Protein AF-A0A7C6CAK7-F1 (afdb_monomer)

Mean predicted aligned error: 7.91 Å

Sequence (501 aa):
MIFKSDEKIYYPLGGASYVFEKDILHFLLSKISKKHIKISIGAQPNSSPHFGTLTVFCLAFATAEILAKTDNTKSSSVLFEVVDTAPSEILIINNLRYQKNLKQSGIIDKFMKDYIEILEHLKLITGINYEIRYQSEFNKQKKVFPIIKNIIQNKDQIKNILDPKHKKLRLRVSCPVCGLSDKNSINNSYNNNILTSYCPRHGEFTTNIKSETDKLEYNTPLRNLIRALVYSEINQSVKYDYHIIRVTGSDYAGFYQEELLYKVASKIGYKVETLPIILYAPLILDWSGAKLSKSLYVKDGAYKYLPNFLINYEYLKKEYGIQGLNNIYNITSKWINNPYMLFRHYSVYYFIKEFDKMNEKAIYISIKPQFTKLIESGEKNYEFRKYIPKNEINTLYVYESAPTSSLKYIIKLGKIIEFPNKIDSNGYGNKDFNNGLKKSKYAYEIKKVYKLKTPIPLMDLKYKYNFNPPQAYSYDTKYPDLTNLLKEVEKDLIIDKIDDF

Radius of gyration: 28.64 Å; Cα contacts (8 Å, |Δi|>4): 873; chains: 1; bounding box: 66×54×79 Å

Foldseek 3Di:
DDDDDLPDDDQDQDDVCVVQQQHPQVVQVVLAPFQEEEAEDEDELLDFFFLQSLLLLLLSLLSQLVNCVVDVSHHYAYEYEYEQQPFDDWDADPNFIKGATNVVVVSNVVRVVNVVLSQVVSCVVRVHHYDYDYLLRVQPDPQLLVVVQLCVVCLQVALCLLPVPLSDFQKWFADPPRRMIRRNCNVWDDDRQKIWGADPVPGIDIDRCNPRSSRIDHDPLVVVQSVQSVLLVQSPDPVHNYHYAYEEACVCDDPNCVRRHQVNCVSSPHDSSSTHHYQHAAFEAEPVRHGPDPVFVVPPPGPPVAQQLNTRSVSVCVVPNSCSSVLSSVLSSCCNSRVSSRPYHHYSVVSVLSCCLVPAWEKEAEDEPVVVVQVLVVQAQWDFAQDDDPDDHQWYQYQHDPPQQWRWKIFGWDDKDFPCDADPCGHDCRVCQVVVVDSGGIITGTAWMKTFPDTGHNVCCCPVFVDDHDPHIGTCVSGVPVSVCVSPGRIDTSHHRDDPD

pLDDT: mean 91.38, std 9.55, range [29.75, 98.88]

Secondary structure (DSSP, 8-state):
--------------HHHHHHTT-SHHHHHHT--SSEEEEEEEE--SSSPBHHHHHHHHHHHHHHHHHHHH-TT-EEEEEEEE-TTSEEEEEEETTEEEEEEHHHHTHHHHHHHHHHHHHHHHHHHH---EEEEEHHHHHTSTTHHHHHHHHHHTHHHHHHHH-TTT----EEE--TTT--EETT-SS-EEETTEEEEEETTTEEEEEETTT-GGGEEE-HHHHHHHHHHHHHHHHH-TT-SEEEEEEEEGGGSTHHHIIIIIHHHHHTT--GGGSPPEEEE--EE-TTS-B--HHHHTSTTTTTTS-GGGTBHHHHHHHH-TTHHHHHHHHHHHHHHSGGGTSS-EEHHHHHHHHHHHS--EEEEEE-HHHHHHHHTTS--EEEES---SS---EEEEEE-TTT-EEEEEEEEEEEEETTS---S-STTHHHHHTT-SS--EEEEEEEEEEEEEEEEHHHHHHHH-----SS-EEGGGSHHHHHHHHHS-EEEEEE-----

Solvent-accessible surface area (backbone atoms only — not comparable to full-atom values): 27370 Å² total; per-residue (Å²): 135,86,84,82,75,89,83,71,87,80,78,77,75,42,76,64,16,65,77,26,38,72,55,49,60,63,60,54,52,76,72,54,90,46,45,32,35,33,36,34,33,70,52,60,43,81,47,60,50,36,39,70,52,50,48,29,52,27,33,39,52,34,52,31,42,49,51,30,69,76,36,81,82,34,45,41,29,36,33,41,40,37,40,45,71,41,80,65,48,79,46,77,57,94,91,39,52,31,26,32,29,23,63,81,66,53,50,32,72,70,20,42,55,55,56,50,52,50,52,53,51,53,22,69,79,59,72,41,52,72,47,81,41,45,48,42,60,58,31,62,38,86,60,40,42,64,52,53,51,53,50,61,76,41,34,86,83,39,15,53,68,66,25,66,90,77,53,34,62,45,57,37,54,52,35,93,85,82,38,43,20,49,67,58,21,79,74,48,47,81,53,96,54,38,38,38,39,59,28,99,88,74,46,72,49,76,44,46,45,72,89,44,32,42,58,60,39,58,45,70,52,59,44,52,38,53,52,40,54,45,37,22,54,40,55,73,32,86,89,44,74,42,28,50,36,35,36,39,55,40,89,62,42,69,70,58,33,51,57,46,34,46,50,43,39,44,75,72,74,42,66,63,90,55,42,46,59,74,47,53,32,52,47,45,16,44,97,87,66,47,70,73,45,80,82,45,65,74,40,89,81,42,66,74,88,52,67,60,46,65,55,20,49,65,40,22,34,72,75,50,36,76,62,42,53,54,56,51,28,57,55,34,35,47,22,64,68,33,26,43,62,36,63,46,70,41,44,54,66,56,53,54,54,50,48,53,64,71,67,61,31,42,31,34,32,56,43,49,54,77,57,52,50,33,39,69,71,57,46,29,44,48,51,73,31,72,65,77,73,93,61,85,65,42,34,38,41,31,28,32,34,74,89,76,35,22,41,37,37,41,34,36,45,55,63,73,44,53,64,87,60,70,70,70,60,76,41,62,62,30,51,40,47,58,70,64,71,43,89,41,45,28,38,37,28,57,29,31,34,29,38,40,74,70,57,47,42,51,65,56,38,34,75,76,50,72,48,70,88,32,91,72,58,40,58,37,83,80,33,54,70,55,47,57,47,65,75,70,55,65,60,45,81,72,43,79,57,73,74,91,123

Structure (mmCIF, N/CA/C/O backbone):
data_AF-A0A7C6CAK7-F1
#
_entry.id   AF-A0A7C6CAK7-F1
#
loop_
_atom_site.group_PDB
_atom_site.id
_atom_site.type_symbol
_atom_site.label_atom_id
_atom_site.label_alt_id
_atom_site.label_comp_id
_atom_site.label_asym_id
_atom_site.label_entity_id
_atom_site.label_seq_id
_atom_site.pdbx_PDB_ins_code
_atom_site.Cartn_x
_atom_site.Cartn_y
_atom_site.Cartn_z
_atom_site.occupancy
_atom_site.B_iso_or_equiv
_atom_site.auth_seq_id
_atom_site.auth_comp_id
_atom_site.auth_asym_id
_atom_site.auth_atom_id
_atom_site.pdbx_PDB_model_num
ATOM 1 N N . MET A 1 1 ? -27.631 20.572 1.260 1.00 48.31 1 MET A N 1
ATOM 2 C CA . MET A 1 1 ? -28.232 19.220 1.311 1.00 48.31 1 MET A CA 1
ATOM 3 C C . MET A 1 1 ? -27.250 18.322 2.056 1.00 48.31 1 MET A C 1
ATOM 5 O O . MET A 1 1 ? -26.115 18.231 1.613 1.00 48.31 1 MET A O 1
ATOM 9 N N . ILE A 1 2 ? -27.613 17.764 3.217 1.00 51.59 2 ILE A N 1
ATOM 10 C CA . ILE A 1 2 ? -26.739 16.842 3.968 1.00 51.59 2 ILE A CA 1
ATOM 11 C C . ILE A 1 2 ? -27.062 15.428 3.482 1.00 51.59 2 ILE A C 1
ATOM 13 O O . ILE A 1 2 ? -28.162 14.934 3.724 1.00 51.59 2 ILE A O 1
ATOM 17 N N . PHE A 1 3 ? -26.135 14.798 2.762 1.00 57.44 3 PHE A N 1
ATOM 18 C CA . PHE A 1 3 ? -26.286 13.408 2.337 1.00 57.44 3 PHE A CA 1
ATOM 19 C C . PHE A 1 3 ? -26.091 12.494 3.552 1.00 57.44 3 PHE A C 1
ATOM 21 O O . PHE A 1 3 ? -25.004 12.449 4.124 1.00 57.44 3 PHE A O 1
ATOM 28 N N . LYS A 1 4 ? -27.140 11.775 3.962 1.00 60.66 4 LYS A N 1
ATOM 29 C CA . LYS A 1 4 ? -27.041 10.737 4.996 1.00 60.66 4 LYS A CA 1
ATOM 30 C C . LYS A 1 4 ? -26.678 9.410 4.329 1.00 60.66 4 LYS A C 1
ATOM 32 O O . LYS A 1 4 ? -27.449 8.901 3.523 1.00 60.66 4 LYS A O 1
ATOM 37 N N . SER A 1 5 ? -25.500 8.883 4.650 1.00 67.19 5 SER A N 1
ATOM 38 C CA . SER A 1 5 ? -25.092 7.519 4.301 1.00 67.19 5 SER A CA 1
ATOM 39 C C . SER A 1 5 ? -25.600 6.553 5.371 1.00 67.19 5 SER A C 1
ATOM 41 O O . SER A 1 5 ? -25.629 6.908 6.548 1.00 67.19 5 SER A O 1
ATOM 43 N N . ASP A 1 6 ? -25.974 5.334 4.982 1.00 70.00 6 ASP A N 1
ATOM 44 C CA . ASP A 1 6 ? -26.283 4.254 5.929 1.00 70.00 6 ASP A CA 1
ATOM 45 C C . ASP A 1 6 ? -25.025 3.659 6.576 1.00 70.00 6 ASP A C 1
ATOM 47 O O . ASP A 1 6 ? -25.112 2.770 7.423 1.00 70.00 6 ASP A O 1
ATOM 51 N N . GLU A 1 7 ? -23.853 4.157 6.168 1.00 67.62 7 GLU A N 1
ATOM 52 C CA . GLU A 1 7 ? -22.555 3.794 6.704 1.00 67.62 7 GLU A CA 1
ATOM 53 C C . GLU A 1 7 ? -22.174 2.312 6.514 1.00 67.62 7 GLU A C 1
ATOM 55 O O . GLU A 1 7 ? -21.151 1.871 7.064 1.00 67.62 7 GLU A O 1
ATOM 60 N N . LYS A 1 8 ? -22.936 1.571 5.696 1.00 69.94 8 LYS A N 1
ATOM 61 C CA . LYS A 1 8 ? -22.698 0.166 5.357 1.00 69.94 8 LYS A CA 1
ATOM 62 C C . LYS A 1 8 ? -21.769 0.056 4.151 1.00 69.94 8 LYS A C 1
ATOM 64 O O . LYS A 1 8 ? -21.834 0.823 3.192 1.00 69.94 8 LYS A O 1
ATOM 69 N N . ILE A 1 9 ? -20.866 -0.921 4.204 1.00 71.06 9 ILE A N 1
ATOM 70 C CA . ILE A 1 9 ? -19.946 -1.199 3.100 1.00 71.06 9 ILE A CA 1
ATOM 71 C C . ILE A 1 9 ? -20.580 -2.265 2.223 1.00 71.06 9 ILE A C 1
ATOM 73 O O . ILE A 1 9 ? -20.587 -3.443 2.567 1.00 71.06 9 ILE A O 1
ATOM 77 N N . TYR A 1 10 ? -21.088 -1.840 1.074 1.00 74.00 10 TYR A N 1
ATOM 78 C CA . TYR A 1 10 ? -21.568 -2.754 0.050 1.00 74.00 10 TYR A CA 1
ATOM 79 C C . TYR A 1 10 ? -20.406 -3.205 -0.836 1.00 74.00 10 TYR A C 1
ATOM 81 O O . TYR A 1 10 ? -19.551 -2.402 -1.237 1.00 74.00 10 TYR A O 1
ATOM 89 N N . TYR A 1 11 ? -20.375 -4.500 -1.140 1.00 73.12 11 TYR A N 1
ATOM 90 C CA . TYR A 1 11 ? -19.395 -5.125 -2.023 1.00 73.12 11 TYR A CA 1
ATOM 91 C C . TYR A 1 11 ? -20.097 -5.558 -3.311 1.00 73.12 11 TYR A C 1
ATOM 93 O O . TYR A 1 11 ? -20.496 -6.715 -3.419 1.00 73.12 11 TYR A O 1
ATOM 101 N N . PRO A 1 12 ? -20.302 -4.643 -4.278 1.00 65.69 12 PRO A N 1
ATOM 102 C CA . PRO A 1 12 ? -20.808 -5.055 -5.576 1.00 65.69 12 PRO A CA 1
ATOM 103 C C . PRO A 1 12 ? -19.780 -6.001 -6.199 1.00 65.69 12 PRO A C 1
ATOM 105 O O . PRO A 1 12 ? -18.603 -5.652 -6.331 1.00 65.69 12 PRO A O 1
ATOM 108 N N . LEU A 1 13 ? -20.207 -7.213 -6.543 1.00 67.94 13 LEU A N 1
ATOM 109 C CA . LEU A 1 13 ? -19.347 -8.158 -7.237 1.00 67.94 13 LEU A CA 1
ATOM 110 C C . LEU A 1 13 ? -19.125 -7.630 -8.663 1.00 67.94 13 LEU A C 1
ATOM 112 O O . LEU A 1 13 ? -20.062 -7.507 -9.448 1.00 67.94 13 LEU A O 1
ATOM 116 N N . GLY A 1 14 ? -17.889 -7.230 -8.970 1.00 72.25 14 GLY A N 1
ATOM 117 C CA . GLY A 1 14 ? -17.430 -6.964 -10.335 1.00 72.25 14 GLY A CA 1
ATOM 118 C C . GLY A 1 14 ? -16.945 -8.248 -11.014 1.00 72.25 14 GLY A C 1
ATOM 119 O O . GLY A 1 14 ? -16.923 -9.307 -10.394 1.00 72.25 14 GLY A O 1
ATOM 120 N N . GLY A 1 15 ? -16.501 -8.164 -12.273 1.00 81.62 15 GLY A N 1
ATOM 121 C CA . GLY A 1 15 ? -16.125 -9.346 -13.067 1.00 81.62 15 GLY A CA 1
ATOM 122 C C . GLY A 1 15 ? -15.136 -10.288 -12.365 1.00 81.62 15 GLY A C 1
ATOM 123 O O . GLY A 1 15 ? -15.445 -11.453 -12.144 1.00 81.62 15 GLY A O 1
ATOM 124 N N . ALA A 1 16 ? -13.977 -9.780 -11.935 1.00 84.62 16 ALA A N 1
ATOM 125 C CA . ALA A 1 16 ? -12.994 -10.597 -11.218 1.00 84.62 16 ALA A CA 1
ATOM 126 C C . ALA A 1 1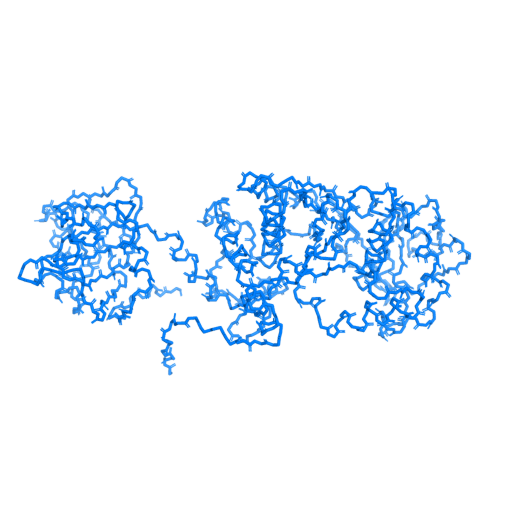6 ? -13.488 -11.051 -9.829 1.00 84.62 16 ALA A C 1
ATOM 128 O O . ALA A 1 16 ? -13.178 -12.164 -9.412 1.00 84.62 16 ALA A O 1
ATOM 129 N N . SER A 1 17 ? -14.299 -10.242 -9.137 1.00 82.25 17 SER A N 1
ATOM 130 C CA . SER A 1 17 ? -14.907 -10.634 -7.858 1.00 82.25 17 SER A CA 1
ATOM 131 C C . SER A 1 17 ? -15.876 -11.808 -8.002 1.00 82.25 17 SER A C 1
ATOM 133 O O . SER A 1 17 ? -15.973 -12.593 -7.072 1.00 82.25 17 SER A O 1
ATOM 135 N N . TYR A 1 18 ? -16.566 -11.960 -9.139 1.00 83.44 18 TYR A N 1
ATOM 136 C CA . TYR A 1 18 ? -17.393 -13.145 -9.409 1.00 83.44 18 TYR A CA 1
ATOM 137 C C . TYR A 1 18 ? -16.556 -14.401 -9.648 1.00 83.44 18 TYR A C 1
ATOM 139 O O . TYR A 1 18 ? -16.936 -15.480 -9.215 1.00 83.44 18 TYR A O 1
ATOM 147 N N . VAL A 1 19 ? -15.424 -14.268 -10.343 1.00 85.00 19 VAL A N 1
ATOM 148 C CA . VAL A 1 19 ? -14.572 -15.416 -10.695 1.00 85.00 19 VAL A CA 1
ATOM 149 C C . VAL A 1 19 ? -13.789 -15.920 -9.489 1.00 85.00 19 VAL A C 1
ATOM 151 O O . VAL A 1 19 ? -13.709 -17.122 -9.259 1.00 85.00 19 VAL A O 1
ATOM 154 N N . PHE A 1 20 ? -13.191 -15.003 -8.731 1.00 85.06 20 PHE A N 1
ATOM 155 C CA . PHE A 1 20 ? -12.288 -15.345 -7.635 1.00 85.06 20 PHE A CA 1
ATOM 156 C C . PHE A 1 20 ? -12.931 -15.240 -6.261 1.00 85.06 20 PHE A C 1
ATOM 158 O O . PHE A 1 20 ? -12.230 -15.523 -5.307 1.00 85.06 20 PHE A O 1
ATOM 165 N N . GLU A 1 21 ? -14.185 -14.788 -6.149 1.00 73.81 21 GLU A N 1
ATOM 166 C CA . GLU A 1 21 ? -15.000 -14.568 -4.938 1.00 73.81 21 GLU A CA 1
ATOM 167 C C . GLU A 1 21 ? -14.277 -14.766 -3.593 1.00 73.81 21 GLU A C 1
ATOM 169 O O . GLU A 1 21 ? -14.011 -13.787 -2.887 1.00 73.81 21 GLU A O 1
ATOM 174 N N . LYS A 1 22 ? -13.942 -16.024 -3.267 1.00 78.44 22 LYS A N 1
ATOM 175 C CA . LYS A 1 22 ? -13.279 -16.457 -2.027 1.00 78.44 22 LYS A CA 1
ATOM 176 C C . LYS A 1 22 ? -11.889 -17.077 -2.217 1.00 78.44 22 LYS A C 1
ATOM 178 O O . LYS A 1 22 ? -11.221 -17.346 -1.226 1.00 78.44 22 LYS A O 1
ATOM 183 N N . ASP A 1 23 ? -11.446 -17.313 -3.449 1.00 83.12 23 ASP A N 1
ATOM 184 C CA . ASP A 1 23 ? -10.234 -18.069 -3.748 1.00 83.12 23 ASP A CA 1
ATOM 185 C C . ASP A 1 23 ? -9.411 -17.518 -4.928 1.00 83.12 23 ASP A C 1
ATOM 187 O O . ASP A 1 23 ? -9.448 -18.004 -6.059 1.00 83.12 23 ASP A O 1
ATOM 191 N N . ILE A 1 24 ? -8.601 -16.498 -4.640 1.00 89.94 24 ILE A N 1
ATOM 192 C CA . ILE A 1 24 ? -7.518 -16.061 -5.534 1.00 89.94 24 ILE A CA 1
ATOM 193 C C . ILE A 1 24 ? -6.217 -16.838 -5.279 1.00 89.94 24 ILE A C 1
ATOM 195 O O . ILE A 1 24 ? -5.348 -16.917 -6.147 1.00 89.94 24 ILE A O 1
ATOM 199 N N . LEU A 1 25 ? -6.057 -17.404 -4.081 1.00 89.62 25 LEU A N 1
ATOM 200 C CA . LEU A 1 25 ? -4.794 -17.967 -3.611 1.00 89.62 25 LEU A CA 1
ATOM 201 C C . LEU A 1 25 ? -4.449 -19.263 -4.337 1.00 89.62 25 LEU A C 1
ATOM 203 O O . LEU A 1 25 ? -3.320 -19.390 -4.815 1.00 89.62 25 LEU A O 1
ATOM 207 N N . HIS A 1 26 ? -5.403 -20.184 -4.507 1.00 89.00 26 HIS A N 1
ATOM 208 C CA . HIS A 1 26 ? -5.148 -21.413 -5.263 1.00 89.00 26 HIS A CA 1
ATOM 209 C C . HIS A 1 26 ? -4.862 -21.110 -6.734 1.00 89.00 26 HIS A C 1
ATOM 211 O O . HIS A 1 26 ? -3.978 -21.729 -7.328 1.00 89.00 26 HIS A O 1
ATOM 217 N N . PHE A 1 27 ? -5.526 -20.101 -7.313 1.00 90.56 27 PHE A N 1
ATOM 218 C CA . PHE A 1 27 ? -5.201 -19.641 -8.661 1.00 90.56 27 PHE A CA 1
ATOM 219 C C . PHE A 1 27 ? -3.747 -19.158 -8.750 1.00 90.56 27 PHE A C 1
ATOM 221 O O . PHE A 1 27 ? -3.016 -19.612 -9.632 1.00 90.56 27 PHE A O 1
ATOM 228 N N . LEU A 1 28 ? -3.293 -18.301 -7.827 1.00 93.12 28 LEU A N 1
ATOM 229 C CA . LEU A 1 28 ? -1.899 -17.844 -7.784 1.00 93.12 28 LEU A CA 1
ATOM 230 C C . LEU A 1 28 ? -0.924 -19.019 -7.623 1.00 93.12 28 LEU A C 1
ATOM 232 O O . LEU A 1 28 ? 0.021 -19.138 -8.402 1.00 93.12 28 LEU A O 1
ATOM 236 N N . LEU A 1 29 ? -1.175 -19.913 -6.665 1.00 93.12 29 LEU A N 1
ATOM 237 C CA . LEU A 1 29 ? -0.331 -21.080 -6.394 1.00 93.12 29 LEU A CA 1
ATOM 238 C C . LEU A 1 29 ? -0.247 -22.028 -7.598 1.00 93.12 29 LEU A C 1
ATOM 240 O O . LEU A 1 29 ? 0.843 -22.510 -7.904 1.00 93.12 29 LEU A O 1
ATOM 244 N N . SER A 1 30 ? -1.341 -22.215 -8.347 1.00 92.69 30 SER A N 1
ATOM 245 C CA . SER A 1 30 ? -1.374 -23.057 -9.557 1.00 92.69 30 SER A CA 1
ATOM 246 C C . SER A 1 30 ? -0.441 -22.576 -10.675 1.00 92.69 30 SER A C 1
ATOM 248 O O . SER A 1 30 ? -0.062 -23.348 -11.555 1.00 92.69 30 SER A O 1
ATOM 250 N N . LYS A 1 31 ? -0.057 -21.294 -10.654 1.00 92.62 31 LYS A N 1
ATOM 251 C CA . LYS A 1 31 ? 0.859 -20.681 -11.628 1.00 92.62 31 LYS A CA 1
ATOM 252 C C . LYS A 1 31 ? 2.303 -20.611 -11.125 1.00 92.62 31 LYS A C 1
ATOM 254 O O . LYS A 1 31 ? 3.203 -20.267 -11.892 1.00 92.62 31 LYS A O 1
ATOM 259 N N . ILE A 1 32 ? 2.546 -20.945 -9.858 1.00 94.62 32 ILE A N 1
ATOM 260 C CA . ILE A 1 32 ? 3.859 -20.866 -9.217 1.00 94.62 32 ILE A CA 1
ATOM 261 C C . ILE A 1 32 ? 4.524 -22.243 -9.235 1.00 94.62 32 ILE A C 1
ATOM 263 O O . ILE A 1 32 ? 4.232 -23.132 -8.436 1.00 94.62 32 ILE A O 1
ATOM 267 N N . SER A 1 33 ? 5.504 -22.385 -10.123 1.00 91.44 33 SER A N 1
ATOM 268 C CA . SER A 1 33 ? 6.249 -23.633 -10.321 1.00 91.44 33 SER A CA 1
ATOM 269 C C . SER A 1 33 ? 7.359 -23.892 -9.299 1.00 91.44 33 SER A C 1
ATOM 271 O O . SER A 1 33 ? 7.814 -25.026 -9.177 1.00 91.44 33 SER A O 1
ATOM 273 N N . LYS A 1 34 ? 7.832 -22.869 -8.574 1.00 95.75 34 LYS A N 1
ATOM 274 C CA . LYS A 1 34 ? 9.003 -22.991 -7.686 1.00 95.75 34 LYS A CA 1
ATOM 275 C C . LYS A 1 34 ? 8.619 -22.954 -6.210 1.00 95.75 34 LYS A C 1
ATOM 277 O O . LYS A 1 34 ? 7.508 -22.555 -5.857 1.00 95.75 34 LYS A O 1
ATOM 282 N N . LYS A 1 35 ? 9.543 -23.414 -5.360 1.00 95.69 35 LYS A N 1
ATOM 283 C CA . LYS A 1 35 ? 9.352 -23.463 -3.902 1.00 95.69 35 LYS A CA 1
ATOM 284 C C . LYS A 1 35 ? 9.454 -22.081 -3.269 1.00 95.69 35 LYS A C 1
ATOM 286 O O . LYS A 1 35 ? 8.625 -21.741 -2.437 1.00 95.69 35 LYS A O 1
ATOM 291 N N . HIS A 1 36 ? 10.442 -21.283 -3.675 1.00 98.06 36 HIS A N 1
ATOM 292 C CA . HIS A 1 36 ? 10.591 -19.927 -3.164 1.00 98.06 36 HIS A CA 1
ATOM 293 C C . HIS A 1 36 ? 9.848 -18.918 -4.050 1.00 98.06 36 HIS A C 1
ATOM 295 O O . HIS A 1 36 ? 10.009 -18.916 -5.271 1.00 98.06 36 HIS A O 1
ATOM 301 N N . ILE A 1 37 ? 9.048 -18.045 -3.446 1.00 98.31 37 ILE A N 1
ATOM 302 C CA . ILE A 1 37 ? 8.294 -16.983 -4.111 1.00 98.31 37 ILE A CA 1
ATOM 303 C C . ILE A 1 37 ? 8.913 -15.642 -3.726 1.00 98.31 37 ILE A C 1
ATOM 305 O O . ILE A 1 37 ? 9.028 -15.318 -2.547 1.00 98.31 37 ILE A O 1
ATOM 309 N N . LYS A 1 38 ? 9.269 -14.829 -4.720 1.00 98.56 38 LYS A N 1
ATOM 310 C CA . LYS A 1 38 ? 9.683 -13.437 -4.524 1.00 98.56 38 LYS A CA 1
ATOM 311 C C . LYS A 1 38 ? 8.570 -12.508 -4.981 1.00 98.56 38 LYS A C 1
ATOM 313 O O . LYS A 1 38 ? 8.233 -12.474 -6.164 1.00 98.56 38 LYS A O 1
ATOM 318 N N . ILE A 1 39 ? 8.017 -11.727 -4.063 1.00 98.62 39 ILE A N 1
ATOM 319 C CA . ILE A 1 39 ? 7.011 -10.713 -4.375 1.00 98.62 39 ILE A CA 1
ATOM 320 C C . ILE A 1 39 ? 7.716 -9.398 -4.671 1.00 98.62 39 ILE A C 1
ATOM 322 O O . ILE A 1 39 ? 8.176 -8.698 -3.772 1.00 98.62 39 ILE A O 1
ATOM 326 N N . SER A 1 40 ? 7.819 -9.064 -5.952 1.00 98.62 40 SER A N 1
ATOM 327 C CA . SER A 1 40 ? 8.439 -7.828 -6.404 1.00 98.62 40 SER A CA 1
ATOM 328 C C . SER A 1 40 ? 7.515 -6.629 -6.198 1.00 98.62 40 SER A C 1
ATOM 330 O O . SER A 1 40 ? 6.397 -6.593 -6.717 1.00 98.62 40 SER A O 1
ATOM 332 N N . ILE A 1 41 ? 8.027 -5.612 -5.511 1.00 98.44 41 ILE A N 1
ATOM 333 C CA . ILE A 1 41 ? 7.460 -4.262 -5.420 1.00 98.44 41 ILE A CA 1
ATOM 334 C C . ILE A 1 41 ? 8.493 -3.253 -5.907 1.00 98.44 41 ILE A C 1
ATOM 336 O O . ILE A 1 41 ? 9.690 -3.511 -5.863 1.00 98.44 41 ILE A O 1
ATOM 340 N N . GLY A 1 42 ? 8.063 -2.087 -6.384 1.00 96.06 42 GLY A N 1
ATOM 341 C CA . GLY A 1 42 ? 8.993 -1.068 -6.868 1.00 96.06 42 GLY A CA 1
ATOM 342 C C . GLY A 1 42 ? 8.523 0.342 -6.562 1.00 96.06 42 GLY A C 1
ATOM 343 O O . GLY A 1 42 ? 7.340 0.647 -6.697 1.00 96.06 42 GLY A O 1
ATOM 344 N N . ALA A 1 43 ? 9.466 1.207 -6.197 1.00 94.19 43 ALA A N 1
ATOM 345 C CA . ALA A 1 43 ? 9.210 2.609 -5.892 1.00 94.19 43 ALA A CA 1
ATOM 346 C C . ALA A 1 43 ? 10.410 3.489 -6.262 1.00 94.19 43 ALA A C 1
ATOM 348 O O . ALA A 1 43 ? 11.516 3.010 -6.520 1.00 94.19 43 ALA A O 1
ATOM 349 N N . GLN A 1 44 ? 10.153 4.794 -6.309 1.00 91.44 44 GLN A N 1
ATOM 350 C CA . GLN A 1 44 ? 11.148 5.843 -6.511 1.00 91.44 44 GLN A CA 1
ATOM 351 C C . GLN A 1 44 ? 11.319 6.577 -5.177 1.00 91.44 44 GLN A C 1
ATOM 353 O O . GLN A 1 44 ? 10.406 7.318 -4.807 1.00 91.44 44 GLN A O 1
ATOM 358 N N . PRO A 1 45 ? 12.438 6.407 -4.455 1.00 90.88 45 PRO A N 1
ATOM 359 C CA . PRO A 1 45 ? 12.659 7.075 -3.171 1.00 90.88 45 PRO A CA 1
ATOM 360 C C . PRO A 1 45 ? 13.007 8.566 -3.353 1.00 90.88 45 PRO A C 1
ATOM 362 O O . PRO A 1 45 ? 14.108 9.020 -3.070 1.00 90.88 45 PRO A O 1
ATOM 365 N N . ASN A 1 46 ? 12.063 9.344 -3.886 1.00 86.62 46 ASN A N 1
ATOM 366 C CA . ASN A 1 46 ? 12.174 10.795 -4.090 1.00 86.62 46 ASN A CA 1
ATOM 367 C C . ASN A 1 46 ? 11.352 11.619 -3.083 1.00 86.62 46 ASN A C 1
ATOM 369 O O . ASN A 1 46 ? 11.327 12.844 -3.151 1.00 86.62 46 ASN A O 1
ATOM 373 N N . SER A 1 47 ? 10.618 10.949 -2.199 1.00 88.75 47 SER A N 1
ATOM 374 C CA . SER A 1 47 ? 10.005 11.490 -0.986 1.00 88.75 47 SER A CA 1
ATOM 375 C C . SER A 1 47 ? 9.719 10.352 -0.019 1.00 88.75 47 SER A C 1
ATOM 377 O O . SER A 1 47 ? 9.786 9.180 -0.411 1.00 88.75 47 SER A O 1
ATOM 379 N N . SER A 1 48 ? 9.262 10.719 1.181 1.00 91.38 48 SER A N 1
ATOM 380 C CA . SER A 1 48 ? 8.525 9.810 2.050 1.00 91.38 48 SER A CA 1
ATOM 381 C C . SER A 1 48 ? 7.419 9.089 1.251 1.00 91.38 48 SER A C 1
ATOM 383 O O . SER A 1 48 ? 6.765 9.738 0.412 1.00 91.38 48 SER A O 1
ATOM 385 N N . PRO A 1 49 ? 7.233 7.766 1.423 1.00 93.31 49 PRO A N 1
ATOM 386 C CA . PRO A 1 49 ? 6.244 6.985 0.682 1.00 93.31 49 PRO A CA 1
ATOM 387 C C . PRO A 1 49 ? 4.833 7.539 0.863 1.00 93.31 49 PRO A C 1
ATOM 389 O O . PRO A 1 49 ? 4.342 7.643 1.983 1.00 93.31 49 PRO A O 1
ATOM 392 N N . HIS A 1 50 ? 4.158 7.883 -0.236 1.00 92.38 50 HIS A N 1
ATOM 393 C CA . HIS A 1 50 ? 2.759 8.306 -0.172 1.00 92.38 50 HIS A CA 1
ATOM 394 C C . HIS A 1 50 ? 1.851 7.139 0.239 1.00 92.38 50 HIS A C 1
ATOM 396 O O . HIS A 1 50 ? 2.216 5.974 0.072 1.00 92.38 50 HIS A O 1
ATOM 402 N N . PHE A 1 51 ? 0.632 7.429 0.691 1.00 94.06 51 PHE A N 1
ATOM 403 C CA . PHE A 1 51 ? -0.274 6.406 1.229 1.00 94.06 51 PHE A CA 1
ATOM 404 C C . PHE A 1 51 ? -0.555 5.244 0.257 1.00 94.06 51 PHE A C 1
ATOM 406 O O . PHE A 1 51 ? -0.486 4.082 0.639 1.00 94.06 51 PHE A O 1
ATOM 413 N N . GLY A 1 52 ? -0.733 5.524 -1.041 1.00 94.62 52 GLY A N 1
ATOM 414 C CA . GLY A 1 52 ? -0.835 4.463 -2.060 1.00 94.62 52 GLY A CA 1
ATOM 415 C C . GLY A 1 52 ? 0.415 3.571 -2.224 1.00 94.62 52 GLY A C 1
ATOM 416 O O . GLY A 1 52 ? 0.306 2.436 -2.670 1.00 94.62 52 GLY A O 1
ATOM 417 N N . THR A 1 53 ? 1.615 4.046 -1.876 1.00 95.44 53 THR A N 1
ATOM 418 C CA . THR A 1 53 ? 2.827 3.208 -1.844 1.00 95.44 53 THR A CA 1
ATOM 419 C C . THR A 1 53 ? 2.821 2.336 -0.596 1.00 95.44 53 THR A C 1
ATOM 421 O O . THR A 1 53 ? 3.176 1.164 -0.681 1.00 95.44 53 THR A O 1
ATOM 424 N N . LEU A 1 54 ? 2.356 2.870 0.539 1.00 97.44 54 LEU A N 1
ATOM 425 C CA . LEU A 1 54 ? 2.180 2.093 1.768 1.00 97.44 54 LEU A CA 1
ATOM 426 C C . LEU A 1 54 ? 1.213 0.928 1.562 1.00 97.44 54 LEU A C 1
ATOM 428 O O . LEU A 1 54 ? 1.520 -0.185 1.983 1.00 97.44 54 LEU A O 1
ATOM 432 N N . THR A 1 55 ? 0.098 1.144 0.856 1.00 97.62 55 THR A N 1
ATOM 433 C CA . THR A 1 55 ? -0.849 0.064 0.539 1.00 97.62 55 THR A CA 1
ATOM 434 C C . THR A 1 55 ? -0.234 -0.997 -0.372 1.00 97.62 55 THR A C 1
ATOM 436 O O . THR A 1 55 ? -0.451 -2.180 -0.135 1.00 97.62 55 THR A O 1
ATOM 439 N N . VAL A 1 56 ? 0.584 -0.621 -1.364 1.00 98.25 56 VAL A N 1
ATOM 440 C CA . VAL A 1 56 ? 1.324 -1.580 -2.211 1.00 98.25 56 VAL A CA 1
ATOM 441 C C . VAL A 1 56 ? 2.309 -2.415 -1.388 1.00 98.25 56 VAL A C 1
ATOM 443 O O 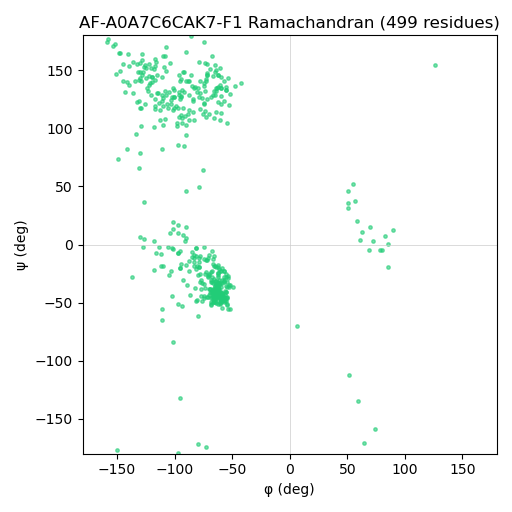. VAL A 1 56 ? 2.376 -3.629 -1.574 1.00 98.25 56 VAL A O 1
ATOM 446 N N . PHE A 1 57 ? 3.060 -1.788 -0.480 1.00 98.69 57 PHE A N 1
ATOM 447 C CA . PHE A 1 57 ? 4.028 -2.483 0.374 1.00 98.69 57 PHE A CA 1
ATOM 448 C C . PHE A 1 57 ? 3.315 -3.438 1.336 1.00 98.69 57 PHE A C 1
ATOM 450 O O . PHE A 1 57 ? 3.649 -4.619 1.379 1.00 98.69 57 PHE A O 1
ATOM 457 N N . CYS A 1 58 ? 2.285 -2.961 2.037 1.00 98.69 58 CYS A N 1
ATOM 458 C CA . CYS A 1 58 ? 1.487 -3.783 2.944 1.00 98.69 58 CYS A CA 1
ATOM 459 C C . CYS A 1 58 ? 0.822 -4.956 2.211 1.00 98.69 58 CYS A C 1
ATOM 461 O O . CYS A 1 58 ? 0.911 -6.087 2.680 1.00 98.69 58 CYS A O 1
ATOM 463 N N . LEU A 1 59 ? 0.254 -4.724 1.019 1.00 98.62 59 LEU A N 1
ATOM 464 C CA . LEU A 1 59 ? -0.338 -5.783 0.200 1.00 98.62 59 LEU A CA 1
ATOM 465 C C . LEU A 1 59 ? 0.693 -6.833 -0.221 1.00 98.62 59 LEU A C 1
ATOM 467 O O . LEU A 1 59 ? 0.374 -8.018 -0.243 1.00 98.62 59 LEU A O 1
ATOM 471 N N . ALA A 1 60 ? 1.922 -6.430 -0.546 1.00 98.69 60 ALA A N 1
ATOM 472 C CA . ALA A 1 60 ? 2.977 -7.371 -0.906 1.00 98.69 60 ALA A CA 1
ATOM 473 C C . ALA A 1 60 ? 3.390 -8.258 0.269 1.00 98.69 60 ALA A C 1
ATOM 475 O O . ALA A 1 60 ? 3.480 -9.472 0.102 1.00 98.69 60 ALA A O 1
ATOM 476 N N . PHE A 1 61 ? 3.570 -7.681 1.458 1.00 98.81 61 PHE A N 1
ATOM 477 C CA . PHE A 1 61 ? 3.854 -8.455 2.667 1.00 98.81 61 PHE A CA 1
ATOM 478 C C . PHE A 1 61 ? 2.684 -9.363 3.052 1.00 98.81 61 PHE A C 1
ATOM 480 O O . PHE A 1 61 ? 2.904 -10.539 3.326 1.00 98.81 61 PHE A O 1
ATOM 487 N N . ALA A 1 62 ? 1.448 -8.866 2.978 1.00 98.38 62 ALA A N 1
ATOM 488 C CA . ALA A 1 62 ? 0.252 -9.665 3.227 1.00 98.38 62 ALA A CA 1
ATOM 489 C C . ALA A 1 62 ? 0.139 -10.839 2.243 1.00 98.38 62 ALA A C 1
ATOM 491 O O . ALA A 1 62 ? -0.114 -11.970 2.644 1.00 98.38 62 ALA A O 1
ATOM 492 N N . THR A 1 63 ? 0.392 -10.597 0.953 1.00 97.81 63 THR A N 1
ATOM 493 C CA . THR A 1 63 ? 0.390 -11.651 -0.073 1.00 97.81 63 THR A CA 1
ATOM 494 C C . THR A 1 63 ? 1.473 -12.693 0.217 1.00 97.81 63 THR A C 1
ATOM 496 O O . THR A 1 63 ? 1.209 -13.887 0.111 1.00 97.81 63 THR A O 1
ATOM 499 N N . ALA A 1 64 ? 2.678 -12.267 0.610 1.00 98.00 64 ALA A N 1
ATOM 500 C CA . ALA A 1 64 ? 3.781 -13.175 0.925 1.00 98.00 64 ALA A CA 1
ATOM 501 C C . ALA A 1 64 ? 3.469 -14.040 2.150 1.00 98.00 64 ALA A C 1
ATOM 503 O O . ALA A 1 64 ? 3.663 -15.256 2.097 1.00 98.00 64 ALA A O 1
ATOM 504 N N . GLU A 1 65 ? 2.964 -13.416 3.217 1.00 97.88 65 GLU A N 1
ATOM 505 C CA . GLU A 1 65 ? 2.574 -14.087 4.455 1.00 97.88 65 GLU A CA 1
ATOM 506 C C . GLU A 1 65 ? 1.471 -15.113 4.199 1.00 97.88 65 GLU A C 1
ATOM 508 O O . GLU A 1 65 ? 1.602 -16.276 4.579 1.00 97.88 65 GLU A O 1
ATOM 513 N N . ILE A 1 66 ? 0.401 -14.701 3.519 1.00 96.12 66 ILE A N 1
ATOM 514 C CA . ILE A 1 66 ? -0.758 -15.560 3.286 1.00 96.12 66 ILE A CA 1
ATOM 515 C C . ILE A 1 66 ? -0.383 -16.725 2.364 1.00 96.12 66 ILE A C 1
ATOM 517 O O . ILE A 1 66 ? -0.689 -17.861 2.706 1.00 96.12 66 ILE A O 1
ATOM 521 N N . LEU A 1 67 ? 0.364 -16.500 1.273 1.00 95.19 67 LEU A N 1
ATOM 522 C CA . LEU A 1 67 ? 0.826 -17.592 0.400 1.00 95.19 67 LEU A CA 1
ATOM 523 C C . LEU A 1 67 ? 1.674 -18.627 1.153 1.00 95.19 67 LEU A C 1
ATOM 525 O O . LEU A 1 67 ? 1.482 -19.824 0.953 1.00 95.19 67 LEU A O 1
ATOM 529 N N . ALA A 1 68 ? 2.584 -18.177 2.025 1.00 93.75 68 ALA A N 1
ATOM 530 C CA . ALA A 1 68 ? 3.425 -19.073 2.822 1.00 93.75 68 ALA A CA 1
ATOM 531 C C . ALA A 1 68 ? 2.619 -19.860 3.874 1.00 93.75 68 ALA A C 1
ATOM 533 O O . ALA A 1 68 ? 2.972 -20.990 4.200 1.00 93.75 68 ALA A O 1
ATOM 534 N N . LYS A 1 69 ? 1.528 -19.285 4.398 1.00 94.00 69 LYS A N 1
ATOM 535 C CA . LYS A 1 69 ? 0.605 -19.975 5.315 1.00 94.00 69 LYS A CA 1
ATOM 536 C C . LYS A 1 69 ? -0.323 -20.955 4.593 1.00 94.00 69 LYS A C 1
ATOM 538 O O . LYS A 1 69 ? -0.687 -21.969 5.178 1.00 94.00 69 LYS A O 1
ATOM 543 N N . THR A 1 70 ? -0.720 -20.657 3.355 1.00 93.38 70 THR A N 1
ATOM 544 C CA . THR A 1 70 ? -1.633 -21.500 2.566 1.00 93.38 70 THR A CA 1
ATOM 545 C C . THR A 1 70 ? -0.960 -22.775 2.055 1.00 93.38 70 THR A C 1
ATOM 547 O O . THR A 1 70 ? -1.597 -23.823 2.047 1.00 93.38 70 THR A O 1
ATOM 550 N N . ASP A 1 71 ? 0.313 -22.712 1.656 1.00 93.38 71 ASP A N 1
ATOM 551 C CA . ASP A 1 71 ? 1.079 -23.870 1.177 1.00 93.38 71 ASP A CA 1
ATOM 552 C C . ASP A 1 71 ? 2.417 -23.969 1.921 1.00 93.38 71 ASP A C 1
ATOM 554 O O . ASP A 1 71 ? 3.383 -23.275 1.603 1.00 93.38 71 ASP A O 1
ATOM 558 N N . ASN A 1 72 ? 2.478 -24.878 2.899 1.00 91.62 72 ASN A N 1
ATOM 559 C CA . ASN A 1 72 ? 3.652 -25.105 3.747 1.00 91.62 72 ASN A CA 1
ATOM 560 C C . ASN A 1 72 ? 4.875 -25.664 2.993 1.00 91.62 72 ASN A C 1
ATOM 562 O O . ASN A 1 72 ? 5.971 -25.715 3.555 1.00 91.62 72 ASN A O 1
ATOM 566 N N . THR A 1 73 ? 4.719 -26.074 1.730 1.00 93.69 73 THR A N 1
ATOM 567 C CA . THR A 1 73 ? 5.832 -26.503 0.872 1.00 93.69 73 THR A CA 1
ATOM 568 C C . THR A 1 73 ? 6.525 -25.329 0.181 1.00 93.69 73 THR A C 1
ATOM 570 O O . THR A 1 73 ? 7.606 -25.500 -0.404 1.00 93.69 73 THR A O 1
ATOM 573 N N . LYS A 1 74 ? 5.922 -24.137 0.247 1.00 94.38 74 LYS A N 1
ATOM 574 C CA . LYS A 1 74 ? 6.441 -22.904 -0.335 1.00 94.38 74 LYS A CA 1
ATOM 575 C C . LYS A 1 74 ? 6.916 -21.936 0.739 1.00 94.38 74 LYS A C 1
ATOM 577 O O . LYS A 1 74 ? 6.442 -21.914 1.868 1.00 94.38 74 LYS A O 1
ATOM 582 N N . SER A 1 75 ? 7.873 -21.100 0.359 1.00 97.06 75 SER A N 1
ATOM 583 C CA . SER A 1 75 ? 8.340 -19.977 1.169 1.00 97.06 75 SER A CA 1
ATOM 584 C C . SER A 1 75 ? 8.243 -18.688 0.369 1.00 97.06 75 SER A C 1
ATOM 586 O O . SER A 1 75 ? 8.362 -18.708 -0.855 1.00 97.06 75 SER A O 1
ATOM 588 N N . SER A 1 76 ? 8.067 -17.560 1.054 1.00 97.75 76 SER A N 1
ATOM 589 C CA . SER A 1 76 ? 7.882 -16.258 0.412 1.00 97.75 76 SER A CA 1
ATOM 590 C C . SER A 1 76 ? 8.838 -15.211 0.973 1.00 97.75 76 SER A C 1
ATOM 592 O O . SER A 1 76 ? 9.160 -15.213 2.160 1.00 97.75 76 SER A O 1
ATOM 594 N N . SER A 1 77 ? 9.272 -14.292 0.118 1.00 98.69 77 SER A N 1
ATOM 595 C CA . SER A 1 77 ? 10.000 -13.076 0.485 1.00 98.69 77 SER A CA 1
ATOM 596 C C . SER A 1 77 ? 9.536 -11.899 -0.371 1.00 98.69 77 SER A C 1
ATOM 598 O O . SER A 1 77 ? 8.899 -12.077 -1.414 1.00 98.69 77 SER A O 1
ATOM 600 N N . VAL A 1 78 ? 9.847 -10.680 0.058 1.00 98.88 78 VAL A N 1
ATOM 601 C CA . VAL A 1 78 ? 9.575 -9.455 -0.705 1.00 98.88 78 VAL A CA 1
ATOM 602 C C . VAL A 1 78 ? 10.856 -8.963 -1.380 1.00 98.88 78 VAL A C 1
ATOM 604 O O . VAL A 1 78 ? 11.910 -8.890 -0.763 1.00 98.88 78 VAL A O 1
ATOM 607 N N . LEU A 1 79 ? 10.777 -8.585 -2.654 1.00 98.75 79 LEU A N 1
ATOM 608 C CA . LEU A 1 79 ? 11.885 -7.989 -3.404 1.00 98.75 79 LEU A CA 1
ATOM 609 C C . LEU A 1 79 ? 11.560 -6.527 -3.725 1.00 98.75 79 LEU A C 1
ATOM 611 O O . LEU A 1 79 ? 10.737 -6.244 -4.599 1.00 98.75 79 LEU A O 1
ATOM 615 N N . PHE A 1 80 ? 12.223 -5.593 -3.047 1.00 98.62 80 PHE A N 1
ATOM 616 C CA . PHE A 1 80 ? 12.064 -4.164 -3.279 1.00 98.62 80 PHE A CA 1
ATOM 617 C C . PHE A 1 80 ? 13.012 -3.651 -4.373 1.00 98.62 80 PHE A C 1
ATOM 619 O O . PHE A 1 80 ? 14.215 -3.499 -4.179 1.00 98.62 80 PHE A O 1
ATOM 626 N N . GLU A 1 81 ? 12.442 -3.346 -5.536 1.00 97.62 81 GLU A N 1
ATOM 627 C CA . GLU A 1 81 ? 13.133 -2.849 -6.725 1.00 97.62 81 GLU A CA 1
ATOM 628 C C . GLU A 1 81 ? 13.206 -1.318 -6.736 1.00 97.62 81 GLU A C 1
ATOM 630 O O . GLU A 1 81 ? 12.300 -0.624 -7.234 1.00 97.62 81 GLU A O 1
ATOM 635 N N . VAL A 1 82 ? 14.319 -0.792 -6.236 1.00 95.25 82 VAL A N 1
ATOM 636 C CA . VAL A 1 82 ? 14.587 0.641 -6.128 1.00 95.25 82 VAL A CA 1
ATOM 637 C C . VAL A 1 82 ? 14.847 1.239 -7.506 1.00 95.25 82 VAL A C 1
ATOM 639 O O . VAL A 1 82 ? 15.719 0.804 -8.260 1.00 95.25 82 VAL A O 1
ATOM 642 N N . VAL A 1 83 ? 14.085 2.277 -7.843 1.00 90.00 83 VAL A N 1
ATOM 643 C CA . VAL A 1 83 ? 14.314 3.087 -9.039 1.00 90.00 83 VAL A CA 1
ATOM 644 C C . VAL A 1 83 ? 15.114 4.331 -8.654 1.00 90.00 83 VAL A C 1
ATOM 646 O O . VAL A 1 83 ? 14.560 5.405 -8.413 1.00 90.00 83 VAL A O 1
ATOM 649 N N . ASP A 1 84 ? 16.431 4.183 -8.634 1.00 80.25 84 ASP A N 1
ATOM 650 C CA . ASP A 1 84 ? 17.415 5.232 -8.349 1.00 80.25 84 ASP A CA 1
ATOM 651 C C . ASP A 1 84 ? 17.755 6.103 -9.573 1.00 80.25 84 ASP A C 1
ATOM 653 O O . ASP A 1 84 ? 18.266 7.214 -9.432 1.00 80.25 84 ASP A O 1
ATOM 657 N N . THR A 1 85 ? 17.388 5.657 -10.780 1.00 80.12 85 THR A N 1
ATOM 658 C CA . THR A 1 85 ? 17.545 6.435 -12.023 1.00 80.12 85 THR A CA 1
ATOM 659 C C . THR A 1 85 ? 16.329 7.315 -12.358 1.00 80.12 85 THR A C 1
ATOM 661 O O . THR A 1 85 ? 16.119 7.700 -13.516 1.00 80.12 85 THR A O 1
ATOM 664 N N . ALA A 1 86 ? 15.421 7.540 -11.405 1.00 77.62 86 ALA A N 1
ATOM 665 C CA . ALA A 1 86 ? 14.272 8.407 -11.642 1.00 77.62 86 ALA A CA 1
ATOM 666 C C . ALA A 1 86 ? 14.718 9.874 -11.783 1.00 77.62 86 ALA A C 1
ATOM 668 O O . ALA A 1 86 ? 15.733 10.249 -11.198 1.00 77.62 86 ALA A O 1
ATOM 669 N N . PRO A 1 87 ? 13.992 10.708 -12.549 1.00 77.38 87 PRO A N 1
ATOM 670 C CA . PRO A 1 87 ? 14.349 12.114 -12.715 1.00 77.38 87 PRO A CA 1
ATOM 671 C C . PRO A 1 87 ? 14.263 12.866 -11.378 1.00 77.38 87 PRO A C 1
ATOM 673 O O . PRO A 1 87 ? 13.269 12.726 -10.665 1.00 77.38 87 PRO A O 1
ATOM 676 N N . SER A 1 88 ? 15.279 13.671 -11.080 1.00 78.94 88 SER A N 1
ATOM 677 C CA . SER A 1 88 ? 15.366 14.549 -9.907 1.00 78.94 88 SER A CA 1
ATOM 678 C C . SER A 1 88 ? 15.282 16.018 -10.325 1.00 78.94 88 SER A C 1
ATOM 680 O O . SER A 1 88 ? 14.361 16.734 -9.942 1.00 78.94 88 SER A O 1
ATOM 682 N N . GLU A 1 89 ? 16.177 16.431 -11.225 1.00 81.62 89 GLU A N 1
ATOM 683 C CA . GLU A 1 89 ? 16.227 17.779 -11.798 1.00 81.62 89 GLU A CA 1
ATOM 684 C C . GLU A 1 89 ? 15.841 17.729 -13.277 1.00 81.62 89 GLU A C 1
ATOM 686 O O . GLU A 1 89 ? 16.204 16.781 -13.979 1.00 81.62 89 GLU A O 1
ATOM 691 N N . ILE A 1 90 ? 15.137 18.752 -13.768 1.00 84.25 90 ILE A N 1
ATOM 692 C CA . ILE A 1 90 ? 14.830 18.927 -15.193 1.00 84.25 90 ILE A CA 1
ATOM 693 C C . ILE A 1 90 ? 15.423 20.255 -15.652 1.00 84.25 90 ILE A C 1
ATOM 695 O O . ILE A 1 90 ? 15.141 21.293 -15.064 1.00 84.25 90 ILE A O 1
ATOM 699 N N . LEU A 1 91 ? 16.192 20.219 -16.737 1.00 87.81 91 LEU A N 1
ATOM 700 C CA . LEU A 1 91 ? 16.729 21.400 -17.404 1.00 87.81 91 LEU A CA 1
ATOM 701 C C . LEU A 1 91 ? 16.208 21.454 -18.838 1.00 87.81 91 LEU A C 1
ATOM 703 O O . LEU A 1 91 ? 16.048 20.418 -19.486 1.00 87.81 91 LEU A O 1
ATOM 707 N N . ILE A 1 92 ? 15.949 22.657 -19.343 1.00 87.88 92 ILE A N 1
ATOM 708 C CA . ILE A 1 92 ? 15.586 22.876 -20.745 1.00 87.88 92 ILE A CA 1
ATOM 709 C C . ILE A 1 92 ? 16.756 23.588 -21.414 1.00 87.88 92 ILE A C 1
ATOM 711 O O . ILE A 1 92 ? 17.130 24.678 -20.994 1.00 87.88 92 ILE A O 1
ATOM 715 N N . ILE A 1 93 ? 17.347 22.956 -22.426 1.00 87.25 93 ILE A N 1
ATOM 716 C CA . ILE A 1 93 ? 18.470 23.499 -23.199 1.00 87.25 93 ILE A CA 1
ATOM 717 C C . ILE A 1 93 ? 18.129 23.297 -24.674 1.00 87.25 93 ILE A C 1
ATOM 719 O O . ILE A 1 93 ? 17.865 22.168 -25.086 1.00 87.25 93 ILE A O 1
ATOM 723 N N . ASN A 1 94 ? 18.102 24.377 -25.459 1.00 84.31 94 ASN A N 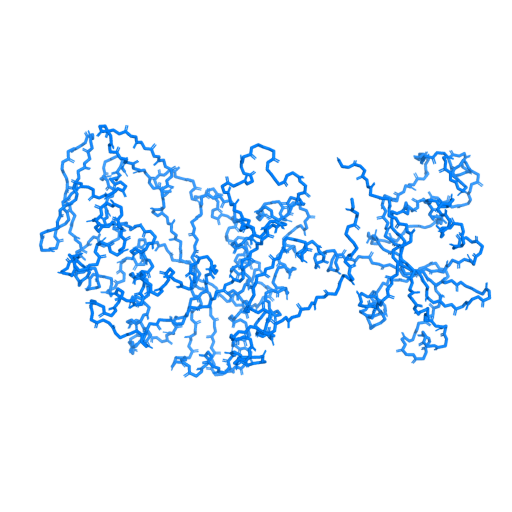1
ATOM 724 C CA . ASN A 1 94 ? 17.758 24.360 -26.888 1.00 84.31 94 ASN A CA 1
ATOM 725 C C . ASN A 1 94 ? 16.432 23.625 -27.179 1.00 84.31 94 ASN A C 1
ATOM 727 O O . ASN A 1 94 ? 16.367 22.760 -28.047 1.00 84.31 94 ASN A O 1
ATOM 731 N N . ASN A 1 95 ? 15.381 23.912 -26.398 1.00 85.38 95 ASN A N 1
ATOM 732 C CA . ASN A 1 95 ? 14.062 23.253 -26.442 1.00 85.38 95 ASN A CA 1
ATOM 733 C C . ASN A 1 95 ? 14.052 21.737 -26.149 1.00 85.38 95 ASN A C 1
ATOM 735 O O . ASN A 1 95 ? 12.990 21.108 -26.164 1.00 85.38 95 ASN A O 1
ATOM 739 N N . LEU A 1 96 ? 15.198 21.146 -25.807 1.00 84.06 96 LEU A N 1
ATOM 740 C CA . LEU A 1 96 ? 15.311 19.760 -25.370 1.00 84.06 96 LEU A CA 1
ATOM 741 C C . LEU A 1 96 ? 15.287 19.683 -23.844 1.00 84.06 96 LEU A C 1
ATOM 743 O O . LEU A 1 96 ? 15.859 20.517 -23.142 1.00 84.06 96 LEU A O 1
ATOM 747 N N . ARG A 1 97 ? 14.610 18.659 -23.321 1.00 86.44 97 ARG A N 1
ATOM 748 C CA . ARG A 1 97 ? 14.529 18.400 -21.880 1.00 86.44 97 ARG A CA 1
ATOM 749 C C . ARG A 1 97 ? 15.638 17.440 -21.472 1.00 86.44 97 ARG A C 1
ATOM 751 O O . ARG A 1 97 ? 15.625 16.280 -21.877 1.00 86.44 97 ARG A O 1
ATOM 758 N N . TYR A 1 98 ? 16.529 17.906 -20.613 1.00 87.06 98 TYR A N 1
ATOM 759 C CA . TYR A 1 98 ? 17.546 17.103 -19.949 1.00 87.06 98 TYR A CA 1
ATOM 760 C C . TYR A 1 98 ? 17.154 16.838 -18.499 1.00 87.06 98 TYR A C 1
ATOM 762 O O . TYR A 1 98 ? 16.371 17.587 -17.911 1.00 87.06 98 TYR A O 1
ATOM 770 N N . GLN A 1 99 ? 17.687 15.766 -17.921 1.00 87.56 99 GLN A N 1
ATOM 771 C CA . GLN A 1 99 ? 17.464 15.433 -16.520 1.00 87.56 99 GLN A CA 1
ATOM 772 C C . GLN A 1 99 ? 18.726 14.917 -15.831 1.00 87.56 99 GLN A C 1
ATOM 774 O O . GLN A 1 99 ? 19.584 14.312 -16.475 1.00 87.56 99 GLN A O 1
ATOM 779 N N . LYS A 1 100 ? 18.789 15.102 -14.511 1.00 84.19 100 LYS A N 1
ATOM 780 C CA . LYS A 1 100 ? 19.682 14.342 -13.623 1.00 84.19 100 LYS A CA 1
ATOM 781 C C . LYS A 1 100 ? 18.873 13.354 -12.799 1.00 84.19 100 LYS A C 1
ATOM 783 O O . LYS A 1 100 ? 17.705 13.619 -12.499 1.00 84.19 100 LYS A O 1
ATOM 788 N N . ASN A 1 101 ? 19.471 12.221 -12.452 1.00 80.06 101 ASN A N 1
ATOM 789 C CA . ASN A 1 101 ? 18.776 11.171 -11.714 1.00 80.06 101 ASN A CA 1
ATOM 790 C C . ASN A 1 101 ? 18.887 11.316 -10.181 1.00 80.06 101 ASN A C 1
ATOM 792 O O . ASN A 1 101 ? 19.707 12.084 -9.676 1.00 80.06 101 ASN A O 1
ATOM 796 N N . LEU A 1 102 ? 18.042 10.589 -9.434 1.00 76.25 102 LEU A N 1
ATOM 797 C CA . LEU A 1 102 ? 18.003 10.648 -7.965 1.00 76.25 102 LEU A CA 1
ATOM 798 C C . LEU A 1 102 ? 19.347 10.305 -7.326 1.00 76.25 102 LEU A C 1
ATOM 800 O O . LEU A 1 102 ? 19.776 11.034 -6.431 1.00 76.25 102 LEU A O 1
ATOM 804 N N . LYS A 1 103 ? 20.014 9.248 -7.808 1.00 75.38 103 LYS A N 1
ATOM 805 C CA . LYS A 1 103 ? 21.333 8.822 -7.317 1.00 75.38 103 LYS A CA 1
ATOM 806 C C . LYS A 1 103 ? 22.355 9.959 -7.362 1.00 75.38 103 LYS A C 1
ATOM 808 O O . LYS A 1 103 ? 23.054 10.192 -6.388 1.00 75.38 103 LYS A O 1
ATOM 813 N N . GLN A 1 104 ? 22.409 10.699 -8.465 1.00 71.81 104 GLN A N 1
ATOM 814 C CA . GLN A 1 104 ? 23.331 11.827 -8.625 1.00 71.81 104 GLN A CA 1
ATOM 815 C C . GLN A 1 104 ? 22.965 13.036 -7.762 1.00 71.81 104 GLN A C 1
ATOM 817 O O . GLN A 1 104 ? 23.842 13.811 -7.401 1.00 71.81 104 GLN A O 1
ATOM 822 N N . SER A 1 105 ? 21.683 13.210 -7.436 1.00 67.31 105 SER A N 1
ATOM 823 C CA . SER A 1 105 ? 21.222 14.321 -6.594 1.00 67.31 105 SER A CA 1
ATOM 824 C C . SER A 1 105 ? 21.348 14.077 -5.083 1.00 67.31 105 SER A C 1
ATOM 826 O O . SER A 1 105 ? 21.070 14.988 -4.312 1.00 67.31 105 SER A O 1
ATOM 828 N N . GLY A 1 106 ? 21.673 12.857 -4.633 1.00 74.50 106 GLY A N 1
ATOM 829 C CA . GLY A 1 106 ? 21.728 12.494 -3.203 1.00 74.50 106 GLY A CA 1
ATOM 830 C C . GLY A 1 106 ? 20.366 12.447 -2.484 1.00 74.50 106 GLY A C 1
ATOM 831 O O . GLY A 1 106 ? 20.280 12.031 -1.333 1.00 74.50 106 GLY A O 1
ATOM 832 N N . ILE A 1 107 ? 19.268 12.820 -3.156 1.00 77.19 107 ILE A N 1
ATOM 833 C CA . ILE A 1 107 ? 17.907 12.821 -2.589 1.00 77.19 107 ILE A CA 1
ATOM 834 C C . ILE A 1 107 ? 17.482 11.427 -2.112 1.00 77.19 107 ILE A C 1
ATOM 836 O O . ILE A 1 107 ? 16.743 11.304 -1.133 1.00 77.19 107 ILE A O 1
ATOM 840 N N . ILE A 1 108 ? 17.948 10.383 -2.799 1.00 82.25 108 ILE A N 1
ATOM 841 C CA . ILE A 1 108 ? 17.606 8.999 -2.475 1.00 82.25 108 ILE A CA 1
ATOM 842 C C . ILE A 1 108 ? 18.012 8.637 -1.040 1.00 82.25 108 ILE A C 1
ATOM 844 O O . ILE A 1 108 ? 17.201 8.074 -0.308 1.00 82.25 108 ILE A O 1
ATOM 848 N N . ASP A 1 109 ? 19.197 9.058 -0.596 1.00 80.44 109 ASP A N 1
ATOM 849 C CA . ASP A 1 109 ? 19.744 8.720 0.723 1.00 80.44 109 ASP A CA 1
ATOM 850 C C . ASP A 1 109 ? 18.919 9.334 1.860 1.00 80.44 109 ASP A C 1
ATOM 852 O O . ASP A 1 109 ? 18.786 8.749 2.938 1.00 80.44 109 ASP A O 1
ATOM 856 N N . LYS A 1 110 ? 18.292 10.491 1.603 1.00 84.31 110 LYS A N 1
ATOM 857 C CA . LYS A 1 110 ? 17.393 11.151 2.555 1.00 84.31 110 LYS A CA 1
ATOM 858 C C . LYS A 1 110 ? 16.135 10.324 2.807 1.00 84.31 110 LYS A C 1
ATOM 860 O O . LYS A 1 110 ? 15.721 10.190 3.955 1.00 84.31 110 LYS A O 1
ATOM 865 N N . PHE A 1 111 ? 15.519 9.799 1.749 1.00 88.25 111 PHE A N 1
ATOM 866 C CA . PHE A 1 111 ? 14.204 9.161 1.844 1.00 88.25 111 PHE A CA 1
ATOM 867 C C . PHE A 1 111 ? 14.262 7.647 2.002 1.00 88.25 111 PHE A C 1
ATOM 869 O O . PHE A 1 111 ? 13.299 7.072 2.495 1.00 88.25 111 PHE A O 1
ATOM 876 N N . MET A 1 112 ? 15.369 6.991 1.645 1.00 93.62 112 MET A N 1
ATOM 877 C CA . MET A 1 112 ? 15.517 5.540 1.810 1.00 93.62 112 MET A CA 1
ATOM 878 C C . MET A 1 112 ? 15.332 5.071 3.256 1.00 93.62 112 MET A C 1
ATOM 880 O O . MET A 1 112 ? 14.855 3.957 3.456 1.00 93.62 112 MET A O 1
ATOM 884 N N . LYS A 1 113 ? 15.632 5.917 4.250 1.00 93.69 113 LYS A N 1
ATOM 885 C CA . LYS A 1 113 ? 15.397 5.616 5.671 1.00 93.69 113 LYS A CA 1
ATOM 886 C C . LYS A 1 113 ? 13.934 5.270 5.959 1.00 93.69 113 LYS A C 1
ATOM 888 O O . LYS A 1 113 ? 13.684 4.275 6.628 1.00 93.69 113 LYS A O 1
ATOM 893 N N . ASP A 1 114 ? 12.991 6.016 5.384 1.00 95.25 114 ASP A N 1
ATOM 894 C CA . ASP A 1 114 ? 11.555 5.752 5.535 1.00 95.25 114 ASP A CA 1
ATOM 895 C C . ASP A 1 114 ? 11.177 4.390 4.942 1.00 95.25 114 ASP A C 1
ATOM 897 O O . ASP A 1 114 ? 10.457 3.613 5.562 1.00 95.25 114 ASP A O 1
ATOM 901 N N . TYR A 1 115 ? 11.688 4.073 3.745 1.00 97.25 115 TYR A N 1
ATOM 902 C CA . TYR A 1 115 ? 11.423 2.788 3.091 1.00 97.25 115 TYR A CA 1
ATOM 903 C C . TYR A 1 115 ? 11.991 1.618 3.898 1.00 97.25 115 TYR A C 1
ATOM 905 O O . TYR A 1 115 ? 11.309 0.611 4.050 1.00 97.25 115 TYR A O 1
ATOM 913 N N . ILE A 1 116 ? 13.213 1.747 4.423 1.00 97.56 116 ILE A N 1
ATOM 914 C CA . ILE A 1 116 ? 13.842 0.713 5.255 1.00 97.56 116 ILE A CA 1
ATOM 915 C C . ILE A 1 116 ? 13.049 0.519 6.549 1.00 97.56 116 ILE A C 1
ATOM 917 O O . ILE A 1 116 ? 12.754 -0.616 6.904 1.00 97.56 116 ILE A O 1
ATOM 921 N N . GLU A 1 117 ? 12.643 1.599 7.219 1.00 97.81 117 GLU A N 1
ATOM 922 C CA . GLU A 1 117 ? 11.852 1.506 8.450 1.00 97.81 117 GLU A CA 1
ATOM 923 C C . GLU A 1 117 ? 10.508 0.793 8.218 1.00 97.81 117 GLU A C 1
ATOM 925 O O . GLU A 1 117 ? 10.126 -0.072 9.006 1.00 97.81 117 GLU A O 1
ATOM 930 N N . ILE A 1 118 ? 9.829 1.076 7.099 1.00 98.56 118 ILE A N 1
ATOM 931 C CA . ILE A 1 118 ? 8.606 0.358 6.702 1.00 98.56 118 ILE A CA 1
ATOM 932 C C . ILE A 1 118 ? 8.889 -1.129 6.468 1.00 98.56 118 ILE A C 1
ATOM 934 O O . ILE A 1 118 ? 8.134 -1.971 6.948 1.00 98.56 118 ILE A O 1
ATOM 938 N N . LEU A 1 119 ? 9.947 -1.467 5.723 1.00 98.69 119 LEU A N 1
ATOM 939 C CA . LEU A 1 119 ? 10.291 -2.856 5.406 1.00 98.69 119 LEU A CA 1
ATOM 940 C C . LEU A 1 119 ? 10.664 -3.656 6.661 1.00 98.69 119 LEU A C 1
ATOM 942 O O . LEU A 1 119 ? 10.208 -4.789 6.806 1.00 98.69 119 LEU A O 1
ATOM 946 N N . GLU A 1 120 ? 11.434 -3.069 7.580 1.00 98.62 120 GLU A N 1
ATOM 947 C CA . GLU A 1 120 ? 11.781 -3.694 8.863 1.00 98.62 120 GLU A CA 1
ATOM 948 C C . GLU A 1 120 ? 10.551 -3.908 9.745 1.00 98.62 120 GLU A C 1
ATOM 950 O O . GLU A 1 120 ? 10.375 -4.990 10.305 1.00 98.62 120 GLU A O 1
ATOM 955 N N . HIS A 1 121 ? 9.655 -2.923 9.829 1.00 98.69 121 HIS A N 1
ATOM 956 C CA . HIS A 1 121 ? 8.421 -3.073 10.600 1.00 98.69 121 HIS A CA 1
ATOM 957 C C . HIS A 1 121 ? 7.497 -4.139 10.009 1.00 98.69 121 HIS A C 1
ATOM 959 O O . HIS A 1 121 ? 6.992 -4.993 10.736 1.00 98.69 121 HIS A O 1
ATOM 965 N N . LEU A 1 122 ? 7.313 -4.146 8.684 1.00 98.75 122 LEU A N 1
ATOM 966 C CA . LEU A 1 122 ? 6.510 -5.167 8.008 1.00 98.75 122 LEU A CA 1
ATOM 967 C C . LEU A 1 122 ? 7.127 -6.565 8.152 1.00 98.75 122 LEU A C 1
ATOM 969 O O . LEU A 1 122 ? 6.400 -7.529 8.394 1.00 98.75 122 LEU A O 1
ATOM 973 N N . LYS A 1 123 ? 8.457 -6.692 8.085 1.00 98.69 123 LYS A N 1
ATOM 974 C CA . LYS A 1 123 ? 9.164 -7.942 8.400 1.00 98.69 123 LYS A CA 1
ATOM 975 C C . LYS A 1 123 ? 8.900 -8.385 9.836 1.00 98.69 123 LYS A C 1
ATOM 977 O O . LYS A 1 123 ? 8.610 -9.557 10.054 1.00 98.69 123 LYS A O 1
ATOM 982 N N . LEU A 1 124 ? 8.964 -7.469 10.799 1.00 98.50 124 LEU A N 1
ATOM 983 C CA . LEU A 1 124 ? 8.754 -7.774 12.213 1.00 98.50 124 LEU A CA 1
ATOM 984 C C . LEU A 1 124 ? 7.341 -8.301 12.490 1.00 98.50 124 LEU A C 1
ATOM 986 O O . LEU A 1 124 ? 7.202 -9.282 13.216 1.00 98.50 124 LEU A O 1
ATOM 990 N N . ILE A 1 125 ? 6.302 -7.698 11.901 1.00 98.00 125 ILE A N 1
ATOM 991 C CA . ILE A 1 125 ? 4.910 -8.107 12.167 1.00 98.00 125 ILE A CA 1
ATOM 992 C C . ILE A 1 125 ? 4.458 -9.336 11.362 1.00 98.00 125 ILE A C 1
ATOM 994 O O . ILE A 1 125 ? 3.495 -9.983 11.760 1.00 98.00 125 ILE A O 1
ATOM 998 N N . THR A 1 126 ? 5.120 -9.659 10.244 1.00 98.12 126 THR A N 1
ATOM 999 C CA . THR A 1 126 ? 4.722 -10.779 9.359 1.00 98.12 126 THR A CA 1
ATOM 1000 C C . THR A 1 126 ? 5.677 -11.971 9.375 1.00 98.12 126 THR A C 1
ATOM 1002 O O . THR A 1 126 ? 5.323 -13.051 8.907 1.00 98.12 126 THR A O 1
ATOM 1005 N N . GLY A 1 127 ? 6.916 -11.786 9.837 1.00 98.19 127 GLY A N 1
ATOM 1006 C CA . GLY A 1 127 ? 7.998 -12.764 9.695 1.00 98.19 127 GLY A CA 1
ATOM 1007 C C . GLY A 1 127 ? 8.551 -12.907 8.267 1.00 98.19 127 GLY A C 1
ATOM 1008 O O . GLY A 1 127 ? 9.429 -13.739 8.038 1.00 98.19 127 GLY A O 1
ATOM 1009 N N . ILE A 1 128 ? 8.074 -12.118 7.297 1.00 98.56 128 ILE A N 1
ATOM 1010 C CA . ILE A 1 128 ? 8.509 -12.202 5.898 1.00 98.56 128 ILE A CA 1
ATOM 1011 C C . ILE A 1 128 ? 9.794 -11.403 5.680 1.00 98.56 128 ILE A C 1
ATOM 1013 O O . ILE A 1 128 ? 9.855 -10.197 5.910 1.00 98.56 128 ILE A O 1
ATOM 1017 N N . ASN A 1 129 ? 10.828 -12.079 5.178 1.00 98.62 129 ASN A N 1
ATOM 1018 C CA . ASN A 1 129 ? 12.083 -11.433 4.808 1.00 98.62 129 ASN A CA 1
ATOM 1019 C C . ASN A 1 129 ? 11.937 -10.584 3.542 1.00 98.62 129 ASN A C 1
ATOM 1021 O O . ASN A 1 129 ? 11.097 -10.857 2.679 1.00 98.62 129 ASN A O 1
ATOM 1025 N N . TYR A 1 130 ? 12.817 -9.593 3.401 1.00 98.75 130 TYR A N 1
ATOM 1026 C CA . TYR A 1 130 ? 12.886 -8.764 2.209 1.00 98.75 130 TYR A CA 1
ATOM 1027 C C . TYR A 1 130 ? 14.321 -8.593 1.696 1.00 98.75 130 TYR A C 1
ATOM 1029 O O . TYR A 1 130 ? 15.288 -8.688 2.448 1.00 98.75 130 TYR A O 1
ATOM 1037 N N . GLU A 1 131 ? 14.437 -8.315 0.401 1.00 98.38 131 GLU A N 1
ATOM 1038 C CA . GLU A 1 131 ? 15.672 -7.956 -0.292 1.00 98.38 131 GLU A CA 1
ATOM 1039 C C . GLU A 1 131 ? 15.492 -6.593 -0.966 1.00 98.38 131 GLU A C 1
ATOM 1041 O O . GLU A 1 131 ? 14.412 -6.281 -1.471 1.00 98.38 131 GLU A O 1
ATOM 1046 N N . ILE A 1 132 ? 16.552 -5.790 -1.019 1.00 98.19 132 ILE A N 1
ATOM 1047 C CA . ILE A 1 132 ? 16.574 -4.529 -1.767 1.00 98.19 132 ILE A CA 1
ATOM 1048 C C . ILE A 1 132 ? 17.459 -4.727 -2.991 1.00 98.19 132 ILE A C 1
ATOM 1050 O O . ILE A 1 132 ? 18.576 -5.224 -2.870 1.00 98.19 132 ILE A O 1
ATOM 1054 N N . ARG A 1 133 ? 16.968 -4.322 -4.163 1.00 97.31 133 ARG A N 1
ATOM 1055 C CA . ARG A 1 133 ? 17.735 -4.335 -5.407 1.00 97.31 133 ARG A CA 1
ATOM 1056 C C . ARG A 1 133 ? 17.631 -2.997 -6.120 1.00 97.31 133 ARG A C 1
ATOM 1058 O O . ARG A 1 133 ? 16.535 -2.544 -6.451 1.00 97.31 133 ARG A O 1
ATOM 1065 N N . TYR A 1 134 ? 18.770 -2.377 -6.392 1.00 94.94 134 TYR A N 1
ATOM 1066 C CA . TYR A 1 134 ? 18.855 -1.132 -7.152 1.00 94.94 134 TYR A CA 1
ATOM 1067 C C . TYR A 1 134 ? 18.736 -1.388 -8.655 1.00 94.94 134 TYR A C 1
ATOM 1069 O O . TYR A 1 134 ? 19.047 -2.475 -9.148 1.00 94.94 134 TYR A O 1
ATOM 1077 N N . GLN A 1 135 ? 18.324 -0.377 -9.428 1.00 93.56 135 GLN A N 1
ATOM 1078 C CA . GLN A 1 135 ? 18.171 -0.538 -10.877 1.00 93.56 135 GLN A CA 1
ATOM 1079 C C . GLN A 1 135 ? 19.489 -0.933 -11.551 1.00 93.56 135 GLN A C 1
ATOM 1081 O O . GLN A 1 135 ? 19.481 -1.745 -12.474 1.00 93.56 135 GLN A O 1
ATOM 1086 N N . SER A 1 136 ? 20.617 -0.398 -11.080 1.00 92.62 136 SER A N 1
ATOM 1087 C CA . SER A 1 136 ? 21.943 -0.783 -11.576 1.00 92.62 136 SER A CA 1
ATOM 1088 C C . SER A 1 136 ? 22.230 -2.278 -11.375 1.00 92.62 136 SER A C 1
ATOM 1090 O O . SER A 1 136 ? 22.682 -2.944 -12.302 1.00 92.62 136 SER A O 1
ATOM 1092 N N . GLU A 1 137 ? 21.890 -2.844 -10.217 1.00 95.81 137 GLU A N 1
ATOM 1093 C CA . GLU A 1 137 ? 22.030 -4.278 -9.924 1.00 95.81 137 GLU A CA 1
ATOM 1094 C C . GLU A 1 137 ? 21.052 -5.125 -10.740 1.00 95.81 137 GLU A C 1
ATOM 1096 O O . GLU A 1 137 ? 21.436 -6.150 -11.307 1.00 95.81 137 GLU A O 1
ATOM 1101 N N . PHE A 1 138 ? 19.800 -4.669 -10.865 1.00 97.06 138 PHE A N 1
ATOM 1102 C CA . PHE A 1 138 ? 18.817 -5.286 -11.750 1.00 97.06 138 PHE A CA 1
ATOM 1103 C C . PHE A 1 138 ? 19.365 -5.370 -13.179 1.00 97.06 138 PHE A C 1
ATOM 1105 O O . PHE A 1 138 ? 19.292 -6.431 -13.797 1.00 97.06 138 PHE A O 1
ATOM 1112 N N . ASN A 1 139 ? 19.950 -4.284 -13.683 1.00 96.56 139 ASN A N 1
ATOM 1113 C CA . ASN A 1 139 ? 20.490 -4.192 -15.032 1.00 96.56 139 ASN A CA 1
ATOM 1114 C C . ASN A 1 139 ? 21.723 -5.086 -15.261 1.00 96.56 139 ASN A C 1
ATOM 1116 O O . ASN A 1 139 ? 21.938 -5.537 -16.386 1.00 96.56 139 ASN A O 1
ATOM 1120 N N . LYS A 1 140 ? 22.519 -5.381 -14.223 1.00 95.69 140 LYS A N 1
ATOM 1121 C CA . LYS A 1 140 ? 23.678 -6.296 -14.310 1.00 95.69 140 LYS A CA 1
ATOM 1122 C C . LYS A 1 140 ? 23.289 -7.763 -14.488 1.00 95.69 140 LYS A C 1
ATOM 1124 O O . LYS A 1 140 ? 24.146 -8.598 -14.777 1.00 95.69 140 LYS A O 1
ATOM 1129 N N . GLN A 1 141 ? 22.015 -8.114 -14.315 1.00 95.31 141 GLN A N 1
ATOM 1130 C CA . GLN A 1 141 ? 21.571 -9.493 -14.483 1.00 95.31 141 GLN A CA 1
ATOM 1131 C C . GLN A 1 141 ? 21.830 -9.993 -15.911 1.00 95.31 141 GLN A C 1
ATOM 1133 O O . GLN A 1 141 ? 21.505 -9.328 -16.894 1.00 95.31 141 GLN A O 1
ATOM 1138 N N . LYS A 1 142 ? 22.327 -11.233 -16.028 1.00 93.06 142 LYS A N 1
ATOM 1139 C CA . LYS A 1 142 ? 22.713 -11.864 -17.308 1.00 93.06 142 LYS A CA 1
ATOM 1140 C C . LYS A 1 142 ? 21.605 -11.847 -18.374 1.00 93.06 142 LYS A C 1
ATOM 1142 O O . LYS A 1 142 ? 21.901 -11.867 -19.564 1.00 93.06 142 LYS A O 1
ATOM 1147 N N . LYS A 1 143 ? 20.337 -11.824 -17.950 1.00 95.50 143 LYS A N 1
ATOM 1148 C CA . LYS A 1 143 ? 19.155 -11.815 -18.827 1.00 95.50 143 LYS A CA 1
ATOM 1149 C C . LYS A 1 143 ? 18.842 -10.444 -19.438 1.00 95.50 143 LYS A C 1
ATOM 1151 O O . LYS A 1 143 ? 18.167 -10.394 -20.460 1.00 95.50 143 LYS A O 1
ATOM 1156 N N . VAL A 1 144 ? 19.348 -9.347 -18.872 1.00 97.25 144 VAL A N 1
ATOM 1157 C CA . VAL A 1 144 ? 18.995 -7.985 -19.308 1.00 97.25 144 VAL A CA 1
ATOM 1158 C C . VAL A 1 144 ? 19.540 -7.672 -20.695 1.00 97.25 144 VAL A C 1
ATOM 1160 O O . VAL A 1 144 ? 18.773 -7.242 -21.551 1.00 97.25 144 VAL A O 1
ATOM 1163 N N . PHE A 1 145 ? 20.828 -7.918 -20.958 1.00 97.00 145 PHE A N 1
ATOM 1164 C CA . PHE A 1 145 ? 21.419 -7.597 -22.263 1.00 97.00 145 PHE A CA 1
ATOM 1165 C C . PHE A 1 145 ? 20.694 -8.279 -23.443 1.00 97.00 145 PHE A C 1
ATOM 1167 O O . PHE A 1 145 ? 20.321 -7.564 -24.373 1.00 97.00 145 PHE A O 1
ATOM 1174 N N . PRO A 1 146 ? 20.426 -9.605 -23.429 1.00 97.19 146 PRO A N 1
ATOM 1175 C CA . PRO A 1 146 ? 19.654 -10.251 -24.493 1.00 97.19 146 PRO A CA 1
ATOM 1176 C C . PRO A 1 146 ? 18.278 -9.612 -24.728 1.00 97.19 146 PRO A C 1
ATOM 1178 O O . PRO A 1 146 ? 17.892 -9.393 -25.875 1.00 97.19 146 PRO A O 1
ATOM 1181 N N . ILE A 1 147 ? 17.571 -9.248 -23.653 1.00 98.00 147 ILE A N 1
ATOM 1182 C CA . ILE A 1 147 ? 16.257 -8.596 -23.730 1.00 98.00 147 ILE A CA 1
ATOM 1183 C C . ILE A 1 147 ? 16.372 -7.201 -24.353 1.00 98.00 147 ILE A C 1
ATOM 1185 O O . ILE A 1 147 ? 15.629 -6.882 -25.280 1.00 98.00 147 ILE A O 1
ATOM 1189 N N . ILE A 1 148 ? 17.321 -6.380 -23.893 1.00 97.19 148 ILE A N 1
ATOM 1190 C CA . ILE A 1 148 ? 17.565 -5.041 -24.448 1.00 97.19 148 ILE A CA 1
ATOM 1191 C C . ILE A 1 148 ? 17.948 -5.127 -25.925 1.00 97.19 148 ILE A C 1
ATOM 1193 O O . ILE A 1 148 ? 17.433 -4.358 -26.735 1.00 97.19 148 ILE A O 1
ATOM 1197 N N . LYS A 1 149 ? 18.804 -6.085 -26.294 1.00 96.62 149 LYS A N 1
ATOM 1198 C CA . LYS A 1 149 ? 19.189 -6.318 -27.687 1.00 96.62 149 LYS A CA 1
ATOM 1199 C C . LYS A 1 149 ? 17.963 -6.628 -28.552 1.00 96.62 149 LYS A C 1
ATOM 1201 O O . LYS A 1 149 ? 17.792 -5.981 -29.583 1.00 96.62 149 LYS A O 1
ATOM 1206 N N . ASN A 1 150 ? 17.084 -7.531 -28.107 1.00 97.06 150 ASN A N 1
ATOM 1207 C CA . ASN A 1 150 ? 15.850 -7.861 -28.827 1.00 97.06 150 ASN A CA 1
ATOM 1208 C C . ASN A 1 150 ? 14.910 -6.642 -28.961 1.00 97.06 150 ASN A C 1
ATOM 1210 O O . ASN A 1 150 ? 14.364 -6.377 -30.033 1.00 97.06 150 ASN A O 1
ATOM 1214 N N . ILE A 1 151 ? 14.767 -5.845 -27.896 1.00 97.12 151 ILE A N 1
ATOM 1215 C CA . ILE A 1 151 ? 13.982 -4.599 -27.905 1.00 97.12 151 ILE A CA 1
ATOM 1216 C C . ILE A 1 151 ? 14.536 -3.599 -28.931 1.00 97.12 151 ILE A C 1
ATOM 1218 O O . ILE A 1 151 ? 13.762 -2.999 -29.674 1.00 97.12 151 ILE A O 1
ATOM 1222 N N . ILE A 1 152 ? 15.858 -3.407 -28.988 1.00 95.44 152 ILE A N 1
ATOM 1223 C CA . ILE A 1 152 ? 16.497 -2.482 -29.938 1.00 95.44 152 ILE A CA 1
ATOM 1224 C C . ILE A 1 152 ? 16.322 -2.975 -31.378 1.00 95.44 152 ILE A C 1
ATOM 1226 O O . ILE A 1 152 ? 16.012 -2.167 -32.254 1.00 95.44 152 ILE A O 1
ATOM 1230 N N . GLN A 1 153 ? 16.475 -4.279 -31.622 1.00 95.25 153 GLN A N 1
ATOM 1231 C CA . GLN A 1 153 ? 16.274 -4.887 -32.944 1.00 95.25 153 GLN A CA 1
ATOM 1232 C C . GLN A 1 153 ? 14.838 -4.706 -33.452 1.00 95.25 153 GLN A C 1
ATOM 1234 O O . GLN A 1 153 ? 14.634 -4.484 -34.640 1.00 95.25 153 GLN A O 1
ATOM 1239 N N . ASN A 1 154 ? 13.853 -4.711 -32.551 1.00 96.31 154 ASN A N 1
ATOM 1240 C CA . ASN A 1 154 ? 12.440 -4.532 -32.886 1.00 96.31 154 ASN A CA 1
ATOM 1241 C C . ASN A 1 154 ? 11.912 -3.113 -32.606 1.00 96.31 154 ASN A C 1
ATOM 1243 O O . ASN A 1 154 ? 10.699 -2.890 -32.609 1.00 96.31 154 ASN A O 1
ATOM 1247 N N . LYS A 1 155 ? 12.795 -2.130 -32.368 1.00 94.25 155 LYS A N 1
ATOM 1248 C CA . LYS A 1 155 ? 12.416 -0.782 -31.901 1.00 94.25 155 LYS A CA 1
ATOM 1249 C C . LYS A 1 155 ? 11.373 -0.107 -32.791 1.00 94.25 155 LYS A C 1
ATOM 1251 O O . LYS A 1 155 ? 10.494 0.582 -32.279 1.00 94.25 155 LYS A O 1
ATOM 1256 N N . ASP A 1 156 ? 11.448 -0.305 -34.105 1.00 93.94 156 ASP A N 1
ATOM 1257 C CA . ASP A 1 156 ? 10.565 0.364 -35.062 1.00 93.94 156 ASP A CA 1
ATOM 1258 C C . ASP A 1 156 ? 9.122 -0.144 -34.988 1.00 93.94 156 ASP A C 1
ATOM 1260 O O . ASP A 1 156 ? 8.197 0.628 -35.236 1.00 93.94 156 ASP A O 1
ATOM 1264 N N . GLN A 1 157 ? 8.917 -1.381 -34.525 1.00 95.62 157 GLN A N 1
ATOM 1265 C CA . GLN A 1 157 ? 7.587 -1.955 -34.312 1.00 95.62 157 GLN A CA 1
ATOM 1266 C C . GLN A 1 157 ? 6.920 -1.456 -33.021 1.00 95.62 157 GLN A C 1
ATOM 1268 O O . GLN A 1 157 ? 5.694 -1.465 -32.916 1.00 95.62 157 GLN A O 1
ATOM 1273 N N . ILE A 1 158 ? 7.711 -1.033 -32.025 1.00 96.81 158 ILE A N 1
ATOM 1274 C CA . ILE A 1 158 ? 7.222 -0.800 -30.653 1.00 96.81 158 ILE A CA 1
ATOM 1275 C C . ILE A 1 158 ? 7.355 0.644 -30.166 1.00 96.81 158 ILE A C 1
ATOM 1277 O O . ILE A 1 158 ? 6.621 1.046 -29.264 1.00 96.81 158 ILE A O 1
ATOM 1281 N N . LYS A 1 159 ? 8.249 1.461 -30.743 1.00 94.75 159 LYS A N 1
ATOM 1282 C CA . LYS A 1 159 ? 8.517 2.834 -30.264 1.00 94.75 159 LYS A CA 1
ATOM 1283 C C . LYS A 1 159 ? 7.283 3.738 -30.313 1.00 94.75 159 LYS A C 1
ATOM 1285 O O . LYS A 1 159 ? 7.114 4.581 -29.441 1.00 94.75 159 LYS A O 1
ATOM 1290 N N . ASN A 1 160 ? 6.406 3.530 -31.297 1.00 94.88 160 ASN A N 1
ATOM 1291 C CA . ASN A 1 160 ? 5.162 4.290 -31.440 1.00 94.88 160 ASN A CA 1
ATOM 1292 C C . ASN A 1 160 ? 4.112 3.891 -30.394 1.00 94.88 160 ASN A C 1
ATOM 1294 O O . ASN A 1 160 ? 3.259 4.703 -30.065 1.00 94.88 160 ASN A O 1
ATOM 1298 N N . ILE A 1 161 ? 4.184 2.664 -29.870 1.00 96.25 161 ILE A N 1
ATOM 1299 C CA . ILE A 1 161 ? 3.293 2.176 -28.810 1.00 96.25 161 ILE A CA 1
ATOM 1300 C C . ILE A 1 161 ? 3.811 2.668 -27.456 1.00 96.25 161 ILE A C 1
ATOM 1302 O O . ILE A 1 161 ? 3.073 3.256 -26.675 1.00 96.25 161 ILE A O 1
ATOM 1306 N N . LEU A 1 162 ? 5.111 2.486 -27.200 1.00 95.62 162 LEU A N 1
ATOM 1307 C CA . LEU A 1 162 ? 5.744 2.824 -25.921 1.00 95.62 162 LEU A CA 1
ATOM 1308 C C . LEU A 1 162 ? 5.905 4.335 -25.679 1.00 95.62 162 LEU A C 1
ATOM 1310 O O . LEU A 1 162 ? 6.032 4.759 -24.528 1.00 95.62 162 LEU A O 1
ATOM 1314 N N . ASP A 1 163 ? 5.942 5.143 -26.740 1.00 93.62 163 ASP A N 1
ATOM 1315 C CA . ASP A 1 163 ? 6.036 6.604 -26.669 1.00 93.62 163 ASP A CA 1
ATOM 1316 C C . ASP A 1 163 ? 5.328 7.266 -27.869 1.00 93.62 163 ASP A C 1
ATOM 1318 O O . ASP A 1 163 ? 5.990 7.807 -28.760 1.00 93.62 163 ASP A O 1
ATOM 1322 N N . PRO A 1 164 ? 3.981 7.273 -27.906 1.00 91.06 164 PRO A N 1
ATOM 1323 C CA . PRO A 1 164 ? 3.213 7.763 -29.057 1.00 91.06 164 PRO A CA 1
ATOM 1324 C C . PRO A 1 164 ? 3.530 9.211 -29.442 1.00 91.06 164 PRO A C 1
ATOM 1326 O O . PRO A 1 164 ? 3.506 9.572 -30.618 1.00 91.06 164 PRO A O 1
ATOM 1329 N N . LYS A 1 165 ? 3.872 10.040 -28.446 1.00 90.12 165 LYS A N 1
ATOM 1330 C CA . LYS A 1 165 ? 4.128 11.470 -28.629 1.00 90.12 165 LYS A CA 1
ATOM 1331 C C . LYS A 1 165 ? 5.433 11.756 -29.371 1.00 90.12 165 LYS A C 1
ATOM 1333 O O . LYS A 1 165 ?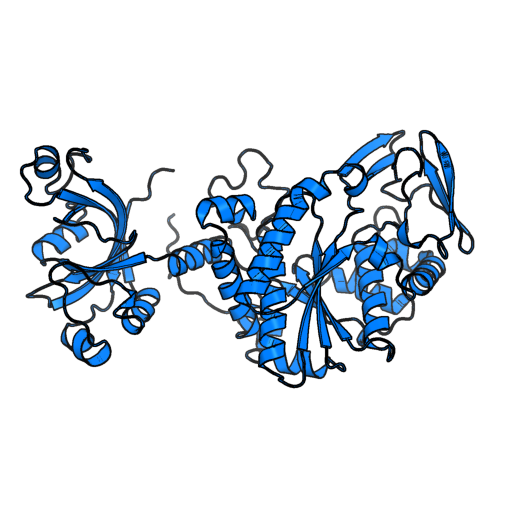 5.441 12.621 -30.239 1.00 90.12 165 LYS A O 1
ATOM 1338 N N . HIS A 1 166 ? 6.535 11.089 -29.018 1.00 88.88 166 HIS A N 1
ATOM 1339 C CA . HIS A 1 166 ? 7.841 11.380 -29.631 1.00 88.88 166 HIS A CA 1
ATOM 1340 C C . HIS A 1 166 ? 8.370 10.255 -30.517 1.00 88.88 166 HIS A C 1
ATOM 1342 O O . HIS A 1 166 ? 9.349 10.475 -31.226 1.00 88.88 166 HIS A O 1
ATOM 1348 N N . LYS A 1 167 ? 7.725 9.083 -30.522 1.00 91.88 167 LYS A N 1
ATOM 1349 C CA . LYS A 1 167 ? 8.069 7.941 -31.378 1.00 91.88 167 LYS A CA 1
ATOM 1350 C C . LYS A 1 167 ? 9.522 7.491 -31.189 1.00 91.88 167 LYS A C 1
ATOM 1352 O O . LYS A 1 167 ? 10.204 7.121 -32.148 1.00 91.88 167 LYS A O 1
ATOM 1357 N N . LYS A 1 168 ? 10.021 7.545 -29.948 1.00 91.44 168 LYS A N 1
ATOM 1358 C CA . LYS A 1 168 ? 11.399 7.185 -29.579 1.00 91.44 168 LYS A CA 1
ATOM 1359 C C . LYS A 1 168 ? 11.410 6.044 -28.567 1.00 91.44 168 LYS A C 1
ATOM 1361 O O . LYS A 1 168 ? 10.599 5.986 -27.648 1.00 91.44 168 LYS A O 1
ATOM 1366 N N . LEU A 1 169 ? 12.399 5.161 -28.690 1.00 93.12 169 LEU A N 1
ATOM 1367 C CA . LEU A 1 169 ? 12.723 4.222 -27.622 1.00 93.12 169 LEU A CA 1
ATOM 1368 C C . LEU A 1 169 ? 13.460 4.991 -26.519 1.00 93.12 169 LEU A C 1
ATOM 1370 O O . LEU A 1 169 ? 14.581 5.453 -26.729 1.00 93.12 169 LEU A O 1
ATOM 1374 N N . ARG A 1 170 ? 12.830 5.139 -25.351 1.00 92.81 170 ARG A N 1
ATOM 1375 C CA . ARG A 1 170 ? 13.339 5.925 -24.210 1.00 92.81 170 ARG A CA 1
ATOM 1376 C C . ARG A 1 170 ? 14.411 5.191 -23.401 1.00 92.81 170 ARG A C 1
ATOM 1378 O O . ARG A 1 170 ? 14.305 5.087 -22.178 1.00 92.81 170 ARG A O 1
ATOM 1385 N N . LEU A 1 171 ? 15.406 4.663 -24.101 1.00 93.56 171 LEU A N 1
ATOM 1386 C CA . LEU A 1 171 ? 16.631 4.099 -23.552 1.00 93.56 171 LEU A CA 1
ATOM 1387 C C . LEU A 1 171 ? 17.701 5.199 -23.556 1.00 93.56 171 LEU A C 1
ATOM 1389 O O . LEU A 1 171 ? 17.886 5.887 -24.564 1.00 93.56 171 LEU A O 1
ATOM 1393 N N . ARG A 1 172 ? 18.349 5.435 -22.417 1.00 91.75 172 ARG A N 1
ATOM 1394 C CA . ARG A 1 172 ? 19.315 6.532 -22.244 1.00 91.75 172 ARG A CA 1
ATOM 1395 C C . ARG A 1 172 ? 20.422 6.158 -21.268 1.00 91.75 172 ARG A C 1
ATOM 1397 O O . ARG A 1 172 ? 20.282 5.202 -20.513 1.00 91.75 172 ARG A O 1
ATOM 1404 N N . VAL A 1 173 ? 21.488 6.948 -21.282 1.00 92.88 173 VAL A N 1
ATOM 1405 C CA . VAL A 1 173 ? 22.598 6.895 -20.327 1.00 92.88 173 VAL A CA 1
ATOM 1406 C C . VAL A 1 173 ? 22.908 8.329 -19.901 1.00 92.88 173 VAL A C 1
ATOM 1408 O O . VAL A 1 173 ? 22.838 9.253 -20.713 1.00 92.88 173 VAL A O 1
ATOM 1411 N N . SER A 1 174 ? 23.205 8.531 -18.620 1.00 92.38 174 SER A N 1
ATOM 1412 C CA . SER A 1 174 ? 23.672 9.822 -18.112 1.00 92.38 174 SER A CA 1
ATOM 1413 C C . SER A 1 174 ? 25.103 10.107 -18.553 1.00 92.38 174 SER A C 1
ATOM 1415 O O . SER A 1 174 ? 25.954 9.223 -18.519 1.00 92.38 174 SER A O 1
ATOM 1417 N N . CYS A 1 175 ? 25.384 11.365 -18.897 1.00 92.69 175 CYS A N 1
ATOM 1418 C CA . CYS A 1 175 ? 26.733 11.835 -19.187 1.00 92.69 175 CYS A CA 1
ATOM 1419 C C . CYS A 1 175 ? 27.687 11.464 -18.036 1.00 92.69 175 CYS A C 1
ATOM 1421 O O . CYS A 1 175 ? 27.384 11.801 -16.887 1.00 92.69 175 CYS A O 1
ATOM 1423 N N . PRO A 1 176 ? 28.844 10.836 -18.315 1.00 91.56 176 PRO A N 1
ATOM 1424 C CA . PRO A 1 176 ? 29.768 10.386 -17.273 1.00 91.56 176 PRO A CA 1
ATOM 1425 C C . PRO A 1 176 ? 30.414 11.536 -16.486 1.00 91.56 176 PRO A C 1
ATOM 1427 O O . PRO A 1 176 ? 30.928 11.304 -15.401 1.00 91.56 176 PRO A O 1
ATOM 1430 N N . VAL A 1 177 ? 30.367 12.768 -17.011 1.00 92.00 177 VAL A N 1
ATOM 1431 C CA . VAL A 1 177 ? 31.007 13.940 -16.396 1.00 92.00 177 VAL A CA 1
ATOM 1432 C C . VAL A 1 177 ? 30.026 14.770 -15.553 1.00 92.00 177 VAL A C 1
ATOM 1434 O O . VAL A 1 177 ? 30.314 15.062 -14.401 1.00 92.00 177 VAL A O 1
ATOM 1437 N N . CYS A 1 178 ? 28.853 15.156 -16.082 1.00 90.19 178 CYS A N 1
ATOM 1438 C CA . CYS A 1 178 ? 27.878 15.991 -15.340 1.00 90.19 178 CYS A CA 1
ATOM 1439 C C . CYS A 1 178 ? 26.558 15.300 -14.982 1.00 90.19 178 CYS A C 1
ATOM 1441 O O . CYS A 1 178 ? 25.682 15.938 -14.392 1.00 90.19 178 CYS A O 1
ATOM 1443 N N . GLY A 1 179 ? 26.360 14.048 -15.394 1.00 89.50 179 GLY A N 1
ATOM 1444 C CA . GLY A 1 179 ? 25.154 13.284 -15.086 1.00 89.50 179 GLY A CA 1
ATOM 1445 C C . GLY A 1 179 ? 23.906 13.606 -15.917 1.00 89.50 179 GLY A C 1
ATOM 1446 O O . GLY A 1 179 ? 22.902 12.902 -15.803 1.00 89.50 179 GLY A O 1
ATOM 1447 N N . LEU A 1 180 ? 23.951 14.614 -16.796 1.00 90.88 180 LEU A N 1
ATOM 1448 C CA . LEU A 1 180 ? 22.813 14.961 -17.653 1.00 90.88 180 LEU A CA 1
ATOM 1449 C C . LEU A 1 180 ? 22.474 13.829 -18.626 1.00 90.88 180 LEU A C 1
ATOM 1451 O O . LEU A 1 180 ? 23.356 13.291 -19.292 1.00 90.88 180 LEU A O 1
ATOM 1455 N N . SER A 1 181 ? 21.188 13.519 -18.752 1.00 90.12 181 SER A N 1
ATOM 1456 C CA . SER A 1 181 ? 20.649 12.630 -19.783 1.00 90.12 181 SER A CA 1
ATOM 1457 C C . SER A 1 181 ? 19.549 13.329 -20.575 1.00 90.12 181 SER A C 1
ATOM 1459 O O . SER A 1 181 ? 18.763 14.101 -20.019 1.00 90.12 181 SER A O 1
ATOM 1461 N N . ASP A 1 182 ? 19.483 13.064 -21.881 1.00 89.00 182 ASP A N 1
ATOM 1462 C CA . ASP A 1 182 ? 18.348 13.461 -22.716 1.00 89.00 182 ASP A CA 1
ATOM 1463 C C . ASP A 1 182 ? 17.112 12.676 -22.255 1.00 89.00 182 ASP A C 1
ATOM 1465 O O . ASP A 1 182 ? 17.001 11.463 -22.466 1.00 89.00 182 ASP A O 1
ATOM 1469 N N . LYS A 1 183 ? 16.167 13.371 -21.612 1.00 87.06 183 LYS A N 1
ATOM 1470 C CA . LYS A 1 183 ? 14.947 12.765 -21.055 1.00 87.06 183 LYS A CA 1
ATOM 1471 C C . LYS A 1 183 ? 14.146 12.033 -22.124 1.00 87.06 183 LYS A C 1
ATOM 1473 O O . LYS A 1 183 ? 13.445 11.060 -21.832 1.00 87.06 183 LYS A O 1
ATOM 1478 N N . ASN A 1 184 ? 14.234 12.532 -23.349 1.00 87.50 184 ASN A N 1
ATOM 1479 C CA . ASN A 1 184 ? 13.442 12.096 -24.468 1.00 87.50 184 ASN A CA 1
ATOM 1480 C C . ASN A 1 184 ? 14.206 11.170 -25.432 1.00 87.50 184 ASN A C 1
ATOM 1482 O O . ASN A 1 184 ? 13.592 10.662 -26.375 1.00 87.50 184 ASN A O 1
ATOM 1486 N N . SER A 1 185 ? 15.495 10.907 -25.198 1.00 89.62 185 SER A N 1
ATOM 1487 C CA . SER A 1 185 ? 16.345 10.111 -26.097 1.00 89.62 185 SER A CA 1
ATOM 1488 C C . SER A 1 185 ? 16.262 10.591 -27.560 1.00 89.62 185 SER A C 1
ATOM 1490 O O . SER A 1 185 ? 16.234 9.777 -28.486 1.00 89.62 185 SER A O 1
ATOM 1492 N N . ILE A 1 186 ? 16.140 11.903 -27.785 1.00 86.00 186 ILE A N 1
ATOM 1493 C CA . ILE A 1 186 ? 15.993 12.503 -29.118 1.00 86.00 186 ILE A CA 1
ATOM 1494 C C . ILE A 1 186 ? 17.277 12.294 -29.916 1.00 86.00 186 ILE A C 1
ATOM 1496 O O . ILE A 1 186 ? 17.189 11.804 -31.048 1.00 86.00 186 ILE A O 1
ATOM 1500 N N . ASN A 1 187 ? 18.422 12.574 -29.288 1.00 85.38 187 ASN A N 1
ATOM 1501 C CA . ASN A 1 187 ? 19.757 12.507 -29.894 1.00 85.38 187 ASN A CA 1
ATOM 1502 C C . ASN A 1 187 ? 20.436 11.136 -29.756 1.00 85.38 187 ASN A C 1
ATOM 1504 O O . ASN A 1 187 ? 21.594 10.983 -30.130 1.00 85.38 187 ASN A O 1
ATOM 1508 N N . ASN A 1 188 ? 19.738 10.134 -29.217 1.00 88.06 188 ASN A N 1
ATOM 1509 C CA . ASN A 1 188 ? 20.321 8.812 -29.016 1.00 88.06 188 ASN A CA 1
ATOM 1510 C C . ASN A 1 188 ? 20.269 7.990 -30.307 1.00 88.06 188 ASN A C 1
ATOM 1512 O O . ASN A 1 188 ? 19.219 7.902 -30.957 1.00 88.06 188 ASN A O 1
ATOM 1516 N N . SER A 1 189 ? 21.371 7.318 -30.628 1.00 90.25 189 SER A N 1
ATOM 1517 C CA . SER A 1 189 ? 21.451 6.353 -31.726 1.00 90.25 189 SER A CA 1
ATOM 1518 C C . SER A 1 189 ? 21.977 5.003 -31.234 1.00 90.25 189 SER A C 1
ATOM 1520 O O . SER A 1 189 ? 22.633 4.901 -30.197 1.00 90.25 189 SER A O 1
ATOM 1522 N N . TYR A 1 190 ? 21.619 3.941 -31.957 1.00 89.50 190 TYR A N 1
ATOM 1523 C CA . TYR A 1 190 ? 21.939 2.563 -31.590 1.00 89.50 190 TYR A CA 1
ATOM 1524 C C . TYR A 1 190 ? 22.580 1.886 -32.795 1.00 89.50 190 TYR A C 1
ATOM 1526 O O . TYR A 1 190 ? 21.916 1.744 -33.826 1.00 89.50 190 TYR A O 1
ATOM 1534 N N . ASN A 1 191 ? 23.833 1.461 -32.657 1.00 88.00 191 ASN A N 1
ATOM 1535 C CA . ASN A 1 191 ? 24.542 0.687 -33.670 1.00 88.00 191 ASN A CA 1
ATOM 1536 C C . ASN A 1 191 ? 25.167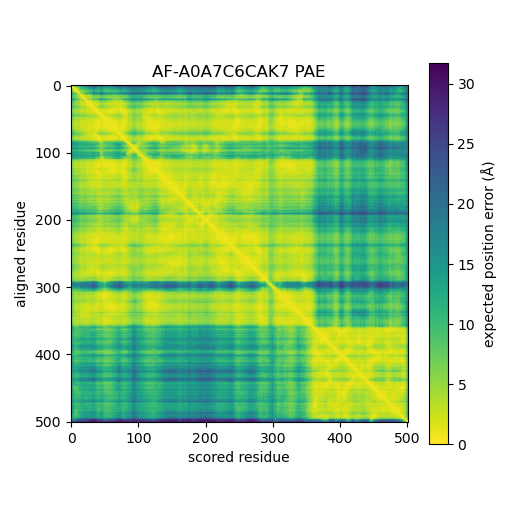 -0.551 -33.019 1.00 88.00 191 ASN A C 1
ATOM 1538 O O . ASN A 1 191 ? 26.010 -0.436 -32.130 1.00 88.00 191 ASN A O 1
ATOM 1542 N N . ASN A 1 192 ? 24.749 -1.744 -33.444 1.00 85.62 192 ASN A N 1
ATOM 1543 C CA . ASN A 1 192 ? 25.124 -3.011 -32.817 1.00 85.62 192 ASN A CA 1
ATOM 1544 C C . ASN A 1 192 ? 24.874 -2.997 -31.295 1.00 85.62 192 ASN A C 1
ATOM 1546 O O . ASN A 1 192 ? 23.728 -2.949 -30.854 1.00 85.62 192 ASN A O 1
ATOM 1550 N N . ASN A 1 193 ? 25.943 -3.035 -30.494 1.00 92.69 193 ASN A N 1
ATOM 1551 C CA . ASN A 1 193 ? 25.886 -2.973 -29.031 1.00 92.69 193 ASN A CA 1
ATOM 1552 C C . ASN A 1 193 ? 26.297 -1.598 -28.485 1.00 92.69 193 ASN A C 1
ATOM 1554 O O . ASN A 1 193 ? 26.510 -1.477 -27.283 1.00 92.69 193 ASN A O 1
ATOM 1558 N N . ILE A 1 194 ? 26.458 -0.584 -29.334 1.00 95.50 194 ILE A N 1
ATOM 1559 C CA . ILE A 1 194 ? 26.874 0.759 -28.936 1.00 95.50 194 ILE A CA 1
ATOM 1560 C C . ILE A 1 194 ? 25.661 1.686 -28.931 1.00 95.50 194 ILE A C 1
ATOM 1562 O O . ILE A 1 194 ? 24.950 1.821 -29.931 1.00 95.50 194 ILE A O 1
ATOM 1566 N N . LEU A 1 195 ? 25.436 2.318 -27.782 1.00 95.06 195 LEU A N 1
ATOM 1567 C CA . LEU A 1 195 ? 24.538 3.452 -27.614 1.00 95.06 195 LEU A CA 1
ATOM 1568 C C . LEU A 1 195 ? 25.367 4.733 -27.675 1.00 95.06 195 LEU A C 1
ATOM 1570 O O . LEU A 1 195 ? 26.204 4.960 -26.803 1.00 95.06 195 LEU A O 1
ATOM 1574 N N . THR A 1 196 ? 25.105 5.573 -28.669 1.00 95.62 196 THR A N 1
ATOM 1575 C CA . THR A 1 196 ? 25.677 6.919 -28.760 1.00 95.62 196 THR A CA 1
ATOM 1576 C C . THR A 1 196 ? 24.683 7.919 -28.183 1.00 95.62 196 THR A C 1
ATOM 1578 O O . THR A 1 196 ? 23.500 7.900 -28.532 1.00 95.62 196 THR A O 1
ATOM 1581 N N . SER A 1 197 ? 25.146 8.757 -27.259 1.00 94.75 197 SER A N 1
ATOM 1582 C CA . SER A 1 197 ? 24.362 9.767 -26.541 1.00 94.75 197 SER A CA 1
ATOM 1583 C C . SER A 1 197 ? 25.046 11.132 -26.632 1.00 94.75 197 SER A C 1
ATOM 1585 O O . SER A 1 197 ? 26.249 11.217 -26.855 1.00 94.75 197 SER A O 1
ATOM 1587 N N . TYR A 1 198 ? 24.290 12.209 -26.419 1.00 93.19 198 TYR A N 1
ATOM 1588 C CA . TYR A 1 198 ? 24.807 13.576 -26.485 1.00 93.19 198 TYR A CA 1
ATOM 1589 C C . TYR A 1 198 ? 24.569 14.333 -25.177 1.00 93.19 198 TYR A C 1
ATOM 1591 O O . TYR A 1 198 ? 23.457 14.349 -24.641 1.00 93.19 198 TYR A O 1
ATOM 1599 N N . CYS A 1 199 ? 25.611 14.995 -24.678 1.00 92.50 199 CYS A N 1
ATOM 1600 C CA . CYS A 1 199 ? 25.549 15.927 -23.564 1.00 92.50 199 CYS A CA 1
ATOM 1601 C C . CYS A 1 199 ? 25.728 17.366 -24.072 1.00 92.50 199 CYS A C 1
ATOM 1603 O O . CYS A 1 199 ? 26.750 17.663 -24.688 1.00 92.50 199 CYS A O 1
ATOM 1605 N N . PRO A 1 200 ? 24.839 18.311 -23.720 1.00 91.69 200 PRO A N 1
ATOM 1606 C CA . PRO A 1 200 ? 24.947 19.698 -24.174 1.00 91.69 200 PRO A CA 1
ATOM 1607 C C . PRO A 1 200 ? 26.165 20.439 -23.605 1.00 91.69 200 PRO A C 1
ATOM 1609 O O . PRO A 1 200 ? 26.472 21.532 -24.058 1.00 91.69 200 PRO A O 1
ATOM 1612 N N . ARG A 1 201 ? 26.844 19.872 -22.597 1.00 93.00 201 ARG A N 1
ATOM 1613 C CA . ARG A 1 201 ? 28.057 20.446 -21.992 1.00 93.00 201 ARG A CA 1
ATOM 1614 C C . ARG A 1 201 ? 29.345 19.739 -22.405 1.00 93.00 201 ARG A C 1
ATOM 1616 O O . ARG A 1 201 ? 30.402 20.343 -22.334 1.00 93.00 201 ARG A O 1
ATOM 1623 N N . HIS A 1 202 ? 29.261 18.463 -22.778 1.00 94.62 202 HIS A N 1
ATOM 1624 C CA . HIS A 1 202 ? 30.435 17.597 -22.946 1.00 94.62 202 HIS A CA 1
ATOM 1625 C C . HIS A 1 202 ? 30.458 16.851 -24.284 1.00 94.62 202 HIS A C 1
ATOM 1627 O O . HIS A 1 202 ? 31.312 15.998 -24.486 1.00 94.62 202 HIS A O 1
ATOM 1633 N N . GLY A 1 203 ? 29.525 17.157 -25.187 1.00 94.19 203 GLY A N 1
ATOM 1634 C CA . GLY A 1 203 ? 29.465 16.561 -26.515 1.00 94.19 203 GLY A CA 1
ATOM 1635 C C . GLY A 1 203 ? 28.968 15.117 -26.523 1.00 94.19 203 GLY A C 1
ATOM 1636 O O . GLY A 1 203 ? 28.250 14.666 -25.624 1.00 94.19 203 GLY A O 1
ATOM 1637 N N . GLU A 1 204 ? 29.310 14.419 -27.599 1.00 95.44 204 GLU A N 1
ATOM 1638 C CA . GLU A 1 204 ? 28.947 13.025 -27.830 1.00 95.44 204 GLU A CA 1
ATOM 1639 C C . GLU A 1 204 ? 29.748 12.071 -26.932 1.00 95.44 204 GLU A C 1
ATOM 1641 O O . GLU A 1 204 ? 30.934 12.271 -26.682 1.00 95.44 204 GLU A O 1
ATOM 1646 N N . PHE A 1 205 ? 29.097 11.014 -26.453 1.00 95.75 205 PHE A N 1
ATOM 1647 C CA . PHE A 1 205 ? 29.738 9.916 -25.739 1.00 95.75 205 PHE A CA 1
ATOM 1648 C C . PHE A 1 205 ? 29.046 8.589 -26.062 1.00 95.75 205 PHE A C 1
ATOM 1650 O O . PHE A 1 205 ? 27.866 8.551 -26.424 1.00 95.75 205 PHE A O 1
ATOM 1657 N N . THR A 1 206 ? 29.774 7.485 -25.916 1.00 95.94 206 THR A N 1
ATOM 1658 C CA . THR A 1 206 ? 29.282 6.143 -26.242 1.00 95.94 206 THR A CA 1
ATOM 1659 C C . THR A 1 206 ? 29.198 5.252 -25.005 1.00 95.94 206 THR A C 1
ATOM 1661 O O . THR A 1 206 ? 29.822 5.499 -23.974 1.00 95.94 206 THR A O 1
ATOM 1664 N N . THR A 1 207 ? 28.361 4.221 -25.074 1.00 95.94 207 THR A N 1
ATOM 1665 C CA . THR A 1 207 ? 28.212 3.204 -24.027 1.00 95.94 207 THR A CA 1
ATOM 1666 C C . THR A 1 207 ? 27.987 1.846 -24.671 1.00 95.94 207 THR A C 1
ATOM 1668 O O . THR A 1 207 ? 27.128 1.698 -25.545 1.00 95.94 207 THR A O 1
ATOM 1671 N N . ASN A 1 208 ? 28.738 0.838 -24.237 1.00 96.00 208 ASN A N 1
ATOM 1672 C CA . ASN A 1 208 ? 28.559 -0.532 -24.688 1.00 96.00 208 ASN A CA 1
ATOM 1673 C C . ASN A 1 208 ? 27.446 -1.209 -23.880 1.00 96.00 208 ASN A C 1
ATOM 1675 O O . ASN A 1 208 ? 27.617 -1.602 -22.730 1.00 96.00 208 ASN A O 1
ATOM 1679 N N . ILE A 1 209 ? 26.301 -1.406 -24.524 1.00 94.25 209 ILE A N 1
ATOM 1680 C CA . ILE A 1 209 ? 25.070 -1.955 -23.948 1.00 94.25 209 ILE A CA 1
ATOM 1681 C C . ILE A 1 209 ? 25.282 -3.371 -23.389 1.00 94.25 209 ILE A C 1
ATOM 1683 O O . ILE A 1 209 ? 24.517 -3.795 -22.533 1.00 94.25 209 ILE A O 1
ATOM 1687 N N . LYS A 1 210 ? 26.296 -4.123 -23.841 1.00 94.12 210 LYS A N 1
ATOM 1688 C CA . LYS A 1 210 ? 26.587 -5.470 -23.324 1.00 94.12 210 LYS A CA 1
ATOM 1689 C C . LYS A 1 210 ? 27.368 -5.439 -22.016 1.00 94.12 210 LYS A C 1
ATOM 1691 O O . LYS A 1 210 ? 27.031 -6.187 -21.103 1.00 94.12 210 LYS A O 1
ATOM 1696 N N . SER A 1 211 ? 28.428 -4.639 -21.953 1.00 94.56 211 SER A N 1
ATOM 1697 C CA . SER A 1 211 ? 29.328 -4.589 -20.793 1.00 94.56 211 SER A CA 1
ATOM 1698 C C . SER A 1 211 ? 28.912 -3.560 -19.743 1.00 94.56 211 SER A C 1
ATOM 1700 O O . SER A 1 211 ? 29.357 -3.657 -18.607 1.00 94.56 211 SER A O 1
ATOM 1702 N N . GLU A 1 212 ? 28.060 -2.600 -20.104 1.00 95.38 212 GLU A N 1
ATOM 1703 C CA . GLU A 1 212 ? 27.695 -1.446 -19.270 1.00 95.38 212 GLU A CA 1
ATOM 1704 C C . GLU A 1 212 ? 26.170 -1.317 -19.114 1.00 95.38 212 GLU A C 1
ATOM 1706 O O . GLU A 1 212 ? 25.610 -0.216 -19.103 1.00 95.38 212 GLU A O 1
ATOM 1711 N N . THR A 1 213 ? 25.462 -2.451 -19.016 1.00 95.19 213 THR A N 1
ATOM 1712 C CA . THR A 1 213 ? 24.000 -2.459 -18.824 1.00 95.19 213 THR A CA 1
ATOM 1713 C C . THR A 1 213 ? 23.576 -1.684 -17.579 1.00 95.19 213 THR A C 1
ATOM 1715 O O . THR A 1 213 ? 22.499 -1.091 -17.550 1.00 95.19 213 THR A O 1
ATOM 1718 N N . ASP A 1 214 ? 24.411 -1.662 -16.544 1.00 93.94 214 ASP A N 1
ATOM 1719 C CA . ASP A 1 214 ? 24.162 -0.988 -15.272 1.00 93.94 214 ASP A CA 1
ATOM 1720 C C . ASP A 1 214 ? 23.967 0.524 -15.401 1.00 93.94 214 ASP A C 1
ATOM 1722 O O . ASP A 1 214 ? 23.282 1.116 -14.565 1.00 93.94 214 ASP A O 1
ATOM 1726 N N . LYS A 1 215 ? 24.485 1.128 -16.475 1.00 93.25 215 LYS A N 1
ATOM 1727 C CA . LYS A 1 215 ? 24.334 2.556 -16.787 1.00 93.25 215 LYS A CA 1
ATOM 1728 C C . LYS A 1 215 ? 23.026 2.899 -17.504 1.00 93.25 215 LYS A C 1
ATOM 1730 O O . LYS A 1 215 ? 22.704 4.078 -17.651 1.00 93.25 215 LYS A O 1
ATOM 1735 N N . LEU A 1 216 ? 22.284 1.897 -17.979 1.00 94.19 216 LEU A N 1
ATOM 1736 C CA . LEU A 1 216 ? 21.082 2.112 -18.778 1.00 94.19 216 LEU A CA 1
ATOM 1737 C C . LEU A 1 216 ? 19.916 2.614 -17.920 1.00 94.19 216 LEU A C 1
ATOM 1739 O O . LEU A 1 216 ? 19.550 2.029 -16.895 1.00 94.19 216 LEU A O 1
ATOM 1743 N N . GLU A 1 217 ? 19.257 3.659 -18.404 1.00 93.75 217 GLU A N 1
ATOM 1744 C CA . GLU A 1 217 ? 18.021 4.169 -17.838 1.00 93.75 217 GLU A CA 1
ATOM 1745 C C . GLU A 1 217 ? 16.867 4.089 -18.833 1.00 93.75 217 GLU A C 1
ATOM 1747 O O . GLU A 1 217 ? 17.028 4.223 -20.049 1.00 93.75 217 GLU A O 1
ATOM 1752 N N . TYR A 1 218 ? 15.664 3.952 -18.280 1.00 93.38 218 TYR A N 1
ATOM 1753 C CA . TYR A 1 218 ? 14.437 3.778 -19.048 1.00 93.38 218 TYR A CA 1
ATOM 1754 C C . TYR A 1 218 ? 13.354 4.752 -18.572 1.00 93.38 218 TYR A C 1
ATOM 1756 O O . TYR A 1 218 ? 13.381 5.227 -17.427 1.00 93.38 218 TYR A O 1
ATOM 1764 N N . ASN A 1 219 ? 12.385 5.078 -19.433 1.00 92.50 219 ASN A N 1
ATOM 1765 C CA . ASN A 1 219 ? 11.102 5.622 -18.969 1.00 92.50 219 ASN A CA 1
ATOM 1766 C C . ASN A 1 219 ? 10.230 4.509 -18.350 1.00 92.50 219 ASN A C 1
ATOM 1768 O O . ASN A 1 219 ? 10.587 3.332 -18.376 1.00 92.50 219 ASN A O 1
ATOM 1772 N N . THR A 1 220 ? 9.079 4.881 -17.785 1.00 92.75 220 THR A N 1
ATOM 1773 C CA . THR A 1 220 ? 8.207 3.939 -17.069 1.00 92.75 220 THR A CA 1
ATOM 1774 C C . THR A 1 220 ? 7.687 2.783 -17.946 1.00 92.75 220 THR A C 1
ATOM 1776 O O . THR A 1 220 ? 7.897 1.642 -17.533 1.00 92.75 220 THR A O 1
ATOM 1779 N N . PRO A 1 221 ? 7.108 3.008 -19.150 1.00 95.88 221 PRO A N 1
ATOM 1780 C CA . PRO A 1 221 ? 6.692 1.917 -20.042 1.00 95.88 221 PRO A CA 1
ATOM 1781 C C . PRO A 1 221 ? 7.815 0.937 -20.398 1.00 95.88 221 PRO A C 1
ATOM 1783 O O . PRO A 1 221 ? 7.655 -0.271 -20.237 1.00 95.88 221 PRO A O 1
ATOM 1786 N N . LEU A 1 222 ? 8.984 1.439 -20.816 1.00 96.75 222 LEU A N 1
ATOM 1787 C CA . LEU A 1 222 ? 10.096 0.573 -21.207 1.00 96.75 222 LEU A CA 1
ATOM 1788 C C . LEU A 1 222 ? 10.648 -0.213 -20.008 1.00 96.75 222 LEU A C 1
ATOM 1790 O O . LEU A 1 222 ? 10.925 -1.404 -20.129 1.00 96.75 222 LEU A O 1
ATOM 1794 N N . ARG A 1 223 ? 10.739 0.413 -18.826 1.00 96.56 223 ARG A N 1
ATOM 1795 C CA . ARG A 1 223 ? 11.130 -0.281 -17.589 1.00 96.56 223 ARG A CA 1
ATOM 1796 C C . ARG A 1 223 ? 10.147 -1.396 -17.230 1.00 96.56 223 ARG A C 1
ATOM 1798 O O . ARG A 1 223 ? 10.581 -2.463 -16.806 1.00 96.56 223 ARG A O 1
ATOM 1805 N N . ASN A 1 224 ? 8.845 -1.140 -17.378 1.00 96.94 224 ASN A N 1
ATOM 1806 C CA . ASN A 1 224 ? 7.784 -2.111 -17.110 1.00 96.94 224 ASN A CA 1
ATOM 1807 C C . ASN A 1 224 ? 7.938 -3.351 -18.001 1.00 96.94 224 ASN A C 1
ATOM 1809 O O . ASN A 1 224 ? 7.958 -4.466 -17.482 1.00 96.94 224 ASN A O 1
ATOM 1813 N N . LEU A 1 225 ? 8.143 -3.140 -19.306 1.00 98.31 225 LEU A N 1
ATOM 1814 C CA . LEU A 1 225 ? 8.404 -4.204 -20.275 1.00 98.31 225 LEU A CA 1
ATOM 1815 C C . LEU A 1 225 ? 9.660 -5.006 -19.911 1.00 98.31 225 LEU A C 1
ATOM 1817 O O . LEU A 1 225 ? 9.579 -6.217 -19.743 1.00 98.31 225 LEU A O 1
ATOM 1821 N N . ILE A 1 226 ? 10.807 -4.344 -19.724 1.00 98.12 226 ILE A N 1
ATOM 1822 C CA . ILE A 1 226 ? 12.076 -5.027 -19.415 1.00 98.12 226 ILE A CA 1
ATOM 1823 C C . ILE A 1 226 ? 11.952 -5.863 -18.137 1.00 98.12 226 ILE A C 1
ATOM 1825 O O . ILE A 1 226 ? 12.372 -7.018 -18.127 1.00 98.12 226 ILE A O 1
ATOM 1829 N N . ARG A 1 227 ? 11.356 -5.318 -17.067 1.00 97.50 227 ARG A N 1
ATOM 1830 C CA . ARG A 1 227 ? 11.147 -6.058 -15.811 1.00 97.50 227 ARG A CA 1
ATOM 1831 C C . ARG A 1 227 ? 10.286 -7.298 -16.018 1.00 97.50 227 ARG A C 1
ATOM 1833 O O . ARG A 1 227 ? 10.684 -8.372 -15.580 1.00 97.50 227 ARG A O 1
ATOM 1840 N N . ALA A 1 228 ? 9.160 -7.172 -16.716 1.00 98.38 228 ALA A N 1
ATOM 1841 C CA . ALA A 1 228 ? 8.277 -8.304 -16.980 1.00 98.38 228 ALA A CA 1
ATOM 1842 C C . ALA A 1 228 ? 8.972 -9.407 -17.797 1.00 98.38 228 ALA A C 1
ATOM 1844 O O . ALA A 1 228 ? 8.870 -10.581 -17.448 1.00 98.38 228 ALA A O 1
ATOM 1845 N N . LEU A 1 229 ? 9.738 -9.035 -18.826 1.00 98.69 229 LEU A N 1
ATOM 1846 C CA . LEU A 1 229 ? 10.497 -9.986 -19.643 1.00 98.69 229 LEU A CA 1
ATOM 1847 C C . LEU A 1 229 ? 11.617 -10.668 -18.846 1.00 98.69 229 LEU A C 1
ATOM 1849 O O . LEU A 1 229 ? 11.788 -11.881 -18.937 1.00 98.69 229 LEU A O 1
ATOM 1853 N N . VAL A 1 230 ? 12.347 -9.920 -18.011 1.00 98.31 230 VAL A N 1
ATOM 1854 C CA . VAL A 1 230 ? 13.387 -10.488 -17.137 1.00 98.31 230 VAL A CA 1
ATOM 1855 C C . VAL A 1 230 ? 12.776 -11.466 -16.134 1.00 98.31 230 VAL A C 1
ATOM 1857 O O . VAL A 1 230 ? 13.318 -12.549 -15.937 1.00 98.31 230 VAL A O 1
ATOM 1860 N N . TYR A 1 231 ? 11.646 -11.121 -15.514 1.00 98.25 231 TYR A N 1
ATOM 1861 C CA . TYR A 1 231 ? 10.973 -12.014 -14.569 1.00 98.25 231 TYR A CA 1
ATOM 1862 C C . TYR A 1 231 ? 10.426 -13.265 -15.260 1.00 98.25 231 TYR A C 1
ATOM 1864 O O . TYR A 1 231 ? 10.598 -14.356 -14.730 1.00 98.25 231 TYR A O 1
ATOM 1872 N N . SER A 1 232 ? 9.867 -13.135 -16.467 1.00 97.69 232 SER A N 1
ATOM 1873 C CA . SER A 1 232 ? 9.457 -14.271 -17.306 1.00 97.69 232 SER A CA 1
ATOM 1874 C C . SER A 1 232 ? 10.619 -15.243 -17.549 1.00 97.69 232 SER A C 1
ATOM 1876 O O . SER A 1 232 ? 10.487 -16.446 -17.324 1.00 97.69 232 SER A O 1
ATOM 1878 N N . GLU A 1 233 ? 11.788 -14.723 -17.937 1.00 97.50 233 GLU A N 1
ATOM 1879 C CA . GLU A 1 233 ? 13.009 -15.516 -18.144 1.00 97.50 233 GLU A CA 1
ATOM 1880 C C . GLU A 1 233 ? 13.519 -16.188 -16.860 1.00 97.50 233 GLU A C 1
ATOM 1882 O O . GLU A 1 233 ? 14.018 -17.314 -16.893 1.00 97.50 233 GLU A O 1
ATOM 1887 N N . ILE A 1 234 ? 13.419 -15.505 -15.719 1.00 96.94 234 ILE A N 1
ATOM 1888 C CA . ILE A 1 234 ? 13.802 -16.055 -14.414 1.00 96.94 234 ILE A CA 1
ATOM 1889 C C . ILE A 1 234 ? 12.844 -17.175 -14.002 1.00 96.94 234 ILE A C 1
ATOM 1891 O O . ILE A 1 234 ? 13.300 -18.247 -13.599 1.00 96.94 234 ILE A O 1
ATOM 1895 N N . ASN A 1 235 ? 11.536 -16.960 -14.135 1.00 97.44 235 ASN A N 1
ATOM 1896 C CA . ASN A 1 235 ? 10.499 -17.902 -13.714 1.00 97.44 235 ASN A CA 1
ATOM 1897 C C . ASN A 1 235 ? 10.570 -19.221 -14.486 1.00 97.44 235 ASN A C 1
ATOM 1899 O O . ASN A 1 235 ? 10.358 -20.278 -13.897 1.00 97.44 235 ASN A O 1
ATOM 1903 N N . GLN A 1 236 ? 10.942 -19.167 -15.765 1.00 95.75 236 GLN A N 1
ATOM 1904 C CA . GLN A 1 236 ? 11.110 -20.345 -16.622 1.00 95.75 236 GLN A CA 1
ATOM 1905 C C . GLN A 1 236 ? 12.481 -21.022 -16.473 1.00 95.75 236 GLN A C 1
ATOM 1907 O O . GLN A 1 236 ? 12.661 -22.173 -16.859 1.00 95.75 236 GLN A O 1
ATOM 1912 N N . SER A 1 237 ? 13.475 -20.323 -15.926 1.00 95.56 237 SER A N 1
ATOM 1913 C CA . SER A 1 237 ? 14.841 -20.832 -15.845 1.00 95.56 237 SER A CA 1
ATOM 1914 C C . SER A 1 237 ? 15.054 -21.724 -14.622 1.00 95.56 237 SER A C 1
ATOM 1916 O O . SER A 1 237 ? 14.930 -21.270 -13.482 1.00 95.56 237 SER A O 1
ATOM 1918 N N . VAL A 1 238 ? 15.542 -22.944 -14.865 1.00 94.81 238 VAL A N 1
ATOM 1919 C CA . VAL A 1 238 ? 15.984 -23.905 -13.833 1.00 94.81 238 VAL A CA 1
ATOM 1920 C C . VAL A 1 238 ? 17.171 -23.411 -12.996 1.00 94.81 238 VAL A C 1
ATOM 1922 O O . VAL A 1 238 ? 17.411 -23.918 -11.910 1.00 94.81 238 VAL A O 1
ATOM 1925 N N . LYS A 1 239 ? 17.912 -22.397 -13.472 1.00 95.19 239 LYS A N 1
ATOM 1926 C CA . LYS A 1 239 ? 19.058 -21.807 -12.747 1.00 95.19 239 LYS A CA 1
ATOM 1927 C C . LYS A 1 239 ? 18.666 -20.964 -11.533 1.00 95.19 239 LYS A C 1
ATOM 1929 O O . LYS A 1 239 ? 19.543 -20.574 -10.773 1.00 95.19 239 LYS A O 1
ATOM 1934 N N . TYR A 1 240 ? 17.389 -20.616 -11.407 1.00 95.50 240 TYR A N 1
ATOM 1935 C CA . TYR A 1 240 ? 16.873 -19.861 -10.273 1.00 95.50 240 TYR A CA 1
ATOM 1936 C C . TYR A 1 240 ? 15.919 -20.764 -9.503 1.00 95.50 240 TYR A C 1
ATOM 1938 O O . TYR A 1 240 ? 15.006 -21.338 -10.094 1.00 95.50 240 TYR A O 1
ATOM 1946 N N . ASP A 1 241 ? 16.098 -20.845 -8.196 1.00 95.69 241 ASP A N 1
ATOM 1947 C CA . ASP A 1 241 ? 15.277 -21.611 -7.255 1.00 95.69 241 ASP A CA 1
ATOM 1948 C C . ASP A 1 241 ? 13.988 -20.878 -6.835 1.00 95.69 241 ASP A C 1
ATOM 1950 O O . ASP A 1 241 ? 13.144 -21.441 -6.136 1.00 95.69 241 ASP A O 1
ATOM 1954 N N . TYR A 1 242 ? 13.801 -19.643 -7.313 1.00 97.50 242 TYR A N 1
ATOM 1955 C CA . TYR A 1 242 ? 12.662 -18.793 -6.980 1.00 97.50 242 TYR A CA 1
ATOM 1956 C C . TYR A 1 242 ? 11.805 -18.362 -8.181 1.00 97.50 242 TYR A C 1
ATOM 1958 O O . TYR A 1 242 ? 12.284 -18.253 -9.318 1.00 97.50 242 TYR A O 1
ATOM 1966 N N . HIS A 1 243 ? 10.524 -18.112 -7.914 1.00 98.00 243 HIS A N 1
ATOM 1967 C CA . HIS A 1 243 ? 9.525 -17.588 -8.843 1.00 98.00 243 HIS A CA 1
ATOM 1968 C C . HIS A 1 243 ? 9.149 -16.160 -8.430 1.00 98.00 243 HIS A C 1
ATOM 1970 O O . HIS A 1 243 ? 8.813 -15.919 -7.275 1.00 98.00 243 HIS A O 1
ATOM 1976 N N . ILE A 1 244 ? 9.198 -15.205 -9.355 1.00 98.19 244 ILE A N 1
ATOM 1977 C CA . ILE A 1 244 ? 8.833 -13.809 -9.115 1.00 98.19 244 ILE A CA 1
ATOM 1978 C C . ILE A 1 244 ? 7.376 -13.573 -9.520 1.00 98.19 244 ILE A C 1
ATOM 1980 O O . ILE A 1 244 ? 7.016 -13.770 -10.682 1.00 98.19 244 ILE A O 1
ATOM 1984 N N . ILE A 1 245 ? 6.575 -13.060 -8.589 1.00 97.81 245 ILE A N 1
ATOM 1985 C CA . ILE A 1 245 ? 5.307 -12.376 -8.882 1.00 97.81 245 ILE A CA 1
ATOM 1986 C C . ILE A 1 245 ? 5.466 -10.888 -8.576 1.00 97.81 245 ILE A C 1
ATOM 1988 O O . ILE A 1 245 ? 6.391 -10.494 -7.866 1.00 97.81 245 ILE A O 1
ATOM 1992 N N . ARG A 1 246 ? 4.589 -10.036 -9.102 1.00 98.12 246 ARG A N 1
ATOM 1993 C CA . ARG A 1 246 ? 4.678 -8.589 -8.885 1.00 98.12 246 ARG A CA 1
ATOM 1994 C C . ARG A 1 246 ? 3.436 -8.044 -8.203 1.00 98.12 246 ARG A C 1
ATOM 1996 O O . ARG A 1 246 ? 2.328 -8.381 -8.595 1.00 98.12 246 ARG A O 1
ATOM 2003 N N . VAL A 1 247 ? 3.630 -7.121 -7.266 1.00 98.38 247 VAL A N 1
ATOM 2004 C CA . VAL A 1 247 ? 2.568 -6.291 -6.690 1.00 98.38 247 VAL A CA 1
ATOM 2005 C C . VAL A 1 247 ? 2.827 -4.832 -7.067 1.00 98.38 247 VAL A C 1
ATOM 2007 O O . VAL A 1 247 ? 3.944 -4.321 -6.953 1.00 98.38 247 VAL A O 1
ATOM 2010 N N . THR A 1 248 ? 1.817 -4.142 -7.592 1.00 97.19 248 THR A N 1
ATOM 2011 C CA . THR A 1 248 ? 1.931 -2.729 -7.995 1.00 97.19 248 THR A CA 1
ATOM 2012 C C . THR A 1 248 ? 0.585 -2.013 -7.891 1.00 97.19 248 THR A C 1
ATOM 2014 O O . THR A 1 248 ? -0.416 -2.650 -7.606 1.00 97.19 248 THR A O 1
ATOM 2017 N N . GLY A 1 249 ? 0.532 -0.694 -8.079 1.00 95.62 249 GLY A N 1
ATOM 2018 C CA . GLY A 1 249 ? -0.736 0.043 -8.042 1.00 95.62 249 GLY A CA 1
ATOM 2019 C C . GLY A 1 249 ? -1.608 -0.229 -9.272 1.00 95.62 249 GLY A C 1
ATOM 2020 O O . GLY A 1 249 ? -1.096 -0.410 -10.379 1.00 95.62 249 GLY A O 1
ATOM 2021 N N . SER A 1 250 ? -2.930 -0.237 -9.095 1.00 94.81 250 SER A N 1
ATOM 2022 C CA . SER A 1 250 ? -3.908 -0.414 -10.188 1.00 94.81 250 SER A CA 1
ATOM 2023 C C . SER A 1 250 ? -3.953 0.744 -11.193 1.00 94.81 250 SER A C 1
ATOM 2025 O O . SER A 1 250 ? -4.561 0.608 -12.248 1.00 94.81 250 SER A O 1
ATOM 2027 N N . ASP A 1 251 ? -3.227 1.840 -10.955 1.00 91.00 251 ASP A N 1
ATOM 2028 C CA . ASP A 1 251 ? -2.968 2.868 -11.971 1.00 91.00 251 ASP A CA 1
ATOM 2029 C C . ASP A 1 251 ? -2.151 2.338 -13.154 1.00 91.00 251 ASP A C 1
ATOM 2031 O O . ASP A 1 251 ? -2.169 2.921 -14.235 1.00 91.00 251 ASP A O 1
ATOM 2035 N N . TYR A 1 252 ? -1.457 1.219 -12.956 1.00 93.50 252 TYR A N 1
ATOM 2036 C CA . TYR A 1 252 ? -0.789 0.472 -14.008 1.00 93.50 252 TYR A CA 1
ATOM 2037 C C . TYR A 1 252 ? -1.625 -0.703 -14.518 1.00 93.50 252 TYR A C 1
ATOM 2039 O O . TYR A 1 252 ? -1.019 -1.597 -15.082 1.00 93.50 252 TYR A O 1
ATOM 2047 N N . ALA A 1 253 ? -2.933 -0.805 -14.276 1.00 94.56 253 ALA A N 1
ATOM 2048 C CA . ALA A 1 253 ? -3.750 -1.936 -14.736 1.00 94.56 253 ALA A CA 1
ATOM 2049 C C . ALA A 1 253 ? -4.504 -1.631 -16.049 1.00 94.56 253 ALA A C 1
ATOM 2051 O O . ALA A 1 253 ? -4.379 -0.547 -16.623 1.00 94.56 253 ALA A O 1
ATOM 2052 N N . GLY A 1 254 ? -5.283 -2.609 -16.526 1.00 94.62 254 GLY A N 1
ATOM 2053 C CA . GLY A 1 254 ? -6.191 -2.472 -17.671 1.00 94.62 254 GLY A CA 1
ATOM 2054 C C . GLY A 1 254 ? -5.484 -2.065 -18.964 1.00 94.62 254 GLY A C 1
ATOM 2055 O O . GLY A 1 254 ? -4.401 -2.571 -19.276 1.00 94.62 254 GLY A O 1
ATOM 2056 N N . PHE A 1 255 ? -6.071 -1.092 -19.671 1.00 95.12 255 PHE A N 1
ATOM 2057 C CA . PHE A 1 255 ? -5.610 -0.607 -20.977 1.00 95.12 255 PHE A CA 1
ATOM 2058 C C . PHE A 1 255 ? -4.107 -0.287 -21.020 1.00 95.12 255 PHE A C 1
ATOM 2060 O O . PHE A 1 255 ? -3.437 -0.572 -22.010 1.00 95.12 255 PHE A O 1
ATOM 2067 N N . TYR A 1 256 ? -3.542 0.245 -19.927 1.00 95.19 256 TYR A N 1
ATOM 2068 C CA . TYR A 1 256 ? -2.108 0.530 -19.850 1.00 95.19 256 TYR A CA 1
ATOM 2069 C C . TYR A 1 256 ? -1.249 -0.727 -20.077 1.00 95.19 256 TYR A C 1
ATOM 2071 O O . TYR A 1 256 ? -0.267 -0.670 -20.814 1.00 95.19 256 TYR A O 1
ATOM 2079 N N . GLN A 1 257 ? -1.588 -1.866 -19.467 1.00 96.31 257 GLN A N 1
ATOM 2080 C CA . GLN A 1 257 ? -0.790 -3.101 -19.596 1.00 96.31 257 GLN A CA 1
ATOM 2081 C C . GLN A 1 257 ? -1.115 -3.846 -20.871 1.00 96.31 257 GLN A C 1
ATOM 2083 O O . GLN A 1 257 ? -0.209 -4.388 -21.499 1.00 96.31 257 GLN A O 1
ATOM 2088 N N . GLU A 1 258 ? -2.386 -3.854 -21.258 1.00 96.75 258 GLU A N 1
ATOM 2089 C CA . GLU A 1 258 ? -2.826 -4.456 -22.511 1.00 96.75 258 GLU A CA 1
ATOM 2090 C C . GLU A 1 258 ? -2.046 -3.876 -23.689 1.00 96.75 258 GLU A C 1
ATOM 2092 O O . GLU A 1 258 ? -1.416 -4.629 -24.437 1.00 96.75 258 GLU A O 1
ATOM 2097 N N . GLU A 1 259 ? -1.985 -2.548 -23.793 1.00 96.81 259 GLU A N 1
ATOM 2098 C CA . GLU A 1 259 ? -1.269 -1.881 -24.878 1.00 96.81 259 GLU A CA 1
ATOM 2099 C C . GLU A 1 259 ? 0.245 -1.895 -24.696 1.00 96.81 259 GLU A C 1
ATOM 2101 O O . GLU A 1 259 ? 0.971 -2.221 -25.634 1.00 96.81 259 GLU A O 1
ATOM 2106 N N . LEU A 1 260 ? 0.747 -1.525 -23.513 1.00 97.19 260 LEU A N 1
ATOM 2107 C CA . LEU A 1 260 ? 2.170 -1.201 -23.356 1.00 97.19 260 LEU A CA 1
ATOM 2108 C C . LEU A 1 260 ? 3.029 -2.375 -22.882 1.00 97.19 260 LEU A C 1
ATOM 2110 O O . LEU A 1 260 ? 4.252 -2.308 -23.015 1.00 97.19 260 LEU A O 1
ATOM 2114 N N . LEU A 1 261 ? 2.423 -3.430 -22.331 1.00 98.00 261 LEU A N 1
ATOM 2115 C CA . LEU A 1 261 ? 3.130 -4.638 -21.909 1.00 98.00 261 LEU A CA 1
ATOM 2116 C C . LEU A 1 261 ? 2.774 -5.832 -22.790 1.00 98.00 261 LEU A C 1
ATOM 2118 O O . LEU A 1 261 ? 3.653 -6.341 -23.481 1.00 98.00 261 LEU A O 1
ATOM 2122 N N . TYR A 1 262 ? 1.522 -6.288 -22.775 1.00 98.06 262 TYR A N 1
ATOM 2123 C CA . TYR A 1 262 ? 1.147 -7.575 -23.367 1.00 98.06 262 TYR A CA 1
ATOM 2124 C C . TYR A 1 262 ? 1.263 -7.566 -24.892 1.00 98.06 262 TYR A C 1
ATOM 2126 O O . TYR A 1 262 ? 1.964 -8.408 -25.460 1.00 98.06 262 TYR A O 1
ATOM 2134 N N . LYS A 1 263 ? 0.668 -6.572 -25.566 1.00 97.62 263 LYS A N 1
ATOM 2135 C CA . LYS A 1 263 ? 0.790 -6.431 -27.026 1.00 97.62 263 LYS A CA 1
ATOM 2136 C C . LYS A 1 263 ? 2.233 -6.189 -27.463 1.00 97.62 263 LYS A C 1
ATOM 2138 O O . LYS A 1 263 ? 2.667 -6.746 -28.468 1.00 97.62 263 LYS A O 1
ATOM 2143 N N . VAL A 1 264 ? 2.997 -5.397 -26.709 1.00 98.12 264 VAL A N 1
ATOM 2144 C CA . VAL A 1 264 ? 4.411 -5.130 -27.022 1.00 98.12 264 VAL A CA 1
ATOM 2145 C C . VAL A 1 264 ? 5.271 -6.384 -26.857 1.00 98.12 264 VAL A C 1
ATOM 2147 O O . VAL A 1 264 ? 6.064 -6.683 -27.745 1.00 98.12 264 VAL A O 1
ATOM 2150 N N . ALA A 1 265 ? 5.099 -7.139 -25.769 1.00 98.38 265 ALA A N 1
ATOM 2151 C CA . ALA A 1 265 ? 5.810 -8.395 -25.535 1.00 98.38 265 ALA A CA 1
ATOM 2152 C C . ALA A 1 265 ? 5.524 -9.416 -26.648 1.00 98.38 265 ALA A C 1
ATOM 2154 O O . ALA A 1 265 ? 6.463 -9.994 -27.197 1.00 98.38 265 ALA A O 1
ATOM 2155 N N . SER A 1 266 ? 4.253 -9.560 -27.040 1.00 97.94 266 SER A N 1
ATOM 2156 C CA . SER A 1 266 ? 3.842 -10.411 -28.164 1.00 97.94 266 SER A CA 1
ATOM 2157 C C . SER A 1 266 ? 4.497 -9.982 -29.482 1.00 97.94 266 SER A C 1
ATOM 2159 O O . SER A 1 266 ? 5.086 -10.815 -30.170 1.00 97.94 266 SER A O 1
ATOM 2161 N N . LYS A 1 267 ? 4.488 -8.679 -29.802 1.00 97.56 267 LYS A N 1
ATOM 2162 C CA . LYS A 1 267 ? 5.101 -8.137 -31.030 1.00 97.56 267 LYS A CA 1
ATOM 2163 C C . LYS A 1 267 ? 6.595 -8.421 -31.153 1.00 97.56 267 LYS A C 1
ATOM 2165 O O . LYS A 1 267 ? 7.086 -8.546 -32.266 1.00 97.56 267 LYS A O 1
ATOM 2170 N N . ILE A 1 268 ? 7.315 -8.520 -30.037 1.00 97.50 268 ILE A N 1
ATOM 2171 C CA . ILE A 1 268 ? 8.763 -8.789 -30.038 1.00 97.50 268 ILE A CA 1
ATOM 2172 C C . ILE A 1 268 ? 9.100 -10.253 -29.717 1.00 97.50 268 ILE A C 1
ATOM 2174 O O . ILE A 1 268 ? 10.236 -10.558 -29.348 1.00 97.50 268 ILE A O 1
ATOM 2178 N N . GLY A 1 269 ? 8.122 -11.152 -29.872 1.00 96.88 269 GLY A N 1
ATOM 2179 C CA . GLY A 1 269 ? 8.322 -12.602 -29.875 1.00 96.88 269 GLY A CA 1
ATOM 2180 C C . GLY A 1 269 ? 8.231 -13.295 -28.515 1.00 96.88 269 GLY A C 1
ATOM 2181 O O . GLY A 1 269 ? 8.620 -14.456 -28.417 1.00 96.88 269 GLY A O 1
ATOM 2182 N N . TYR A 1 270 ? 7.732 -12.633 -27.465 1.00 97.69 270 TYR A N 1
ATOM 2183 C CA . TYR A 1 270 ? 7.525 -13.277 -26.162 1.00 97.69 270 TYR A CA 1
ATOM 2184 C C . TYR A 1 270 ? 6.100 -13.796 -26.004 1.00 97.69 270 TYR A C 1
ATOM 2186 O O . TYR A 1 270 ? 5.124 -13.146 -26.384 1.00 97.69 270 TYR A O 1
ATOM 2194 N N . LYS A 1 271 ? 5.982 -14.958 -25.361 1.00 97.00 271 LYS A N 1
ATOM 2195 C CA . LYS A 1 271 ? 4.698 -15.543 -24.988 1.00 97.00 271 LYS A CA 1
ATOM 2196 C C . LYS A 1 271 ? 4.107 -14.783 -23.804 1.00 97.00 271 LYS A C 1
ATOM 2198 O O . LYS A 1 271 ? 4.712 -14.707 -22.738 1.00 97.00 271 LYS A O 1
ATOM 2203 N N . VAL A 1 272 ? 2.914 -14.224 -23.985 1.00 96.75 272 VAL A N 1
ATOM 2204 C CA . VAL A 1 272 ? 2.236 -13.439 -22.939 1.00 96.75 272 VAL A CA 1
ATOM 2205 C C . VAL A 1 272 ? 1.892 -14.308 -21.725 1.00 96.75 272 VAL A C 1
ATOM 2207 O O . VAL A 1 272 ? 2.024 -13.853 -20.596 1.00 96.75 272 VAL A O 1
ATOM 2210 N N . GLU A 1 273 ? 1.543 -15.577 -21.945 1.00 94.88 273 GLU A N 1
ATOM 2211 C CA . GLU A 1 273 ? 1.214 -16.548 -20.890 1.00 94.88 273 GLU A CA 1
ATOM 2212 C C . GLU A 1 273 ? 2.369 -16.857 -19.923 1.00 94.88 273 GLU A C 1
ATOM 2214 O O . GLU A 1 273 ? 2.122 -17.344 -18.823 1.00 94.88 273 GLU A O 1
ATOM 2219 N N . THR A 1 274 ? 3.621 -16.575 -20.307 1.00 95.50 274 THR A N 1
ATOM 2220 C CA . THR A 1 274 ? 4.797 -16.808 -19.453 1.00 95.50 274 THR A CA 1
ATOM 2221 C C . THR A 1 274 ? 5.224 -15.569 -18.669 1.00 95.50 274 THR A C 1
ATOM 2223 O O . THR A 1 274 ? 6.155 -15.642 -17.863 1.00 95.50 274 THR A O 1
ATOM 2226 N N . LEU A 1 275 ? 4.592 -14.418 -18.919 1.00 97.31 275 LEU A N 1
ATOM 2227 C CA . LEU A 1 275 ? 4.862 -13.192 -18.176 1.00 97.31 275 LEU A CA 1
ATOM 2228 C C . LEU A 1 275 ? 4.480 -13.365 -16.697 1.00 97.31 275 LEU A C 1
ATOM 2230 O O . LEU A 1 275 ? 3.584 -14.145 -16.372 1.00 97.31 275 LEU A O 1
ATOM 2234 N N . PRO A 1 276 ? 5.159 -12.657 -15.777 1.00 96.25 276 PRO A N 1
ATOM 2235 C CA . PRO A 1 276 ? 4.874 -12.784 -14.354 1.00 96.25 276 PRO A CA 1
ATOM 2236 C C . PRO A 1 276 ? 3.443 -12.344 -14.045 1.00 96.25 276 PRO A C 1
ATOM 2238 O O . PRO A 1 276 ? 2.948 -11.366 -14.608 1.00 96.25 276 PRO A O 1
ATOM 2241 N N . ILE A 1 277 ? 2.821 -13.008 -13.071 1.00 95.94 277 ILE A N 1
ATOM 2242 C CA . ILE A 1 277 ? 1.563 -12.531 -12.499 1.00 95.94 277 ILE A CA 1
ATOM 2243 C C . ILE A 1 277 ? 1.785 -11.142 -11.895 1.00 95.94 277 ILE A C 1
ATOM 2245 O O . ILE A 1 277 ? 2.760 -10.916 -11.168 1.00 95.94 277 ILE A O 1
ATOM 2249 N N . ILE A 1 278 ? 0.858 -10.225 -12.176 1.00 96.81 278 ILE A N 1
ATOM 2250 C CA . ILE A 1 278 ? 0.819 -8.894 -11.576 1.00 96.81 278 ILE A CA 1
ATOM 2251 C C . ILE A 1 278 ? -0.468 -8.763 -10.766 1.00 96.81 278 ILE A C 1
ATOM 2253 O O . ILE A 1 278 ? -1.566 -8.798 -11.317 1.00 96.81 278 ILE A O 1
ATOM 2257 N N . LEU A 1 279 ? -0.317 -8.589 -9.458 1.00 96.19 279 LEU A N 1
ATOM 2258 C CA . LEU A 1 279 ? -1.395 -8.247 -8.546 1.00 96.19 279 LEU A CA 1
ATOM 2259 C C . LEU A 1 279 ? -1.451 -6.728 -8.373 1.00 96.19 279 LEU A C 1
ATOM 2261 O O . LEU A 1 279 ? -0.427 -6.075 -8.141 1.00 96.19 279 LEU A O 1
ATOM 2265 N N . TYR A 1 280 ? -2.647 -6.159 -8.478 1.00 96.81 280 TYR A N 1
ATOM 2266 C CA . TYR A 1 280 ? -2.832 -4.716 -8.421 1.00 96.81 280 TYR A CA 1
ATOM 2267 C C . TYR A 1 280 ? -3.451 -4.289 -7.096 1.00 96.81 280 TYR A C 1
ATOM 2269 O O . TYR A 1 280 ? -4.565 -4.686 -6.770 1.00 96.81 280 TYR A O 1
ATOM 2277 N N . ALA A 1 281 ? -2.750 -3.434 -6.357 1.00 97.19 281 ALA A N 1
ATOM 2278 C CA . ALA A 1 281 ? -3.305 -2.755 -5.202 1.00 97.19 281 ALA A CA 1
ATOM 2279 C C . ALA A 1 281 ? -4.412 -1.783 -5.656 1.00 97.19 281 ALA A C 1
ATOM 2281 O O . ALA A 1 281 ? -4.165 -0.957 -6.550 1.00 97.19 281 ALA A O 1
ATOM 2282 N N . PRO A 1 282 ? -5.609 -1.846 -5.052 1.00 95.50 282 PRO A N 1
ATOM 2283 C CA . PRO A 1 282 ? -6.668 -0.857 -5.203 1.00 95.50 282 PRO A CA 1
ATOM 2284 C C . PRO A 1 282 ? -6.185 0.597 -5.167 1.00 95.50 282 PRO A C 1
ATOM 2286 O O . PRO A 1 282 ? -5.354 0.967 -4.334 1.00 95.50 282 PRO A O 1
ATOM 2289 N N . LEU A 1 283 ? -6.740 1.440 -6.044 1.00 94.44 283 LEU A N 1
ATOM 2290 C CA . LEU A 1 283 ? -6.554 2.883 -5.952 1.00 94.44 283 LEU A CA 1
ATOM 2291 C C . LEU A 1 283 ? -7.226 3.432 -4.696 1.00 94.44 283 LEU A C 1
ATOM 2293 O O . LEU A 1 283 ? -8.306 2.991 -4.296 1.00 94.44 283 LEU A O 1
ATOM 2297 N N . ILE A 1 284 ? -6.579 4.449 -4.135 1.00 93.56 284 ILE A N 1
ATOM 2298 C CA . ILE A 1 284 ? -7.115 5.281 -3.065 1.00 93.56 284 ILE A CA 1
ATOM 2299 C C . ILE A 1 284 ? -7.648 6.546 -3.720 1.00 93.56 284 ILE A C 1
ATOM 2301 O O . ILE A 1 284 ? -6.889 7.247 -4.394 1.00 93.56 284 ILE A O 1
ATOM 2305 N N . LEU A 1 285 ? -8.943 6.793 -3.577 1.00 92.12 285 LEU A N 1
ATOM 2306 C CA . LEU A 1 285 ? -9.681 7.821 -4.298 1.00 92.12 285 LEU A CA 1
ATOM 2307 C C . LEU A 1 285 ? -10.198 8.901 -3.346 1.00 92.12 285 LEU A C 1
ATOM 2309 O O . LEU A 1 285 ? -10.562 8.611 -2.207 1.00 92.12 285 LEU A O 1
ATOM 2313 N N . ASP A 1 286 ? -10.257 10.145 -3.800 1.00 87.44 286 ASP A N 1
ATOM 2314 C CA . ASP A 1 286 ? -10.942 11.215 -3.077 1.00 87.44 286 ASP A CA 1
ATOM 2315 C C . ASP A 1 286 ? -12.470 11.171 -3.293 1.00 87.44 286 ASP A C 1
ATOM 2317 O O . ASP A 1 286 ? -13.012 10.221 -3.864 1.00 87.44 286 ASP A O 1
ATOM 2321 N N . TRP A 1 287 ? -13.182 12.198 -2.818 1.00 84.44 287 TRP A N 1
ATOM 2322 C CA . TRP A 1 287 ? -14.639 12.297 -2.962 1.00 84.44 287 TRP A CA 1
ATOM 2323 C C . TRP A 1 287 ? -15.101 12.376 -4.425 1.00 84.44 287 TRP A C 1
ATOM 2325 O O . TRP A 1 287 ? -16.223 11.976 -4.724 1.00 84.44 287 TRP A O 1
ATOM 2335 N N . SER A 1 288 ? -14.249 12.871 -5.328 1.00 86.88 288 SER A N 1
ATOM 2336 C CA . SER A 1 288 ? -14.543 13.001 -6.757 1.00 86.88 288 SER A CA 1
ATOM 2337 C C . SER A 1 288 ? -14.270 11.711 -7.538 1.00 86.88 288 SER A C 1
ATOM 2339 O O . SER A 1 288 ? -14.576 11.627 -8.725 1.00 86.88 288 SER A O 1
ATOM 2341 N N . GLY A 1 289 ? -13.683 10.700 -6.886 1.00 88.19 289 GLY A N 1
ATOM 2342 C CA . GLY A 1 289 ? -13.187 9.494 -7.543 1.00 88.19 289 GLY A CA 1
ATOM 2343 C C . GLY A 1 289 ? -11.795 9.669 -8.157 1.00 88.19 289 GLY A C 1
ATOM 2344 O O . GLY A 1 289 ? -11.313 8.767 -8.843 1.00 88.19 289 GLY A O 1
ATOM 2345 N N . ALA A 1 290 ? -11.121 10.795 -7.913 1.00 87.81 290 ALA A N 1
ATOM 2346 C CA . ALA A 1 290 ? -9.766 11.019 -8.391 1.00 87.81 290 ALA A CA 1
ATOM 2347 C C . ALA A 1 290 ? -8.757 10.266 -7.521 1.00 87.81 290 ALA A C 1
ATOM 2349 O O . ALA A 1 290 ? -8.864 10.225 -6.296 1.00 87.81 290 ALA A O 1
ATOM 2350 N N . LYS A 1 291 ? -7.728 9.687 -8.151 1.00 89.06 291 LYS A N 1
ATOM 2351 C CA . LYS A 1 291 ? -6.622 9.043 -7.434 1.00 89.06 291 LYS A CA 1
ATOM 2352 C C . LYS A 1 291 ? -5.926 10.056 -6.526 1.00 89.06 291 LYS A C 1
ATOM 2354 O O . LYS A 1 291 ? -5.419 11.076 -7.004 1.00 89.06 291 LYS A O 1
ATOM 2359 N N . LEU A 1 292 ? -5.784 9.707 -5.251 1.00 83.94 292 LEU A N 1
ATOM 2360 C CA . LEU A 1 292 ? -4.970 10.451 -4.303 1.00 83.94 292 LEU A CA 1
ATOM 2361 C C . LEU A 1 292 ? -3.514 10.457 -4.796 1.00 83.94 292 LEU A C 1
ATOM 2363 O O . LEU A 1 292 ? -2.823 9.434 -4.802 1.00 83.94 292 LEU A O 1
ATOM 2367 N N . SER A 1 293 ? -3.070 11.615 -5.286 1.00 70.62 293 SER A N 1
ATOM 2368 C CA . SER A 1 293 ? -1.792 11.774 -5.979 1.00 70.62 293 SER A CA 1
ATOM 2369 C C . SER A 1 293 ? -0.854 12.709 -5.231 1.00 70.62 293 SER A C 1
ATOM 2371 O O . SER A 1 293 ? -1.243 13.791 -4.786 1.00 70.62 293 SER A O 1
ATOM 2373 N N . LYS A 1 294 ? 0.430 12.342 -5.245 1.00 65.56 294 LYS A N 1
ATOM 2374 C CA . LYS A 1 294 ? 1.541 13.178 -4.784 1.00 65.56 294 LYS A CA 1
ATOM 2375 C C . LYS A 1 294 ? 1.617 14.550 -5.436 1.00 65.56 294 LYS A C 1
ATOM 2377 O O . LYS A 1 294 ? 2.018 15.509 -4.791 1.00 65.56 294 LYS A O 1
ATOM 2382 N N . SER A 1 295 ? 1.203 14.677 -6.691 1.00 58.09 295 SER A N 1
ATOM 2383 C CA . SER A 1 295 ? 1.229 15.964 -7.396 1.00 58.09 295 SER A CA 1
ATOM 2384 C C . SER A 1 295 ? 0.163 16.953 -6.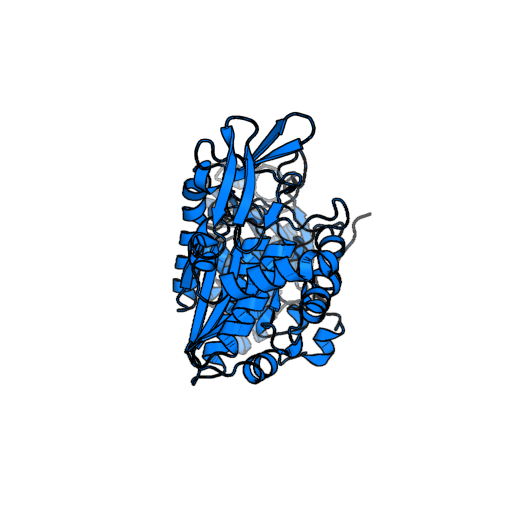921 1.00 58.09 295 SER A C 1
ATOM 2386 O O . SER A 1 295 ? 0.206 18.113 -7.321 1.00 58.09 295 SER A O 1
ATOM 2388 N N . LEU A 1 296 ? -0.826 16.493 -6.149 1.00 56.97 296 LEU A N 1
ATOM 2389 C CA . LEU A 1 296 ? -1.982 17.294 -5.765 1.00 56.97 296 LEU A CA 1
ATOM 2390 C C . LEU A 1 296 ? -1.866 17.819 -4.331 1.00 56.97 296 LEU A C 1
ATOM 2392 O O . LEU A 1 296 ? -2.051 19.012 -4.164 1.00 56.97 296 LEU A O 1
ATOM 2396 N N . TYR A 1 297 ? -1.451 17.025 -3.336 1.00 56.84 297 TYR A N 1
ATOM 2397 C CA . TYR A 1 297 ? -1.284 17.533 -1.956 1.00 56.84 297 TYR A CA 1
ATOM 2398 C C . TYR A 1 297 ? -0.098 18.499 -1.766 1.00 56.84 297 TYR A C 1
ATOM 2400 O O . TYR A 1 297 ? 0.048 19.097 -0.709 1.00 56.84 297 TYR A O 1
ATOM 2408 N N . VAL A 1 298 ? 0.764 18.652 -2.779 1.00 54.47 298 VAL A N 1
ATOM 2409 C CA . VAL A 1 298 ? 1.845 19.659 -2.796 1.00 54.47 298 VAL A CA 1
ATOM 2410 C C . VAL A 1 298 ? 1.352 21.005 -3.352 1.00 54.47 298 VAL A C 1
ATOM 2412 O O . VAL A 1 298 ? 2.031 22.017 -3.201 1.00 54.47 298 VAL A O 1
ATOM 2415 N N . LYS A 1 299 ? 0.175 21.050 -3.997 1.00 60.84 299 LYS A N 1
ATOM 2416 C CA . LYS A 1 299 ? -0.443 22.318 -4.404 1.00 60.84 299 LYS A CA 1
ATOM 2417 C C . LYS A 1 299 ? -1.095 22.966 -3.187 1.00 60.84 299 LYS A C 1
ATOM 2419 O O . LYS A 1 299 ? -1.865 22.310 -2.489 1.00 60.84 299 LYS A O 1
ATOM 2424 N N . ASP A 1 300 ? -0.813 24.247 -2.969 1.00 57.81 300 ASP A N 1
ATOM 2425 C CA . ASP A 1 300 ? -1.404 24.996 -1.862 1.00 57.81 300 ASP A CA 1
ATOM 2426 C C . ASP A 1 300 ? -2.944 24.929 -1.911 1.00 57.81 300 ASP A C 1
ATOM 2428 O O . ASP A 1 300 ? -3.556 25.057 -2.973 1.00 57.81 300 ASP A O 1
ATOM 2432 N N . GLY A 1 301 ? -3.564 24.649 -0.764 1.00 61.81 301 GLY A N 1
ATOM 2433 C CA . GLY A 1 301 ? -5.017 24.505 -0.617 1.00 61.81 301 GLY A CA 1
ATOM 2434 C C . GLY A 1 301 ? -5.614 23.125 -0.926 1.00 61.81 301 GLY A C 1
ATOM 2435 O O . GLY A 1 301 ? -6.718 22.841 -0.459 1.00 61.81 301 GLY A O 1
ATOM 2436 N N . ALA A 1 302 ? -4.928 22.244 -1.656 1.00 62.94 302 ALA A N 1
ATOM 2437 C CA . ALA A 1 302 ? -5.486 20.940 -2.020 1.00 62.94 302 ALA A CA 1
ATOM 2438 C C . ALA A 1 302 ? -5.502 19.967 -0.829 1.00 62.94 302 ALA A C 1
ATOM 2440 O O . ALA A 1 302 ? -4.525 19.852 -0.096 1.00 62.94 302 ALA A O 1
ATOM 2441 N N . TYR A 1 303 ? -6.610 19.235 -0.661 1.00 69.38 303 TYR A N 1
ATOM 2442 C CA . TYR A 1 303 ? -6.795 18.219 0.385 1.00 69.38 303 TYR A CA 1
ATOM 2443 C C . TYR A 1 303 ? -6.647 18.695 1.839 1.00 69.38 303 TYR A C 1
ATOM 2445 O O . TYR A 1 303 ? -6.496 17.858 2.721 1.00 69.38 303 TYR A O 1
ATOM 2453 N N . LYS A 1 304 ? -6.770 20.000 2.131 1.00 73.88 304 LYS A N 1
ATOM 2454 C CA . LYS A 1 304 ? -6.744 20.520 3.518 1.00 73.88 304 LYS A CA 1
ATOM 2455 C C . LYS A 1 304 ? -7.786 19.868 4.443 1.00 73.88 304 LYS A C 1
ATOM 2457 O O . LYS A 1 304 ? -7.583 19.821 5.645 1.00 73.88 304 LYS A O 1
ATOM 2462 N N . TYR A 1 305 ? -8.876 19.355 3.874 1.00 75.75 305 TYR A N 1
ATOM 2463 C CA . TYR A 1 305 ? -9.934 18.647 4.598 1.00 75.75 305 TYR A CA 1
ATOM 2464 C C . TYR A 1 305 ? -9.586 17.185 4.940 1.00 75.75 305 TYR A C 1
ATOM 2466 O O . TYR A 1 305 ? -10.339 16.539 5.667 1.00 75.75 305 TYR A O 1
ATOM 2474 N N . LEU A 1 306 ? -8.511 16.621 4.373 1.00 80.38 306 LEU A N 1
ATOM 2475 C CA . LEU A 1 306 ? -8.105 15.243 4.643 1.00 80.38 306 LEU A CA 1
ATOM 2476 C C . LEU A 1 306 ? -7.189 15.172 5.869 1.00 80.38 306 LEU A C 1
ATOM 2478 O O . LEU A 1 306 ? -6.282 15.993 5.997 1.00 80.38 306 LEU A O 1
ATOM 2482 N N . PRO A 1 307 ? -7.347 14.143 6.721 1.00 84.81 307 PRO A N 1
ATOM 2483 C CA . PRO A 1 307 ? -6.379 13.851 7.768 1.00 84.81 307 PRO A CA 1
ATOM 2484 C C . PRO A 1 307 ? -4.966 13.666 7.208 1.00 84.81 307 PRO A C 1
ATOM 2486 O O . PRO A 1 307 ? -4.759 12.964 6.211 1.00 84.81 307 PRO A O 1
ATOM 2489 N N . ASN A 1 308 ? -3.980 14.266 7.878 1.00 86.75 308 ASN A N 1
ATOM 2490 C CA . ASN A 1 308 ? -2.599 14.301 7.397 1.00 86.75 308 ASN A CA 1
ATOM 2491 C C . ASN A 1 308 ? -1.986 12.900 7.253 1.00 86.75 308 ASN A C 1
ATOM 2493 O O . ASN A 1 308 ? -1.177 12.686 6.347 1.00 86.75 308 ASN A O 1
ATOM 2497 N N . PHE A 1 309 ? -2.389 11.925 8.077 1.00 90.75 309 PHE A N 1
ATOM 2498 C CA . PHE A 1 309 ? -1.884 10.550 7.986 1.00 90.75 309 PHE A CA 1
ATOM 2499 C C . PHE A 1 309 ? -2.100 9.880 6.615 1.00 90.75 309 PHE A C 1
ATOM 2501 O O . PHE A 1 309 ? -1.374 8.949 6.264 1.00 90.75 309 PHE A O 1
ATOM 2508 N N . LEU A 1 310 ? -3.067 10.348 5.816 1.00 91.00 310 LEU A N 1
ATOM 2509 C CA . LEU A 1 310 ? -3.347 9.831 4.470 1.00 91.00 310 LEU A CA 1
ATOM 2510 C C . LEU A 1 310 ? -2.419 10.400 3.387 1.00 91.00 310 LEU A C 1
ATOM 2512 O O . LEU A 1 310 ? -2.521 10.012 2.223 1.00 91.00 310 LEU A O 1
ATOM 2516 N N . ILE A 1 311 ? -1.517 11.319 3.730 1.00 87.75 311 ILE A N 1
ATOM 2517 C CA . ILE A 1 311 ? -0.609 11.945 2.765 1.00 87.75 311 ILE A CA 1
ATOM 2518 C C . ILE A 1 311 ? 0.568 11.007 2.473 1.00 87.75 311 ILE A C 1
ATOM 2520 O O . ILE A 1 311 ? 0.778 10.577 1.332 1.00 87.75 311 ILE A O 1
ATOM 2524 N N . ASN A 1 312 ? 1.353 10.681 3.501 1.00 91.25 312 ASN A N 1
ATOM 2525 C CA . ASN A 1 312 ? 2.560 9.866 3.397 1.00 91.25 312 ASN A CA 1
ATOM 2526 C C . ASN A 1 312 ? 2.931 9.217 4.743 1.00 91.25 312 ASN A C 1
ATOM 2528 O O . ASN A 1 312 ? 2.285 9.446 5.765 1.00 91.25 312 ASN A O 1
ATOM 2532 N N . TYR A 1 313 ? 3.986 8.406 4.723 1.00 94.69 313 TYR A N 1
ATOM 2533 C CA . TYR A 1 313 ? 4.496 7.699 5.892 1.00 94.69 313 TYR A CA 1
ATOM 2534 C C . TYR A 1 313 ? 4.908 8.617 7.046 1.00 94.69 313 TYR A C 1
ATOM 2536 O O . TYR A 1 313 ? 4.589 8.317 8.191 1.00 94.69 313 TYR A O 1
ATOM 2544 N N . GLU A 1 314 ? 5.578 9.735 6.768 1.00 93.25 314 GLU A N 1
ATOM 2545 C CA . GLU A 1 314 ? 6.007 10.685 7.800 1.00 93.25 314 GLU A CA 1
ATOM 2546 C C . GLU A 1 314 ? 4.815 11.201 8.623 1.00 93.25 314 GLU A C 1
ATOM 2548 O O . GLU A 1 314 ? 4.843 11.157 9.856 1.00 93.25 314 GLU A O 1
ATOM 2553 N N . TYR A 1 315 ? 3.732 11.618 7.960 1.00 92.38 315 TYR A N 1
ATOM 2554 C CA . TYR A 1 315 ? 2.522 12.070 8.650 1.00 92.38 315 TYR A CA 1
ATOM 2555 C C . TYR A 1 315 ? 1.780 10.931 9.353 1.00 92.38 315 TYR A C 1
ATOM 2557 O O . TYR A 1 315 ? 1.311 11.122 10.474 1.00 92.38 315 TYR A O 1
ATOM 2565 N N . LEU A 1 316 ? 1.720 9.740 8.744 1.00 94.56 316 LEU A N 1
ATOM 2566 C CA . LEU A 1 316 ? 1.165 8.548 9.393 1.00 94.56 316 LEU A CA 1
ATOM 2567 C C . LEU A 1 316 ? 1.896 8.243 10.703 1.00 94.56 316 LEU A C 1
ATOM 2569 O O . LEU A 1 316 ? 1.260 8.044 11.736 1.00 94.56 316 LEU A O 1
ATOM 2573 N N . LYS A 1 317 ? 3.229 8.251 10.664 1.00 94.75 317 LYS A N 1
ATOM 2574 C CA . LYS A 1 317 ? 4.085 8.003 11.822 1.00 94.75 317 LYS A CA 1
ATOM 2575 C C . LYS A 1 317 ? 3.945 9.097 12.875 1.00 94.75 317 LYS A C 1
ATOM 2577 O O . LYS A 1 317 ? 3.953 8.792 14.062 1.00 94.75 317 LYS A O 1
ATOM 2582 N N . LYS A 1 318 ? 3.800 10.359 12.470 1.00 92.19 318 LYS A N 1
ATOM 2583 C CA . LYS A 1 318 ? 3.569 11.468 13.404 1.00 92.19 318 LYS A CA 1
ATOM 2584 C C . LYS A 1 318 ? 2.258 11.304 14.179 1.00 92.19 318 LYS A C 1
ATOM 2586 O O . LYS A 1 318 ? 2.219 11.637 15.357 1.00 92.19 318 LYS A O 1
ATOM 2591 N N . GLU A 1 319 ? 1.208 10.816 13.523 1.00 89.69 319 GLU A N 1
ATOM 2592 C CA . GLU A 1 319 ? -0.132 10.712 14.110 1.00 89.69 319 GLU A CA 1
ATOM 2593 C C . GLU A 1 319 ? -0.346 9.403 14.891 1.00 89.69 319 GLU A C 1
ATOM 2595 O O . GLU A 1 319 ? -0.859 9.432 16.006 1.00 89.69 319 GLU A O 1
ATOM 2600 N N . TYR A 1 320 ? 0.099 8.261 14.354 1.00 89.81 320 TYR A N 1
ATOM 2601 C CA . TYR A 1 320 ? -0.163 6.926 14.921 1.00 89.81 320 TYR A CA 1
ATOM 2602 C C . TYR A 1 320 ? 1.098 6.163 15.347 1.00 89.81 320 TYR A C 1
ATOM 2604 O O . TYR A 1 320 ? 1.024 4.996 15.745 1.00 89.81 320 TYR A O 1
ATOM 2612 N N . GLY A 1 321 ? 2.277 6.776 15.239 1.00 93.06 321 GLY A N 1
ATOM 2613 C CA . GLY A 1 321 ? 3.542 6.056 15.344 1.00 93.06 321 GLY A CA 1
ATOM 2614 C C . GLY A 1 321 ? 3.719 5.044 14.209 1.00 93.06 321 GLY A C 1
ATOM 2615 O O . GLY A 1 321 ? 2.933 4.964 13.263 1.00 93.06 321 GLY A O 1
ATOM 2616 N N . ILE A 1 322 ? 4.752 4.209 14.320 1.00 93.38 322 ILE A N 1
ATOM 2617 C CA . ILE A 1 322 ? 5.006 3.140 13.342 1.00 93.38 322 ILE A CA 1
ATOM 2618 C C . ILE A 1 322 ? 3.862 2.111 13.282 1.00 93.38 322 ILE A C 1
ATOM 2620 O O . ILE A 1 322 ? 3.609 1.511 12.241 1.00 93.38 322 ILE A O 1
ATOM 2624 N N . GLN A 1 323 ? 3.096 1.982 14.372 1.00 90.62 323 GLN A N 1
ATOM 2625 C CA . GLN A 1 323 ? 1.943 1.086 14.472 1.00 90.62 323 GLN A CA 1
ATOM 2626 C C . GLN A 1 323 ? 0.798 1.472 13.525 1.00 90.62 323 GLN A C 1
ATOM 2628 O O . GLN A 1 323 ? -0.010 0.612 13.183 1.00 90.62 323 GLN A O 1
ATOM 2633 N N . GLY A 1 324 ? 0.760 2.711 13.014 1.00 93.12 324 GLY A N 1
ATOM 2634 C CA . GLY A 1 324 ? -0.165 3.095 11.944 1.00 93.12 324 GLY A CA 1
ATOM 2635 C C . GLY A 1 324 ? -0.044 2.211 10.694 1.00 93.12 324 GLY A C 1
ATOM 2636 O O . GLY A 1 324 ? -1.038 1.994 9.999 1.00 93.12 324 GLY A O 1
ATOM 2637 N N . LEU A 1 325 ? 1.136 1.629 10.433 1.00 97.00 325 LEU A N 1
ATOM 2638 C CA . LEU A 1 325 ? 1.323 0.648 9.359 1.00 97.00 325 LEU A CA 1
ATOM 2639 C C . LEU A 1 325 ? 0.539 -0.647 9.594 1.00 97.00 325 LEU A C 1
ATOM 2641 O O . LEU A 1 325 ? 0.079 -1.239 8.620 1.00 97.00 325 LEU A O 1
ATOM 2645 N N . ASN A 1 326 ? 0.321 -1.065 10.846 1.00 97.00 326 ASN A N 1
ATOM 2646 C CA . ASN A 1 326 ? -0.460 -2.271 11.147 1.00 97.00 326 ASN A CA 1
ATOM 2647 C C . ASN A 1 326 ? -1.901 -2.120 10.669 1.00 97.00 326 ASN A C 1
ATOM 2649 O O . ASN A 1 326 ? -2.493 -3.084 10.195 1.00 97.00 326 ASN A O 1
ATOM 2653 N N . ASN A 1 327 ? -2.461 -0.913 10.751 1.00 95.44 327 ASN A N 1
ATOM 2654 C CA . ASN A 1 327 ? -3.819 -0.657 10.282 1.00 95.44 327 ASN A CA 1
ATOM 2655 C C . ASN A 1 327 ? -3.908 -0.839 8.762 1.00 95.44 327 ASN A C 1
ATOM 2657 O O . ASN A 1 327 ? -4.810 -1.518 8.269 1.00 95.44 327 ASN A O 1
ATOM 2661 N N . ILE A 1 328 ? -2.932 -0.308 8.015 1.00 97.75 328 ILE A N 1
ATOM 2662 C CA . ILE A 1 328 ? -2.849 -0.507 6.561 1.00 97.75 328 ILE A CA 1
ATOM 2663 C C . ILE A 1 328 ? -2.648 -1.991 6.244 1.00 97.75 328 ILE A C 1
ATOM 2665 O O . ILE A 1 328 ? -3.368 -2.531 5.405 1.00 97.75 328 ILE A O 1
ATOM 2669 N N . TYR A 1 329 ? -1.737 -2.662 6.953 1.00 98.44 329 TYR A N 1
ATOM 2670 C CA . TYR A 1 329 ? -1.501 -4.097 6.827 1.00 98.44 329 TYR A CA 1
ATOM 2671 C C . TYR A 1 329 ? -2.788 -4.902 7.008 1.00 98.44 329 TYR A C 1
ATOM 2673 O O . TYR A 1 329 ? -3.198 -5.607 6.088 1.00 98.44 329 TYR A O 1
ATOM 2681 N N . ASN A 1 330 ? -3.485 -4.712 8.128 1.00 96.62 330 ASN A N 1
ATOM 2682 C CA . ASN A 1 330 ? -4.739 -5.390 8.452 1.00 96.62 330 ASN A CA 1
ATOM 2683 C C . ASN A 1 330 ? -5.801 -5.193 7.364 1.00 96.62 330 ASN A C 1
ATOM 2685 O O . ASN A 1 330 ? -6.509 -6.139 7.016 1.00 96.62 330 ASN A O 1
ATOM 2689 N N . ILE A 1 331 ? -5.908 -3.986 6.799 1.00 96.25 331 ILE A N 1
ATOM 2690 C CA . ILE A 1 331 ? -6.803 -3.712 5.668 1.00 96.25 331 ILE A CA 1
ATOM 2691 C C . ILE A 1 331 ? -6.373 -4.517 4.434 1.00 96.25 331 ILE A C 1
ATOM 2693 O O . ILE A 1 331 ? -7.197 -5.208 3.838 1.00 96.25 331 ILE A O 1
ATOM 2697 N N . THR A 1 332 ? -5.095 -4.463 4.055 1.00 97.19 332 THR A N 1
ATOM 2698 C CA . THR A 1 332 ? -4.596 -5.142 2.848 1.00 97.19 332 THR A CA 1
ATOM 2699 C C . THR A 1 332 ? -4.614 -6.669 2.955 1.00 97.19 332 THR A C 1
ATOM 2701 O O . THR A 1 332 ? -4.892 -7.342 1.966 1.00 97.19 332 THR A O 1
ATOM 2704 N N . SER A 1 333 ? -4.420 -7.235 4.149 1.00 96.50 333 SER A N 1
ATOM 2705 C CA . SER A 1 333 ? -4.544 -8.676 4.397 1.00 96.50 333 SER A CA 1
ATOM 2706 C C . SER A 1 333 ? -5.975 -9.163 4.200 1.00 96.50 333 SER A C 1
ATOM 2708 O O . SER A 1 333 ? -6.191 -10.241 3.644 1.00 96.50 333 SER A O 1
ATOM 2710 N N . LYS A 1 334 ? -6.977 -8.348 4.564 1.00 93.94 334 LYS A N 1
ATOM 2711 C CA . LYS A 1 334 ? -8.381 -8.652 4.248 1.00 93.94 334 LYS A CA 1
ATOM 2712 C C . LYS A 1 334 ? -8.626 -8.702 2.741 1.00 93.94 334 LYS A C 1
ATOM 2714 O O . LYS A 1 334 ? -9.445 -9.513 2.332 1.00 93.94 334 LYS A O 1
ATOM 2719 N N . TRP A 1 335 ? -7.926 -7.906 1.925 1.00 94.00 335 TRP A N 1
ATOM 2720 C CA . TRP A 1 335 ? -8.087 -7.936 0.464 1.00 94.00 335 TRP A CA 1
ATOM 2721 C C . TRP A 1 335 ? -7.692 -9.278 -0.149 1.00 94.00 335 TRP A C 1
ATOM 2723 O O . TRP A 1 335 ? -8.354 -9.741 -1.070 1.00 94.00 335 TRP A O 1
ATOM 2733 N N . ILE A 1 336 ? -6.647 -9.916 0.375 1.00 92.50 336 ILE A N 1
ATOM 2734 C CA . ILE A 1 336 ? -6.199 -11.229 -0.103 1.00 92.50 336 ILE A CA 1
ATOM 2735 C C . ILE A 1 336 ? -7.099 -12.350 0.421 1.00 92.50 336 ILE A C 1
ATOM 2737 O O . ILE A 1 336 ? -7.505 -13.212 -0.352 1.00 92.50 336 ILE A O 1
ATOM 2741 N N . ASN A 1 337 ? -7.447 -12.315 1.712 1.00 91.19 337 ASN A N 1
ATOM 2742 C CA . ASN A 1 337 ? -8.328 -13.317 2.322 1.00 91.19 337 ASN A CA 1
ATOM 2743 C C . ASN A 1 337 ? -9.774 -13.236 1.808 1.00 91.19 337 ASN A C 1
ATOM 2745 O O . ASN A 1 337 ? -10.507 -14.216 1.875 1.00 91.19 337 ASN A O 1
ATOM 2749 N N . ASN A 1 338 ? -10.187 -12.071 1.305 1.00 90.75 338 ASN A N 1
ATOM 2750 C CA . ASN A 1 338 ? -11.512 -11.821 0.750 1.00 90.75 338 ASN A CA 1
ATOM 2751 C C . ASN A 1 338 ? -11.361 -11.156 -0.629 1.00 90.75 338 ASN A C 1
ATOM 2753 O O . ASN A 1 338 ? -11.500 -9.935 -0.732 1.00 90.75 338 ASN A O 1
ATOM 2757 N N . PRO A 1 339 ? -11.061 -11.920 -1.697 1.00 88.38 339 PRO A N 1
ATOM 2758 C CA . PRO A 1 339 ? -10.684 -11.378 -3.006 1.00 88.38 339 PRO A CA 1
ATOM 2759 C C . PRO A 1 339 ? -11.667 -10.372 -3.611 1.00 88.38 339 PRO A C 1
ATOM 2761 O O . PRO A 1 339 ? -11.247 -9.451 -4.310 1.00 88.38 339 PRO A O 1
ATOM 2764 N N . TYR A 1 340 ? -12.964 -10.460 -3.301 1.00 87.19 340 TYR A N 1
ATOM 2765 C CA . TYR A 1 340 ? -13.946 -9.446 -3.708 1.00 87.19 340 TYR A CA 1
ATOM 2766 C C . TYR A 1 340 ? -13.604 -8.020 -3.222 1.00 87.19 340 TYR A C 1
ATOM 2768 O O . TYR A 1 340 ? -14.053 -7.036 -3.815 1.00 87.19 340 TYR A O 1
ATOM 2776 N N . MET A 1 341 ? -12.805 -7.889 -2.159 1.00 91.00 341 MET A N 1
ATOM 2777 C CA . MET A 1 341 ? -12.263 -6.625 -1.656 1.00 91.00 341 MET A CA 1
ATOM 2778 C C . MET A 1 341 ? -11.041 -6.148 -2.460 1.00 91.00 341 MET A C 1
ATOM 2780 O O . MET A 1 341 ? -10.786 -4.950 -2.545 1.00 91.00 341 MET A O 1
ATOM 2784 N N . LEU A 1 342 ? -10.291 -7.050 -3.093 1.00 92.38 342 LEU A N 1
ATOM 2785 C CA . LEU A 1 342 ? -9.129 -6.689 -3.905 1.00 92.38 342 LEU A CA 1
ATOM 2786 C C . LEU A 1 342 ? -9.522 -6.066 -5.252 1.00 92.38 342 LEU A C 1
ATOM 2788 O O . LEU A 1 342 ? -8.841 -5.169 -5.745 1.00 92.38 342 LEU A O 1
ATOM 2792 N N . PHE A 1 343 ? -10.627 -6.507 -5.852 1.00 90.12 343 PHE A N 1
ATOM 2793 C CA . PHE A 1 343 ? -11.049 -6.083 -7.193 1.00 90.12 343 PHE A CA 1
ATOM 2794 C C . PHE A 1 343 ? -11.961 -4.847 -7.186 1.00 90.12 343 PHE A C 1
ATOM 2796 O O . PHE A 1 343 ? -12.987 -4.803 -7.864 1.00 90.12 343 PHE A O 1
ATOM 2803 N N . ARG A 1 344 ? -11.588 -3.823 -6.412 1.00 89.00 344 ARG A N 1
ATOM 2804 C CA . ARG A 1 344 ? -12.273 -2.519 -6.364 1.00 89.00 344 ARG A CA 1
ATOM 2805 C C . ARG A 1 344 ? -11.301 -1.387 -6.035 1.00 89.00 344 ARG A C 1
ATOM 2807 O O . ARG A 1 344 ? -10.098 -1.590 -5.901 1.00 89.00 344 ARG A O 1
ATOM 2814 N N . HIS A 1 345 ? -11.826 -0.174 -5.903 1.00 92.81 345 HIS A N 1
ATOM 2815 C CA . HIS A 1 345 ? -11.099 0.981 -5.377 1.00 92.81 345 HIS A CA 1
ATOM 2816 C C . HIS A 1 345 ? -11.745 1.477 -4.082 1.00 92.81 345 HIS A C 1
ATOM 2818 O O . HIS A 1 345 ? -12.908 1.168 -3.793 1.00 92.81 345 HIS A O 1
ATOM 2824 N N . TYR A 1 346 ? -10.970 2.219 -3.295 1.00 93.31 346 TYR A N 1
ATOM 2825 C CA . TYR A 1 346 ? -11.353 2.659 -1.958 1.00 93.31 346 TYR A CA 1
ATOM 2826 C C . TYR A 1 346 ? -11.275 4.168 -1.849 1.00 93.31 346 TYR A C 1
ATOM 2828 O O . TYR A 1 346 ? -10.287 4.767 -2.256 1.00 93.31 346 TYR A O 1
ATOM 2836 N N . SER A 1 347 ? -12.299 4.784 -1.266 1.00 91.31 347 SER A N 1
ATOM 2837 C CA . SER A 1 347 ? -12.231 6.201 -0.937 1.00 91.31 347 SER A CA 1
ATOM 2838 C C . SER A 1 347 ? -11.324 6.437 0.271 1.00 91.31 347 SER A C 1
ATOM 2840 O O . SER A 1 347 ? -11.162 5.573 1.133 1.00 91.31 347 SER A O 1
ATOM 2842 N N . VAL A 1 348 ? -10.780 7.641 0.389 1.00 90.62 348 VAL A N 1
ATOM 2843 C CA . VAL A 1 348 ? -10.101 8.124 1.600 1.00 90.62 348 VAL A CA 1
ATOM 2844 C C . VAL A 1 348 ? -10.974 7.965 2.848 1.00 90.62 348 VAL A C 1
ATOM 2846 O O . VAL A 1 348 ? -10.476 7.548 3.887 1.00 90.62 348 VAL A O 1
ATOM 2849 N N . TYR A 1 349 ? -12.289 8.172 2.732 1.00 87.62 349 TYR A N 1
ATOM 2850 C CA . TYR A 1 349 ? -13.240 8.004 3.836 1.00 87.62 349 TYR A CA 1
ATOM 2851 C C . TYR A 1 349 ? -13.307 6.573 4.375 1.00 87.62 349 TYR A C 1
ATOM 2853 O O . TYR A 1 349 ? -13.501 6.389 5.574 1.00 87.62 349 TYR A O 1
ATOM 2861 N N . TYR A 1 350 ? -13.108 5.561 3.521 1.00 90.81 350 TYR A N 1
ATOM 2862 C CA . TYR A 1 350 ? -12.998 4.176 3.981 1.00 90.81 350 TYR A CA 1
ATOM 2863 C C . TYR A 1 350 ? -11.818 4.022 4.947 1.00 90.81 350 TYR A C 1
ATOM 2865 O O . TYR A 1 350 ? -11.976 3.441 6.015 1.00 90.81 350 TYR A O 1
ATOM 2873 N N . PHE A 1 351 ? -10.655 4.586 4.607 1.00 92.50 351 PHE A N 1
ATOM 2874 C CA . PHE A 1 351 ? -9.477 4.507 5.469 1.00 92.50 351 PHE A CA 1
ATOM 2875 C C . PHE A 1 351 ? -9.647 5.305 6.753 1.00 92.50 351 PHE A C 1
ATOM 2877 O O . PHE A 1 351 ? -9.295 4.782 7.799 1.00 92.50 351 PHE A O 1
ATOM 2884 N N . ILE A 1 352 ? -10.235 6.505 6.702 1.00 88.81 352 ILE A N 1
ATOM 2885 C CA . ILE A 1 352 ? -10.564 7.280 7.912 1.00 88.81 352 ILE A CA 1
ATOM 2886 C C . ILE A 1 352 ? -11.408 6.420 8.856 1.00 88.81 352 ILE A C 1
ATOM 2888 O O . ILE A 1 352 ? -11.023 6.189 9.997 1.00 88.81 352 ILE A O 1
ATOM 2892 N N . LYS A 1 353 ? -12.493 5.833 8.340 1.00 85.69 353 LYS A N 1
ATOM 2893 C CA . LYS A 1 353 ? -13.395 4.998 9.136 1.00 85.69 353 LYS A CA 1
ATOM 2894 C C . LYS A 1 353 ? -12.722 3.735 9.680 1.00 85.69 353 LYS A C 1
ATOM 2896 O O . LYS A 1 353 ? -12.968 3.362 10.824 1.00 85.69 353 LYS A O 1
ATOM 2901 N N . GLU A 1 354 ? -11.898 3.049 8.891 1.00 88.19 354 GLU A N 1
ATOM 2902 C CA . GLU A 1 354 ? -11.191 1.855 9.369 1.00 88.19 354 GLU A CA 1
ATOM 2903 C C . GLU A 1 354 ? -10.111 2.202 10.404 1.00 88.19 354 GLU A C 1
ATOM 2905 O O . GLU A 1 354 ? -9.982 1.487 11.396 1.00 88.19 354 GLU A O 1
ATOM 2910 N N . PHE A 1 355 ? -9.394 3.316 10.237 1.00 89.62 355 PHE A N 1
ATOM 2911 C CA . PHE A 1 355 ? -8.444 3.803 11.238 1.00 89.62 355 PHE A CA 1
ATOM 2912 C C . PHE A 1 355 ? -9.152 4.186 12.540 1.00 89.62 355 PHE A C 1
ATOM 2914 O O . PHE A 1 355 ? -8.712 3.756 13.605 1.00 89.62 355 PHE A O 1
ATOM 2921 N N . ASP A 1 356 ? -10.281 4.893 12.473 1.00 82.75 356 ASP A N 1
ATOM 2922 C CA . ASP A 1 356 ? -11.079 5.242 13.654 1.00 82.75 356 ASP A CA 1
ATOM 2923 C C . ASP A 1 356 ? -11.539 3.994 14.423 1.00 82.75 356 ASP A C 1
ATOM 2925 O O . ASP A 1 356 ? -11.461 3.952 15.651 1.00 82.75 356 ASP A O 1
ATOM 2929 N N . LYS A 1 357 ? -11.979 2.945 13.713 1.00 80.25 357 LYS A N 1
ATOM 2930 C CA . LYS A 1 357 ? -12.383 1.664 14.323 1.00 80.25 357 LYS A CA 1
ATOM 2931 C C . LYS A 1 357 ? -11.218 0.904 14.959 1.00 80.25 357 LYS A C 1
ATOM 2933 O O . LYS A 1 357 ? -11.406 0.230 15.977 1.00 80.25 357 LYS A O 1
ATOM 2938 N N . MET A 1 358 ? -10.043 0.928 14.328 1.00 81.25 358 MET A N 1
ATOM 2939 C CA . MET A 1 358 ? -8.856 0.204 14.803 1.00 81.25 358 MET A CA 1
ATOM 2940 C C . MET A 1 358 ? -8.178 0.920 15.971 1.00 81.25 358 MET A C 1
ATOM 2942 O O . MET A 1 358 ? -7.636 0.261 16.852 1.00 81.25 358 MET A O 1
ATOM 2946 N N . ASN A 1 359 ? -8.269 2.249 16.013 1.00 79.38 359 ASN A N 1
ATOM 2947 C CA . ASN A 1 359 ? -7.707 3.088 17.071 1.00 79.38 359 ASN A CA 1
ATOM 2948 C C . ASN A 1 359 ? -8.736 3.464 18.152 1.00 79.38 359 ASN A C 1
ATOM 2950 O O . ASN A 1 359 ? -8.480 4.322 19.001 1.00 79.38 359 ASN A O 1
ATOM 2954 N N . GLU A 1 360 ? -9.914 2.843 18.129 1.00 83.50 360 GLU A N 1
ATOM 2955 C CA . GLU A 1 360 ? -10.922 2.993 19.170 1.00 83.50 360 GLU A CA 1
ATOM 2956 C C . GLU A 1 360 ? -10.377 2.437 20.492 1.00 83.50 360 GLU A C 1
ATOM 2958 O O . GLU A 1 360 ? -10.137 1.239 20.618 1.00 83.50 360 GLU A O 1
ATOM 2963 N N . LYS A 1 361 ? -10.179 3.324 21.473 1.00 89.12 361 LYS A N 1
ATOM 2964 C CA . LYS A 1 361 ? -9.765 2.984 22.839 1.00 89.12 361 LYS A CA 1
ATOM 2965 C C . LYS A 1 361 ? -10.953 3.248 23.750 1.00 89.12 361 LYS A C 1
ATOM 2967 O O . LYS A 1 361 ? -11.272 4.408 24.037 1.00 89.12 361 LYS A O 1
ATOM 2972 N N . ALA A 1 362 ? -11.644 2.189 24.154 1.00 94.56 362 ALA A N 1
ATOM 2973 C CA . ALA A 1 362 ? -12.944 2.319 24.793 1.00 94.56 362 ALA A CA 1
ATOM 2974 C C . ALA A 1 362 ? -12.970 1.800 26.235 1.00 94.56 362 ALA A C 1
ATOM 2976 O O . ALA A 1 362 ? -12.227 0.902 26.632 1.00 94.56 362 ALA A O 1
ATOM 2977 N N . ILE A 1 363 ? -13.882 2.359 27.026 1.00 97.50 363 ILE A N 1
ATOM 2978 C CA . ILE A 1 363 ? -14.280 1.792 28.315 1.00 97.50 363 ILE A CA 1
ATOM 2979 C C . ILE A 1 363 ? -15.795 1.649 28.386 1.00 97.50 363 ILE A C 1
ATOM 2981 O O . ILE A 1 363 ? -16.547 2.466 27.856 1.00 97.50 363 ILE A O 1
ATOM 2985 N N . TYR A 1 364 ? -16.247 0.638 29.112 1.00 98.19 364 TYR A N 1
ATOM 2986 C CA . TYR A 1 364 ? -17.619 0.514 29.568 1.00 98.19 364 TYR A CA 1
ATOM 2987 C C . TYR A 1 364 ? -17.818 1.319 30.849 1.00 98.19 364 TYR A C 1
ATOM 2989 O O . TYR A 1 364 ? -17.013 1.216 31.781 1.00 98.19 364 TYR A O 1
ATOM 2997 N N . ILE A 1 365 ? -18.910 2.079 30.922 1.00 98.00 365 ILE A N 1
ATOM 2998 C CA . ILE A 1 365 ? -19.322 2.824 32.118 1.00 98.00 365 ILE A CA 1
ATOM 2999 C C . ILE A 1 365 ? -20.822 2.683 32.366 1.00 98.00 365 ILE A C 1
ATOM 3001 O O . ILE A 1 365 ? -21.599 2.458 31.441 1.00 98.00 365 ILE A O 1
ATOM 3005 N N . SER A 1 366 ? -21.231 2.884 33.618 1.00 98.06 366 SER A N 1
ATOM 3006 C CA . SER A 1 366 ? -22.643 2.987 33.993 1.00 98.06 366 SER A CA 1
ATOM 3007 C C . SER A 1 366 ? -23.046 4.455 34.174 1.00 98.06 366 SER A C 1
ATOM 3009 O O . SER A 1 366 ? -22.340 5.204 34.863 1.00 98.06 366 SER A O 1
ATOM 3011 N N . ILE A 1 367 ? -24.174 4.871 33.591 1.00 97.56 367 ILE A N 1
ATOM 3012 C CA . ILE A 1 367 ? -24.774 6.207 33.766 1.00 97.56 367 ILE A CA 1
ATOM 3013 C C . ILE A 1 367 ? -26.254 6.053 34.144 1.00 97.56 367 ILE A C 1
ATOM 3015 O O . ILE A 1 367 ? -26.949 5.186 33.622 1.00 97.56 367 ILE A O 1
ATOM 3019 N N . LYS A 1 368 ? -26.745 6.894 35.065 1.00 97.19 368 LYS A N 1
ATOM 3020 C CA . LYS A 1 368 ? -28.163 6.897 35.458 1.00 97.19 368 LYS A CA 1
ATOM 3021 C C . LYS A 1 368 ? -29.060 7.470 34.348 1.00 97.19 368 LYS A C 1
ATOM 3023 O O . LYS A 1 368 ? -28.661 8.470 33.748 1.00 97.19 368 LYS A O 1
ATOM 3028 N N . PRO A 1 369 ? -30.299 6.967 34.182 1.00 97.44 369 PRO A N 1
ATOM 3029 C CA . PRO A 1 369 ? -31.244 7.438 33.161 1.00 97.44 369 PRO A CA 1
ATOM 3030 C C . PRO A 1 369 ? -31.481 8.956 33.126 1.00 97.44 369 PRO A C 1
ATOM 3032 O O . PRO A 1 369 ? -31.665 9.546 32.069 1.00 97.44 369 PRO A O 1
ATOM 3035 N N . GLN A 1 370 ? -31.464 9.626 34.281 1.00 97.31 370 GLN A N 1
ATOM 3036 C CA . GLN A 1 370 ? -31.618 11.085 34.344 1.00 97.31 370 GLN A CA 1
ATOM 3037 C C . GLN A 1 370 ? -30.475 11.843 33.647 1.00 97.31 370 GLN A C 1
ATOM 3039 O O . GLN A 1 370 ? -30.703 12.902 33.080 1.00 97.31 370 GLN A O 1
ATOM 3044 N N . PHE A 1 371 ? -29.250 11.307 33.667 1.00 97.38 371 PHE A N 1
ATOM 3045 C CA . PHE A 1 371 ? -28.092 11.957 33.054 1.00 97.38 371 PHE A CA 1
ATOM 3046 C C . PHE A 1 371 ? -27.923 11.568 31.590 1.00 97.38 371 PHE A C 1
ATOM 3048 O O . PHE A 1 371 ? -27.535 12.416 30.798 1.00 97.38 371 PHE A O 1
ATOM 3055 N N . THR A 1 372 ? -28.241 10.330 31.209 1.00 97.00 372 THR A N 1
ATOM 3056 C CA . THR A 1 372 ? -28.265 9.931 29.794 1.00 97.00 372 THR A CA 1
ATOM 3057 C C . THR A 1 372 ? -29.320 10.703 29.006 1.00 97.00 372 THR A C 1
ATOM 3059 O O . THR A 1 372 ? -29.037 11.084 27.880 1.00 97.00 372 THR A O 1
ATOM 3062 N N . LYS A 1 373 ? -30.478 11.031 29.601 1.00 96.75 373 LYS A N 1
ATOM 3063 C CA . LYS A 1 373 ? -31.473 11.935 28.991 1.00 96.75 373 LYS A CA 1
ATOM 3064 C C . LYS A 1 373 ? -30.920 13.340 28.733 1.00 96.75 373 LYS A C 1
ATOM 3066 O O . LYS A 1 373 ? -31.124 13.871 27.652 1.00 96.75 373 LYS A O 1
ATOM 3071 N N . LEU A 1 374 ? -30.186 13.910 29.693 1.00 97.44 374 LEU A N 1
ATOM 3072 C CA . LEU A 1 374 ? -29.529 15.215 29.523 1.00 97.44 374 LEU A CA 1
ATOM 3073 C C . LEU A 1 374 ? -28.402 15.165 28.484 1.00 97.44 374 LEU A C 1
ATOM 3075 O O . LEU A 1 374 ? -28.132 16.155 27.812 1.00 97.44 374 LEU A O 1
ATOM 3079 N N . ILE A 1 375 ? -27.716 14.023 28.370 1.00 97.06 375 ILE A N 1
ATOM 3080 C CA . ILE A 1 375 ? -26.741 13.800 27.299 1.00 97.06 375 ILE A CA 1
ATOM 3081 C C . ILE A 1 375 ? -27.483 13.753 25.968 1.00 97.06 375 ILE A C 1
ATOM 3083 O O . ILE A 1 375 ? -27.095 14.470 25.067 1.00 97.06 375 ILE A O 1
ATOM 3087 N N . GLU A 1 376 ? -28.559 12.974 25.853 1.00 94.88 376 GLU A N 1
ATOM 3088 C CA . GLU A 1 376 ? -29.362 12.826 24.633 1.00 94.88 376 GLU A CA 1
ATOM 3089 C C . GLU A 1 376 ? -29.999 14.146 24.165 1.00 94.88 376 GLU A C 1
ATOM 3091 O O . GLU A 1 376 ? -30.057 14.373 22.960 1.00 94.88 376 GLU A O 1
ATOM 3096 N N . SER A 1 377 ? -30.397 15.046 25.075 1.00 94.88 377 SER A N 1
ATOM 3097 C CA . SER A 1 377 ? -30.885 16.392 24.719 1.00 94.88 377 SER A CA 1
ATOM 3098 C C . SER A 1 377 ? -29.774 17.393 24.373 1.00 94.88 377 SER A C 1
ATOM 3100 O O . SER A 1 377 ? -30.059 18.490 23.900 1.00 94.88 377 SER A O 1
ATOM 3102 N N . GLY A 1 378 ? -28.504 17.045 24.606 1.00 93.62 378 GLY A N 1
ATOM 3103 C CA . GLY A 1 378 ? -27.352 17.927 24.397 1.00 93.62 378 GLY A CA 1
ATOM 3104 C C . GLY A 1 378 ? -27.101 18.937 25.524 1.00 93.62 378 GLY A C 1
ATOM 3105 O O . GLY A 1 378 ? -26.071 19.617 25.499 1.00 93.62 378 GLY A O 1
ATOM 3106 N N . GLU A 1 379 ? -27.975 19.005 26.534 1.00 95.69 379 GLU A N 1
ATOM 3107 C CA . GLU A 1 379 ? -27.819 19.868 27.715 1.00 95.69 379 GLU A CA 1
ATOM 3108 C C . GLU A 1 379 ? -26.583 19.500 28.537 1.00 95.69 379 GLU A C 1
ATOM 3110 O O . GLU A 1 379 ? -25.900 20.372 29.079 1.00 95.69 379 GLU A O 1
ATOM 3115 N N . LYS A 1 380 ? -26.269 18.206 28.636 1.00 96.81 380 LYS A N 1
ATOM 3116 C CA . LYS A 1 380 ? -25.056 17.706 29.282 1.00 96.81 380 LYS A CA 1
ATOM 3117 C C . LYS A 1 380 ? -23.995 17.421 28.224 1.00 96.81 380 LYS A C 1
ATOM 3119 O O . LYS A 1 380 ? -24.010 16.384 27.572 1.00 96.81 380 LYS A O 1
ATOM 3124 N N . ASN A 1 381 ? -23.044 18.341 28.100 1.00 95.88 381 ASN A N 1
ATOM 3125 C CA . ASN A 1 381 ? -21.936 18.300 27.139 1.00 95.88 381 ASN A CA 1
ATOM 3126 C C . ASN A 1 381 ? -20.616 17.748 27.709 1.00 95.88 381 ASN A C 1
ATOM 3128 O O . ASN A 1 381 ? -19.682 17.517 26.946 1.00 95.88 381 ASN A O 1
ATOM 3132 N N . TYR A 1 382 ? -20.547 17.496 29.018 1.00 97.31 382 TYR A N 1
ATOM 3133 C CA . TYR A 1 382 ? -19.438 16.790 29.661 1.00 97.31 382 TYR A CA 1
ATOM 3134 C C . TYR A 1 382 ? -19.957 15.690 30.579 1.00 97.31 382 TYR A C 1
ATOM 3136 O O . TYR A 1 382 ? -20.930 15.893 31.311 1.00 97.31 382 TYR A O 1
ATOM 3144 N N . GLU A 1 383 ? -19.279 14.545 30.614 1.00 97.12 383 GLU A N 1
ATOM 3145 C CA . GLU A 1 383 ? -19.479 13.515 31.634 1.00 97.12 383 GLU A CA 1
ATOM 3146 C C . GLU A 1 383 ? -18.470 13.694 32.778 1.00 97.12 383 GLU A C 1
ATOM 3148 O O . GLU A 1 383 ? -17.268 13.782 32.554 1.00 97.12 383 GLU A O 1
ATOM 3153 N N . PHE A 1 384 ? -18.943 13.766 34.026 1.00 97.06 384 PHE A N 1
ATOM 3154 C CA . PHE A 1 384 ? -18.088 14.126 35.165 1.00 97.06 384 PHE A CA 1
ATOM 3155 C C . PHE A 1 384 ? -17.711 12.903 35.992 1.00 97.06 384 PHE A C 1
ATOM 3157 O O . PHE A 1 384 ? -18.582 12.265 36.591 1.00 97.06 384 PHE A O 1
ATOM 3164 N N . ARG A 1 385 ? -16.414 12.622 36.131 1.00 96.25 385 ARG A N 1
ATOM 3165 C CA . ARG A 1 385 ? -15.903 11.455 36.865 1.00 96.25 385 ARG A CA 1
ATOM 3166 C C . ARG A 1 385 ? -14.887 11.844 37.935 1.00 96.25 385 ARG A C 1
ATOM 3168 O O . ARG A 1 385 ? -14.208 12.864 37.864 1.00 96.25 385 ARG A O 1
ATOM 3175 N N . LYS A 1 386 ? -14.793 11.013 38.974 1.00 96.19 386 LYS A N 1
ATOM 3176 C CA . LYS A 1 386 ? -13.789 11.155 40.045 1.00 96.19 386 LYS A CA 1
ATOM 3177 C C . LYS A 1 386 ? -12.406 10.637 39.645 1.00 96.19 386 LYS A C 1
ATOM 3179 O O . LYS A 1 386 ? -11.441 10.909 40.343 1.00 96.19 386 LYS A O 1
ATOM 3184 N N . TYR A 1 387 ? -12.340 9.867 38.565 1.00 94.12 387 TYR A N 1
ATOM 3185 C CA . TYR A 1 387 ? -11.155 9.164 38.096 1.00 94.12 387 TYR A CA 1
ATOM 3186 C C . TYR A 1 387 ? -10.899 9.485 36.622 1.00 94.12 387 TYR A C 1
ATOM 3188 O O . TYR A 1 387 ? -11.810 9.910 35.905 1.00 94.12 387 TYR A O 1
ATOM 3196 N N . ILE A 1 388 ? -9.687 9.177 36.179 1.00 94.25 388 ILE A N 1
ATOM 3197 C CA . ILE A 1 388 ? -9.300 9.023 34.779 1.00 94.25 388 ILE A CA 1
ATOM 3198 C C . ILE A 1 388 ? -8.748 7.596 34.599 1.00 94.25 388 ILE A C 1
ATOM 3200 O O . ILE A 1 388 ? -8.094 7.089 35.520 1.00 94.25 388 ILE A O 1
ATOM 3204 N N . PRO A 1 389 ? -9.057 6.880 33.502 1.00 93.56 389 PRO A N 1
ATOM 3205 C CA . PRO A 1 389 ? -8.436 5.590 33.241 1.00 93.56 389 PRO A CA 1
ATOM 3206 C C . PRO A 1 389 ? -6.920 5.728 33.100 1.00 93.56 389 PRO A C 1
ATOM 3208 O O . PRO A 1 389 ? -6.415 6.771 32.700 1.00 93.56 389 PRO A O 1
ATOM 3211 N N . LYS A 1 390 ? -6.189 4.660 33.435 1.00 92.44 390 LYS A N 1
ATOM 3212 C CA . LYS A 1 390 ? -4.722 4.630 33.296 1.00 92.44 390 LYS A CA 1
ATOM 3213 C C . LYS A 1 390 ? -4.280 4.756 31.837 1.00 92.44 390 LYS A C 1
ATOM 3215 O O . LYS A 1 390 ? -3.266 5.381 31.562 1.00 92.44 390 LYS A O 1
ATOM 3220 N N . ASN A 1 391 ? -5.037 4.141 30.932 1.00 89.81 391 ASN A N 1
ATOM 3221 C CA . ASN A 1 391 ? -4.797 4.221 29.502 1.00 89.81 391 ASN A CA 1
ATOM 3222 C C . ASN A 1 391 ? -5.677 5.316 28.906 1.00 89.81 391 ASN A C 1
ATOM 3224 O O . ASN A 1 391 ? -6.816 5.503 29.331 1.00 89.81 391 ASN A O 1
ATOM 3228 N N . GLU A 1 392 ? -5.159 5.999 27.892 1.00 89.31 392 GLU A N 1
ATOM 3229 C CA . GLU A 1 392 ? -5.933 6.959 27.114 1.00 89.31 392 GLU A CA 1
ATOM 3230 C C . GLU A 1 392 ? -7.175 6.294 26.501 1.00 89.31 392 GLU A C 1
ATOM 3232 O O . GLU A 1 392 ? -7.113 5.158 26.023 1.00 89.31 392 GLU A O 1
ATOM 3237 N N . ILE A 1 393 ? -8.293 7.019 26.501 1.00 94.44 393 ILE A N 1
ATOM 3238 C CA . ILE A 1 393 ? -9.574 6.572 25.956 1.00 94.44 393 ILE A CA 1
ATOM 3239 C C . ILE A 1 393 ? -10.175 7.653 25.060 1.00 94.44 393 ILE A C 1
ATOM 3241 O O . ILE A 1 393 ? -10.024 8.843 25.323 1.00 94.44 393 ILE A O 1
ATOM 3245 N N . ASN A 1 394 ? -10.907 7.235 24.034 1.00 93.69 394 ASN A N 1
ATOM 3246 C CA . ASN A 1 394 ? -11.645 8.125 23.135 1.00 93.69 394 ASN A CA 1
ATOM 3247 C C . ASN A 1 394 ? -13.126 7.738 22.994 1.00 93.69 394 ASN A C 1
ATOM 3249 O O . ASN A 1 394 ? -13.883 8.425 22.310 1.00 93.69 394 ASN A O 1
ATOM 3253 N N . THR A 1 395 ? -13.560 6.647 23.635 1.00 96.06 395 THR A N 1
ATOM 3254 C CA . THR A 1 395 ? -14.930 6.141 23.516 1.00 96.06 395 THR A CA 1
ATOM 3255 C C . THR A 1 395 ? -15.468 5.622 24.849 1.00 96.06 395 THR A C 1
ATOM 3257 O O . THR A 1 395 ? -14.769 4.949 25.606 1.00 96.06 395 THR A O 1
ATOM 3260 N N . LEU A 1 396 ? -16.743 5.901 25.121 1.00 97.88 396 LEU A N 1
ATOM 3261 C CA . LEU A 1 396 ? -17.503 5.326 26.226 1.00 97.88 396 LEU A CA 1
ATOM 3262 C C . LEU A 1 396 ? -18.621 4.435 25.677 1.00 97.88 396 LEU A C 1
ATOM 3264 O O . LEU A 1 396 ? -19.511 4.913 24.972 1.00 97.88 396 LEU A O 1
ATOM 3268 N N . TYR A 1 397 ? -18.621 3.164 26.062 1.00 98.06 397 TYR A N 1
ATOM 3269 C CA . TYR A 1 397 ? -19.776 2.283 25.929 1.00 98.06 397 TYR A CA 1
ATOM 3270 C C . TYR A 1 397 ? -20.643 2.417 27.180 1.00 98.06 397 TYR A C 1
ATOM 3272 O O . TYR A 1 397 ? -20.238 2.057 28.289 1.00 98.06 397 TYR A O 1
ATOM 3280 N N . VAL A 1 398 ? -21.832 2.988 27.020 1.00 98.31 398 VAL A N 1
ATOM 3281 C CA . VAL A 1 398 ? -22.665 3.408 28.147 1.00 98.31 398 VAL A CA 1
ATOM 3282 C C . VAL A 1 398 ? -23.768 2.398 28.412 1.00 98.31 398 VAL A C 1
ATOM 3284 O O . VAL A 1 398 ? -24.701 2.221 27.621 1.00 98.31 398 VAL A O 1
ATOM 3287 N N . TYR A 1 399 ? -23.675 1.792 29.591 1.00 98.50 399 TYR A N 1
ATOM 3288 C CA . TYR A 1 399 ? -24.757 1.065 30.226 1.00 98.50 399 TYR A CA 1
ATOM 3289 C C . TYR A 1 399 ? -25.648 2.052 30.986 1.00 98.50 399 TYR A C 1
ATOM 3291 O O . TYR A 1 399 ? -25.223 2.689 31.954 1.00 98.50 399 TYR A O 1
ATOM 3299 N N . GLU A 1 400 ? -26.890 2.201 30.537 1.00 98.06 400 GLU A N 1
ATOM 3300 C CA . GLU A 1 400 ? -27.907 2.968 31.248 1.00 98.06 400 GLU A CA 1
ATOM 3301 C C . GLU A 1 400 ? -28.441 2.107 32.399 1.00 98.06 400 GLU A C 1
ATOM 3303 O O . GLU A 1 400 ? -28.983 1.020 32.180 1.00 98.06 400 GLU A O 1
ATOM 3308 N N . SER A 1 401 ? -28.238 2.565 33.637 1.00 96.81 401 SER A N 1
ATOM 3309 C CA . SER A 1 401 ? -28.597 1.800 34.833 1.00 96.81 401 SER A CA 1
ATOM 3310 C C . SER A 1 401 ? -30.114 1.751 35.070 1.00 96.81 401 SER A C 1
ATOM 3312 O O . SER A 1 401 ? -30.911 2.184 34.237 1.00 96.81 401 SER A O 1
ATOM 3314 N N . ALA A 1 402 ? -30.534 1.175 36.201 1.00 94.19 402 ALA A N 1
ATOM 33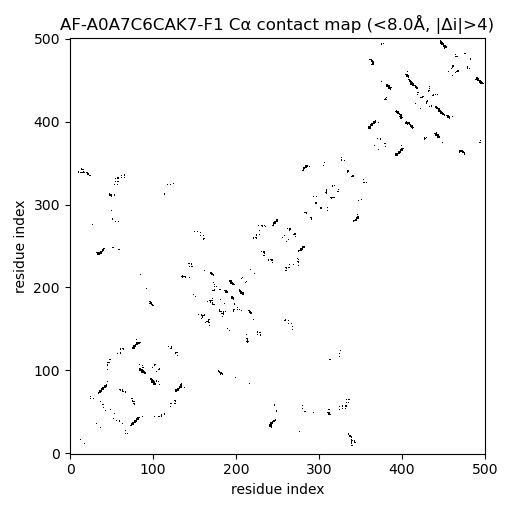15 C CA . ALA A 1 402 ? -31.946 1.024 36.533 1.00 94.19 402 ALA A CA 1
ATOM 3316 C C . ALA A 1 402 ? -32.723 2.365 36.467 1.00 94.19 402 ALA A C 1
ATOM 3318 O O . ALA A 1 402 ? -32.179 3.401 36.872 1.00 94.19 402 ALA A O 1
ATOM 3319 N N . PRO A 1 403 ? -33.993 2.352 36.011 1.00 95.25 403 PRO A N 1
ATOM 3320 C CA . PRO A 1 403 ? -34.770 1.161 35.638 1.00 95.25 403 PRO A CA 1
ATOM 3321 C C . PRO A 1 403 ? -34.465 0.558 34.253 1.00 95.25 403 PRO A C 1
ATOM 3323 O O . PRO A 1 403 ? -34.743 -0.621 34.074 1.00 95.25 403 PRO A O 1
ATOM 3326 N N . THR A 1 404 ? -33.854 1.284 33.307 1.00 95.75 404 THR A N 1
ATOM 3327 C CA . THR A 1 404 ? -33.663 0.795 31.922 1.00 95.75 404 THR A CA 1
ATOM 3328 C C . THR A 1 404 ? -32.835 -0.488 31.843 1.00 95.75 404 THR A C 1
ATOM 3330 O O . THR A 1 404 ? -33.230 -1.442 31.182 1.00 95.75 404 THR A O 1
ATOM 3333 N N . SER A 1 405 ? -31.690 -0.521 32.530 1.00 97.44 405 SER A N 1
ATOM 3334 C CA . SER A 1 405 ? -30.818 -1.700 32.636 1.00 97.44 405 SER A CA 1
ATOM 3335 C C . SER A 1 405 ? -30.369 -2.290 31.288 1.00 97.44 405 SER A C 1
ATOM 3337 O O . SER A 1 405 ? -30.501 -3.490 31.036 1.00 97.44 405 SER A O 1
ATOM 3339 N N . SER A 1 406 ? -29.810 -1.448 30.416 1.00 97.75 406 SER A N 1
ATOM 3340 C CA . SER A 1 406 ? -29.355 -1.851 29.076 1.00 97.75 406 SER A CA 1
ATOM 3341 C C . SER A 1 406 ? -28.130 -1.067 28.616 1.00 97.75 406 SER A C 1
ATOM 3343 O O . SER A 1 406 ? -27.995 0.118 28.932 1.00 97.75 406 SER A O 1
ATOM 3345 N N . LEU A 1 407 ? -27.278 -1.683 27.799 1.00 98.31 407 LEU A N 1
ATOM 3346 C CA . LEU A 1 407 ? -26.274 -0.957 27.026 1.00 98.31 407 LEU A CA 1
ATOM 3347 C C . LEU A 1 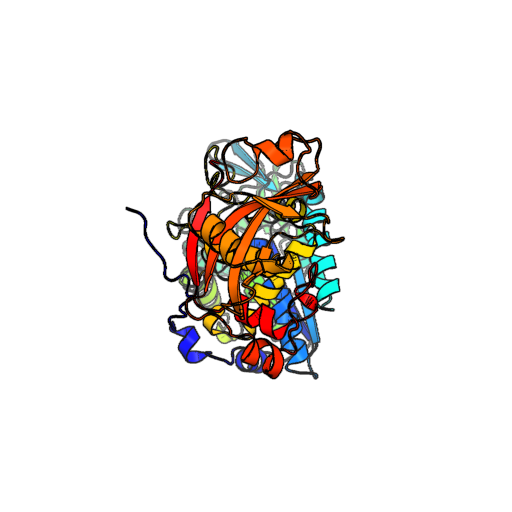407 ? -26.968 -0.247 25.860 1.00 98.31 407 LEU A C 1
ATOM 3349 O O . LEU A 1 407 ? -27.656 -0.893 25.071 1.00 98.31 407 LEU A O 1
ATOM 3353 N N . LYS A 1 408 ? -26.829 1.080 25.784 1.00 97.44 408 LYS A N 1
ATOM 3354 C CA . LYS A 1 408 ? -27.725 1.909 24.959 1.00 97.44 408 LYS A CA 1
ATOM 3355 C C . LYS A 1 408 ? -27.027 2.997 24.154 1.00 97.44 408 LYS A C 1
ATOM 3357 O O . LYS A 1 408 ? -27.532 3.359 23.094 1.00 97.44 408 LYS A O 1
ATOM 3362 N N . TYR A 1 409 ? -25.884 3.500 24.619 1.00 98.06 409 TYR A N 1
ATOM 3363 C CA . TYR A 1 409 ? -25.184 4.589 23.937 1.00 98.06 409 TYR A CA 1
ATOM 3364 C C . TYR A 1 409 ? -23.707 4.278 23.717 1.00 98.06 409 TYR A C 1
ATOM 3366 O O . TYR A 1 409 ? -23.064 3.615 24.533 1.00 98.06 409 TYR A O 1
ATOM 3374 N N . ILE A 1 410 ? -23.170 4.814 22.625 1.00 97.00 410 ILE A N 1
ATOM 3375 C CA . ILE A 1 410 ? -21.738 4.905 22.351 1.00 97.00 410 ILE A CA 1
ATOM 3376 C C . ILE A 1 410 ? -21.404 6.391 22.274 1.00 97.00 410 ILE A C 1
ATOM 3378 O O . ILE A 1 410 ? -21.948 7.104 21.431 1.00 97.00 410 ILE A O 1
ATOM 3382 N N . ILE A 1 411 ? -20.530 6.866 23.154 1.00 97.06 411 ILE A N 1
ATOM 3383 C CA . ILE A 1 411 ? -20.141 8.276 23.216 1.00 97.06 411 ILE A CA 1
ATOM 3384 C C . ILE A 1 411 ? -18.693 8.415 22.764 1.00 97.06 411 ILE A C 1
ATOM 3386 O O . ILE A 1 411 ? -17.808 7.794 23.349 1.00 97.06 411 ILE A O 1
ATOM 3390 N N . LYS A 1 412 ? -18.445 9.246 21.751 1.00 94.19 412 LYS A N 1
ATOM 3391 C CA . LYS A 1 412 ? -17.095 9.648 21.343 1.00 94.19 412 LYS A CA 1
ATOM 3392 C C . LYS A 1 412 ? -16.662 10.865 22.145 1.00 94.19 412 LYS A C 1
ATOM 3394 O O . LYS A 1 412 ? -17.406 11.846 22.239 1.00 94.19 412 LYS A O 1
ATOM 3399 N N . LEU A 1 413 ? -15.478 10.761 22.734 1.00 94.69 413 LEU A N 1
ATOM 3400 C CA . LEU A 1 413 ? -14.914 11.770 23.615 1.00 94.69 413 LEU A CA 1
ATOM 3401 C C . LEU A 1 413 ? -14.036 12.760 22.853 1.00 94.69 413 LEU A C 1
ATOM 3403 O O . LEU A 1 413 ? -13.383 12.397 21.878 1.00 94.69 413 LEU A O 1
ATOM 3407 N N . GLY A 1 414 ? -14.015 13.996 23.343 1.00 91.88 414 GLY A N 1
ATOM 3408 C CA . GLY A 1 414 ? -12.988 14.986 23.030 1.00 91.88 414 GLY A CA 1
ATOM 3409 C C . GLY A 1 414 ? -11.904 14.989 24.105 1.00 91.88 414 GLY A C 1
ATOM 3410 O O . GLY A 1 414 ? -11.423 13.935 24.527 1.00 91.88 414 GLY A O 1
ATOM 3411 N N . LYS A 1 415 ? -11.535 16.176 24.590 1.00 91.56 415 LYS A N 1
ATOM 3412 C CA . LYS A 1 415 ? -10.545 16.303 25.668 1.00 91.56 415 LYS A CA 1
ATOM 3413 C C . LYS A 1 415 ? -11.132 15.850 27.009 1.00 91.56 415 LYS A C 1
ATOM 3415 O O . LYS A 1 415 ? -12.313 16.042 27.297 1.00 91.56 415 LYS A O 1
ATOM 3420 N N . ILE A 1 416 ? -10.280 15.288 27.864 1.00 95.50 416 ILE A N 1
ATOM 3421 C CA . ILE A 1 416 ? -10.586 15.090 29.284 1.00 95.50 416 ILE A CA 1
ATOM 3422 C C . ILE A 1 416 ? -9.895 16.213 30.054 1.00 95.50 416 ILE A C 1
ATOM 3424 O O . ILE A 1 416 ? -8.672 16.327 30.018 1.00 95.50 416 ILE A O 1
ATOM 3428 N N . ILE A 1 417 ? -10.679 17.058 30.722 1.00 96.25 417 ILE A N 1
ATOM 3429 C CA . ILE A 1 417 ? -10.184 18.226 31.456 1.00 96.25 417 ILE A CA 1
ATOM 3430 C C . ILE A 1 417 ? -10.164 17.907 32.949 1.00 96.25 417 ILE A C 1
ATOM 3432 O O . ILE A 1 417 ? -11.176 17.493 33.515 1.00 96.25 417 ILE A O 1
ATOM 3436 N N . GLU A 1 418 ? -9.018 18.118 33.589 1.00 97.00 418 GLU A N 1
ATOM 3437 C CA . GLU A 1 418 ? -8.852 18.006 35.038 1.00 97.00 418 GLU A CA 1
ATOM 3438 C C . GLU A 1 418 ? -8.984 19.378 35.710 1.00 97.00 418 GLU A C 1
ATOM 3440 O O . GLU A 1 418 ? -8.345 20.349 35.295 1.00 97.00 418 GLU A O 1
ATOM 3445 N N . PHE A 1 419 ? -9.792 19.455 36.768 1.00 94.38 419 PHE A N 1
ATOM 3446 C CA . PHE A 1 419 ? -9.875 20.632 37.635 1.00 94.38 419 PHE A CA 1
ATOM 3447 C C . PHE A 1 419 ? -8.496 20.923 38.273 1.00 94.38 419 PHE A C 1
ATOM 3449 O O . PHE A 1 419 ? -7.875 19.986 38.775 1.00 94.38 419 PHE A O 1
ATOM 3456 N N . PRO A 1 420 ? -8.005 22.182 38.317 1.00 95.12 420 PRO A N 1
ATOM 3457 C CA . PRO A 1 420 ? -8.749 23.445 38.224 1.00 95.12 420 PRO A CA 1
ATOM 3458 C C . PRO A 1 420 ? -8.881 24.052 36.821 1.00 95.12 420 PRO A C 1
ATOM 3460 O O . PRO A 1 420 ? -9.363 25.181 36.698 1.00 95.12 420 PRO A O 1
ATOM 3463 N N . ASN A 1 421 ? -8.481 23.342 35.760 1.00 96.75 421 ASN A N 1
ATOM 3464 C CA . ASN A 1 421 ? -8.705 23.834 34.401 1.00 96.75 421 ASN A CA 1
ATOM 3465 C C . ASN A 1 421 ? -10.209 23.956 34.133 1.00 96.75 421 ASN A C 1
ATOM 3467 O O . ASN A 1 421 ? -10.992 23.068 34.477 1.00 96.75 421 ASN A O 1
ATOM 3471 N N . LYS A 1 422 ? -10.608 25.072 33.522 1.00 94.25 422 LYS A N 1
ATOM 3472 C CA . LYS A 1 422 ? -12.015 25.393 33.279 1.00 94.25 422 LYS A CA 1
ATOM 3473 C C . LYS A 1 422 ? -12.473 24.883 31.914 1.00 94.25 422 LYS A C 1
ATOM 3475 O O . LYS A 1 422 ? -11.700 24.847 30.961 1.00 94.25 422 LYS A O 1
ATOM 3480 N N . ILE A 1 423 ? -13.747 24.526 31.838 1.00 95.44 423 ILE A N 1
ATOM 3481 C CA . ILE A 1 423 ? -14.481 24.188 30.609 1.00 95.44 423 ILE A CA 1
ATOM 3482 C C . ILE A 1 423 ? -15.470 25.308 30.260 1.00 95.44 423 ILE A C 1
ATOM 3484 O O . ILE A 1 423 ? -15.703 26.197 31.086 1.00 95.44 423 ILE A O 1
ATOM 3488 N N . ASP A 1 424 ? -16.081 25.268 29.071 1.00 92.38 424 ASP A N 1
ATOM 3489 C CA . ASP A 1 424 ? -17.167 26.200 28.742 1.00 92.38 424 ASP A CA 1
ATOM 3490 C C . ASP A 1 424 ? -18.284 26.109 29.793 1.00 92.38 424 ASP A C 1
ATOM 3492 O O . ASP A 1 424 ? -18.711 25.025 30.189 1.00 92.38 424 ASP A O 1
ATOM 3496 N N . SER A 1 425 ? -18.745 27.261 30.269 1.00 92.69 425 SER A N 1
ATOM 3497 C CA . SER A 1 425 ? -19.715 27.349 31.361 1.00 92.69 425 SER A CA 1
ATOM 3498 C C . SER A 1 425 ? -21.143 26.978 30.948 1.00 92.69 425 SER A C 1
ATOM 3500 O O . SER A 1 425 ? -21.983 26.760 31.827 1.00 92.69 425 SER A O 1
ATOM 3502 N N . ASN A 1 426 ? -21.413 26.867 29.643 1.00 91.88 426 ASN A N 1
ATOM 3503 C CA . ASN A 1 426 ? -22.691 26.394 29.124 1.00 91.88 426 ASN A CA 1
ATOM 3504 C C . ASN A 1 426 ? -22.765 24.872 29.198 1.00 91.88 426 ASN A C 1
ATOM 3506 O O . ASN A 1 426 ? -21.904 24.172 28.670 1.00 91.88 426 ASN A O 1
ATOM 3510 N N . GLY A 1 427 ? -23.823 24.360 29.818 1.00 92.75 427 GLY A N 1
ATOM 3511 C CA . GLY A 1 427 ? -24.073 22.930 29.944 1.00 92.75 427 GLY A CA 1
ATOM 3512 C C . GLY A 1 427 ? -24.284 22.488 31.386 1.00 92.75 427 GLY A C 1
ATOM 3513 O O . GLY A 1 427 ? -23.845 23.124 32.352 1.00 92.75 427 GLY A O 1
ATOM 3514 N N . TYR A 1 428 ? -25.003 21.382 31.534 1.00 96.56 428 TYR A N 1
ATOM 3515 C CA . TYR A 1 428 ? -25.419 20.851 32.820 1.00 96.56 428 TYR A CA 1
ATOM 3516 C C . TYR A 1 428 ? -24.211 20.523 33.707 1.00 96.56 428 TYR A C 1
ATOM 3518 O O . TYR A 1 428 ? -23.473 19.569 33.460 1.00 96.56 428 TYR A O 1
ATOM 3526 N N . GLY A 1 429 ? -24.060 21.278 34.798 1.00 95.69 429 GLY A N 1
ATOM 3527 C CA . GLY A 1 429 ? -23.023 21.080 35.808 1.00 95.69 429 GLY A CA 1
ATOM 3528 C C . GLY A 1 429 ? -21.672 21.737 35.505 1.00 95.69 429 GLY A C 1
ATOM 3529 O O . GLY A 1 429 ? -20.769 21.621 36.331 1.00 95.69 429 GLY A O 1
ATOM 3530 N N . ASN A 1 430 ? -21.503 22.446 34.389 1.00 97.00 430 ASN A N 1
ATOM 3531 C CA . ASN A 1 430 ? -20.194 23.004 34.029 1.00 97.00 430 ASN A CA 1
ATOM 3532 C C . ASN A 1 430 ? -19.750 24.120 34.984 1.00 97.00 430 ASN A C 1
ATOM 3534 O O . ASN A 1 430 ? -18.600 24.137 35.420 1.00 97.00 430 ASN A O 1
ATOM 3538 N N . LYS A 1 431 ? -20.675 25.003 35.391 1.00 96.62 431 LYS A N 1
ATOM 3539 C CA . LYS A 1 431 ? -20.409 26.042 36.405 1.00 96.62 431 LYS A CA 1
ATOM 3540 C C . LYS A 1 431 ? -19.960 25.435 37.734 1.00 96.62 431 LYS A C 1
ATOM 3542 O O . LYS A 1 431 ? -18.952 25.861 38.284 1.00 96.62 431 LYS A O 1
ATOM 3547 N N . ASP A 1 432 ? -20.651 24.396 38.205 1.00 96.81 432 ASP A N 1
ATOM 3548 C CA . ASP A 1 432 ? -20.272 23.701 39.440 1.00 96.81 432 ASP A CA 1
ATOM 3549 C C . ASP A 1 432 ? -18.869 23.093 39.344 1.00 96.81 432 ASP A C 1
ATOM 3551 O O . ASP A 1 432 ? -18.122 23.126 40.316 1.00 96.81 432 ASP A O 1
ATOM 3555 N N . PHE A 1 433 ? -18.513 22.515 38.192 1.00 97.00 433 PHE A N 1
ATOM 3556 C CA . PHE A 1 433 ? -17.181 21.954 37.968 1.00 97.00 433 PHE A CA 1
ATOM 3557 C C . PHE A 1 433 ? -16.113 23.052 38.000 1.00 97.00 433 PHE A C 1
ATOM 3559 O O . PHE A 1 433 ? -15.156 22.946 38.763 1.00 97.00 433 PHE A O 1
ATOM 3566 N N . ASN A 1 434 ? -16.322 24.144 37.259 1.00 96.50 434 ASN A N 1
ATOM 3567 C CA . ASN A 1 434 ? -15.401 25.283 37.204 1.00 96.50 434 ASN A CA 1
ATOM 3568 C C . ASN A 1 434 ? -15.216 25.981 38.561 1.00 96.50 434 ASN A C 1
ATOM 3570 O O . ASN A 1 434 ? -14.157 26.553 38.811 1.00 96.50 434 ASN A O 1
ATOM 3574 N N . ASN A 1 435 ? -16.231 25.924 39.427 1.00 95.94 435 ASN A N 1
ATOM 3575 C CA . ASN A 1 435 ? -16.206 26.484 40.778 1.00 95.94 435 ASN A CA 1
ATOM 3576 C C . ASN A 1 435 ? -15.729 25.478 41.846 1.00 95.94 435 ASN A C 1
ATOM 3578 O O . ASN A 1 435 ? -15.762 25.795 43.031 1.00 95.94 435 ASN A O 1
ATOM 3582 N N . GLY A 1 436 ? -15.328 24.258 41.464 1.00 92.56 436 GLY A N 1
ATOM 3583 C CA . GLY A 1 436 ? -14.867 23.227 42.405 1.00 92.56 436 GLY A CA 1
ATOM 3584 C C . GLY A 1 436 ? -15.966 22.646 43.306 1.00 92.56 436 GLY A C 1
ATOM 3585 O O . GLY A 1 436 ? -15.670 21.974 44.291 1.00 92.56 436 GLY A O 1
ATOM 3586 N N . LEU A 1 437 ? -17.243 22.869 42.978 1.00 94.50 437 LEU A N 1
ATOM 3587 C CA . LEU A 1 437 ? -18.401 22.412 43.758 1.00 94.50 437 LEU A CA 1
ATOM 3588 C C . LEU A 1 437 ? -18.758 20.941 43.487 1.00 94.50 437 LEU A C 1
ATOM 3590 O O . LEU A 1 437 ? -19.586 20.350 44.185 1.00 94.50 437 LEU A O 1
ATOM 3594 N N . LYS A 1 438 ? -18.152 20.313 42.470 1.00 90.94 438 LYS A N 1
ATOM 3595 C CA . LYS A 1 438 ? -18.339 18.884 42.182 1.00 90.94 438 LYS A CA 1
ATOM 3596 C C . LYS A 1 438 ? -17.310 18.021 42.905 1.00 90.94 438 LYS A C 1
ATOM 3598 O O . LYS A 1 438 ? -16.120 18.288 42.886 1.00 90.94 438 LYS A O 1
ATOM 3603 N N . LYS A 1 439 ? -17.765 16.868 43.415 1.00 91.38 439 LYS A N 1
ATOM 3604 C CA . LYS A 1 439 ? -16.868 15.791 43.887 1.00 91.38 439 LYS A CA 1
ATOM 3605 C C . LYS A 1 439 ? -16.046 15.153 42.754 1.00 91.38 439 LYS A C 1
ATOM 3607 O O . LYS A 1 439 ? -15.093 14.430 43.030 1.00 91.38 439 LYS A O 1
ATOM 3612 N N . SER A 1 440 ? -16.469 15.326 41.503 1.00 93.00 440 SER A N 1
ATOM 3613 C CA . SER A 1 440 ? -15.774 14.830 40.313 1.00 93.00 440 SER A CA 1
ATOM 3614 C C . SER A 1 440 ? -14.620 15.760 39.948 1.00 93.00 440 SER A C 1
ATOM 3616 O O . SER A 1 440 ? -14.814 16.969 39.910 1.00 93.00 440 SER A O 1
ATOM 3618 N N . LYS A 1 441 ? -13.450 15.186 39.649 1.00 95.31 441 LYS A N 1
ATOM 3619 C CA . LYS A 1 441 ? -12.225 15.927 39.306 1.00 95.31 441 LYS A CA 1
ATOM 3620 C C . LYS A 1 441 ? -12.003 16.087 37.803 1.00 95.31 441 LYS A C 1
ATOM 3622 O O . LYS A 1 441 ? -11.282 16.987 37.391 1.00 95.31 441 LYS A O 1
ATOM 3627 N N . TYR A 1 442 ? -12.638 15.235 37.001 1.00 97.50 442 TYR A N 1
ATOM 3628 C CA . TYR A 1 442 ? -12.429 15.165 35.560 1.00 97.50 442 TYR A CA 1
ATOM 3629 C C . TYR A 1 442 ? -13.742 15.388 34.807 1.00 97.50 442 TYR A C 1
ATOM 3631 O O . TYR A 1 442 ? -14.777 14.820 35.177 1.00 97.50 442 TYR A O 1
ATOM 3639 N N . ALA A 1 443 ? -13.682 16.177 33.739 1.00 97.31 443 ALA A N 1
ATOM 3640 C CA . ALA A 1 443 ? -14.769 16.438 32.804 1.00 97.31 443 ALA A CA 1
ATOM 3641 C C . ALA A 1 443 ? -14.422 15.833 31.438 1.00 97.31 443 ALA A C 1
ATOM 3643 O O . ALA A 1 443 ? -13.443 16.223 30.808 1.00 97.31 443 ALA A O 1
ATOM 3644 N N . TYR A 1 444 ? -15.207 14.853 31.000 1.00 97.38 444 TYR A N 1
ATOM 3645 C CA . TYR A 1 444 ? -14.993 14.112 29.762 1.00 97.38 444 TYR A CA 1
ATOM 3646 C C . TYR A 1 444 ? -15.862 14.769 28.697 1.00 97.38 444 TYR A C 1
ATOM 3648 O O . TYR A 1 444 ? -17.089 14.699 28.786 1.00 97.38 444 TYR A O 1
ATOM 3656 N N . GLU A 1 445 ? -15.249 15.449 27.735 1.00 96.88 445 GLU A N 1
ATOM 3657 C CA . GLU A 1 445 ? -15.974 16.171 26.690 1.00 96.88 445 GLU A CA 1
ATOM 3658 C C . GLU A 1 445 ? -16.766 15.218 25.794 1.00 96.88 445 GLU A C 1
ATOM 3660 O O . GLU A 1 445 ? -16.213 14.260 25.257 1.00 96.88 445 GLU A O 1
ATOM 3665 N N . ILE A 1 446 ? -18.055 15.494 25.600 1.00 96.81 446 ILE A N 1
ATOM 3666 C CA . ILE A 1 446 ? -18.940 14.706 24.740 1.00 96.81 446 ILE A CA 1
ATOM 3667 C C . ILE A 1 446 ? -18.953 15.336 23.345 1.00 96.81 446 ILE A C 1
ATOM 3669 O O . ILE A 1 446 ? -19.541 16.403 23.151 1.00 96.81 446 ILE A O 1
ATOM 3673 N N . LYS A 1 447 ? -18.327 14.663 22.372 1.00 93.75 447 LYS A N 1
ATOM 3674 C CA . LYS A 1 447 ? -18.282 15.110 20.969 1.00 93.75 447 LYS A CA 1
ATOM 3675 C C . LYS A 1 447 ? -19.399 14.503 20.137 1.00 93.75 447 LYS A C 1
ATOM 3677 O O . LYS A 1 447 ? -20.153 15.230 19.498 1.00 93.75 447 LYS A O 1
ATOM 3682 N N . LYS A 1 448 ? -19.533 13.175 20.167 1.00 94.19 448 LYS A N 1
ATOM 3683 C CA . LYS A 1 448 ? -20.588 12.469 19.425 1.00 94.19 448 LYS A CA 1
ATOM 3684 C C . LYS A 1 448 ? -21.327 11.496 20.312 1.00 94.19 448 LYS A C 1
ATOM 3686 O O . LYS A 1 448 ? -20.711 10.833 21.146 1.00 94.19 448 LYS A O 1
ATOM 3691 N N . VAL A 1 449 ? -22.629 11.373 20.099 1.00 96.44 449 VAL A N 1
ATOM 3692 C CA . VAL A 1 449 ? -23.460 10.389 20.794 1.00 96.44 449 VAL A CA 1
ATOM 3693 C C . VAL A 1 449 ? -24.200 9.567 19.758 1.00 96.44 449 VAL A C 1
ATOM 3695 O O . VAL A 1 449 ? -24.979 10.096 18.966 1.00 96.44 449 VAL A O 1
ATOM 3698 N N . TYR A 1 450 ? -23.961 8.262 19.795 1.00 95.81 450 TYR A N 1
ATOM 3699 C CA . TYR A 1 450 ? -24.712 7.278 19.036 1.00 95.81 450 TYR A CA 1
ATOM 3700 C C . TYR A 1 450 ? -25.646 6.532 19.980 1.00 95.81 450 TYR A C 1
ATOM 3702 O O . TYR A 1 450 ? -25.214 6.039 21.025 1.00 95.81 450 TYR A O 1
ATOM 3710 N N . LYS A 1 451 ? -26.914 6.416 19.601 1.00 96.81 451 LYS A N 1
ATOM 3711 C CA . LYS A 1 451 ? -27.912 5.602 20.293 1.00 96.81 451 LYS A CA 1
ATOM 3712 C C . LYS A 1 451 ? -28.078 4.289 19.543 1.00 96.81 451 LYS A C 1
ATOM 3714 O O . LYS A 1 451 ? -28.300 4.298 18.337 1.00 96.81 451 LYS A O 1
ATOM 3719 N N . LEU A 1 452 ? -27.953 3.162 20.235 1.00 96.69 452 LEU A N 1
ATOM 3720 C CA . LEU A 1 452 ? -28.192 1.858 19.618 1.00 96.69 452 LEU A CA 1
ATOM 3721 C C . LEU A 1 452 ? -29.660 1.758 19.201 1.00 96.69 452 LEU A C 1
ATOM 3723 O O . LEU A 1 452 ? -30.540 2.041 20.018 1.00 96.69 452 LEU A O 1
ATOM 3727 N N . LYS A 1 453 ? -29.925 1.319 17.964 1.00 94.50 453 LYS A N 1
ATOM 3728 C CA . LYS A 1 453 ? -31.308 1.098 17.509 1.00 94.50 453 LYS A CA 1
ATOM 3729 C C . LYS A 1 453 ? -32.001 0.022 18.339 1.00 94.50 453 LYS A C 1
ATOM 3731 O O . LYS A 1 453 ? -33.172 0.150 18.673 1.00 94.50 453 LYS A O 1
ATOM 3736 N N . THR A 1 454 ? -31.245 -1.015 18.699 1.00 95.56 454 THR A N 1
ATOM 3737 C CA . THR A 1 454 ? -31.674 -2.072 19.618 1.00 95.56 454 THR A CA 1
ATOM 3738 C C . THR A 1 454 ? -30.754 -2.059 20.842 1.00 95.56 454 THR A C 1
ATOM 3740 O O . THR A 1 454 ? -29.619 -2.532 20.746 1.00 95.56 454 THR A O 1
ATOM 3743 N N . PRO A 1 455 ? -31.186 -1.486 21.981 1.00 96.44 455 PRO A N 1
ATOM 3744 C CA . PRO A 1 455 ? -30.430 -1.558 23.229 1.00 96.44 455 PRO A CA 1
ATOM 3745 C C . PRO A 1 455 ? -30.234 -3.012 23.664 1.00 96.44 455 PRO A C 1
ATOM 3747 O O . PRO A 1 455 ? -31.138 -3.826 23.500 1.00 96.44 455 PRO A O 1
ATOM 3750 N N . ILE A 1 456 ? -29.080 -3.332 24.252 1.00 97.81 456 ILE A N 1
ATOM 3751 C CA . ILE A 1 456 ? -28.765 -4.697 24.699 1.00 97.81 456 ILE A CA 1
ATOM 3752 C C . ILE A 1 456 ? -29.136 -4.820 26.186 1.00 97.81 456 ILE A C 1
ATOM 3754 O O . ILE A 1 456 ? -28.481 -4.176 27.017 1.00 97.81 456 ILE A O 1
ATOM 3758 N N . PRO A 1 457 ? -30.169 -5.597 26.560 1.00 97.88 457 PRO A N 1
ATOM 3759 C CA . PRO A 1 457 ? -30.604 -5.719 27.950 1.00 97.88 457 PRO A CA 1
ATOM 3760 C C . PRO A 1 457 ? -29.545 -6.380 28.837 1.00 97.88 457 PRO A C 1
ATOM 3762 O O . PRO A 1 457 ? -28.751 -7.203 28.378 1.00 97.88 457 PRO A O 1
ATOM 3765 N N . LEU A 1 458 ? -29.571 -6.087 30.142 1.00 97.62 458 LEU A N 1
ATOM 3766 C CA . LEU A 1 458 ? -28.646 -6.678 31.120 1.00 97.62 458 LEU A CA 1
ATOM 3767 C C . LEU A 1 458 ? -28.612 -8.213 31.074 1.00 97.62 458 LEU A C 1
ATOM 3769 O O . LEU A 1 458 ? -27.560 -8.804 31.307 1.00 97.62 458 LEU A O 1
ATOM 3773 N N . MET A 1 459 ? -29.747 -8.851 30.788 1.00 96.56 459 MET A N 1
ATOM 3774 C CA . MET A 1 459 ? -29.840 -10.307 30.703 1.00 96.56 459 MET A CA 1
ATOM 3775 C C . MET A 1 459 ? -28.950 -10.847 29.575 1.00 96.56 459 MET A C 1
ATOM 3777 O O . MET A 1 459 ? -28.075 -11.670 29.830 1.00 96.56 459 MET A O 1
ATOM 3781 N N . ASP A 1 460 ? -29.079 -10.300 28.366 1.00 97.00 460 ASP A N 1
ATOM 3782 C CA . ASP A 1 460 ? -28.217 -10.648 27.233 1.00 97.00 460 ASP A CA 1
ATOM 3783 C C . ASP A 1 460 ? -26.748 -10.325 27.513 1.00 97.00 460 ASP A C 1
ATOM 3785 O O . ASP A 1 460 ? -25.873 -11.148 27.255 1.00 97.00 460 ASP A O 1
ATOM 3789 N N . LEU A 1 461 ? -26.476 -9.152 28.093 1.00 97.38 461 LEU A N 1
ATOM 3790 C CA . LEU A 1 461 ? -25.126 -8.739 28.475 1.00 97.38 461 LEU A CA 1
ATOM 3791 C C . LEU A 1 461 ? -24.457 -9.766 29.404 1.00 97.38 461 LEU A C 1
ATOM 3793 O O . LEU A 1 461 ? -23.315 -10.165 29.169 1.00 97.38 461 LEU A O 1
ATOM 3797 N N . LYS A 1 462 ? -25.173 -10.238 30.428 1.00 96.06 462 LYS A N 1
ATOM 3798 C CA . LYS A 1 462 ? -24.659 -11.233 31.376 1.00 96.06 462 LYS A CA 1
ATOM 3799 C C . LYS A 1 462 ? -24.463 -12.600 30.731 1.00 96.06 462 LYS A C 1
ATOM 3801 O O . LYS A 1 462 ? -23.379 -13.160 30.844 1.00 96.06 462 LYS A O 1
ATOM 3806 N N . TYR A 1 463 ? -25.486 -13.133 30.066 1.00 96.19 463 TYR A N 1
ATOM 3807 C CA . TYR A 1 463 ? -25.459 -14.523 29.604 1.00 96.19 463 TYR A CA 1
ATOM 3808 C C . TYR A 1 463 ? -24.626 -14.731 28.338 1.00 96.19 463 TYR A C 1
ATOM 3810 O O . TYR A 1 463 ? -24.019 -15.787 28.194 1.00 96.19 463 TYR A O 1
ATOM 3818 N N . LYS A 1 464 ? -24.565 -13.743 27.437 1.00 96.25 464 LYS A N 1
ATOM 3819 C CA . LYS A 1 464 ? -23.819 -13.866 26.172 1.00 96.25 464 LYS A CA 1
ATOM 3820 C C . LYS A 1 464 ? -22.386 -13.352 26.271 1.00 96.25 464 LYS A C 1
ATOM 3822 O O . LYS A 1 464 ? -21.520 -13.863 25.575 1.00 96.25 464 LYS A O 1
ATOM 3827 N N . TYR A 1 465 ? -22.132 -12.359 27.126 1.00 96.25 465 TYR A N 1
ATOM 3828 C CA . TYR A 1 465 ? -20.847 -11.646 27.150 1.00 96.25 465 TYR A CA 1
ATOM 3829 C C . TYR A 1 465 ? -20.178 -11.611 28.526 1.00 96.25 465 TYR A C 1
ATOM 3831 O O . TYR A 1 465 ? -19.163 -10.933 28.694 1.00 96.25 465 TYR A O 1
ATOM 3839 N N . ASN A 1 466 ? -20.751 -12.292 29.527 1.00 95.94 466 ASN A N 1
ATOM 3840 C CA . ASN A 1 466 ? -20.290 -12.262 30.918 1.00 95.94 466 ASN A CA 1
ATOM 3841 C C . ASN A 1 466 ? -20.111 -10.826 31.459 1.00 95.94 466 ASN A C 1
ATOM 3843 O O . ASN A 1 466 ? -19.232 -10.525 32.275 1.00 95.94 466 ASN A O 1
ATOM 3847 N N . PHE A 1 467 ? -20.931 -9.901 30.955 1.00 97.38 467 PHE A N 1
ATOM 3848 C CA . PHE A 1 467 ? -20.805 -8.489 31.257 1.00 97.38 467 PHE A CA 1
ATOM 3849 C C . PHE A 1 467 ? -21.423 -8.168 32.614 1.00 97.38 467 PHE A C 1
ATOM 3851 O O . PHE A 1 467 ? -22.578 -8.489 32.900 1.00 97.38 467 PHE A O 1
ATOM 3858 N N . ASN A 1 468 ? -20.659 -7.444 33.427 1.00 95.19 468 ASN A N 1
ATOM 3859 C CA . ASN A 1 468 ? -21.121 -6.895 34.692 1.00 95.19 468 ASN A CA 1
ATOM 3860 C C . ASN A 1 468 ? -21.059 -5.364 34.634 1.00 95.19 468 ASN A C 1
ATOM 3862 O O . ASN A 1 468 ? -19.974 -4.832 34.364 1.00 95.19 468 ASN A O 1
ATOM 3866 N N . PRO A 1 469 ? -22.176 -4.650 34.901 1.00 95.19 469 PRO A N 1
ATOM 3867 C CA . PRO A 1 469 ? -22.192 -3.194 34.928 1.00 95.19 469 PRO A C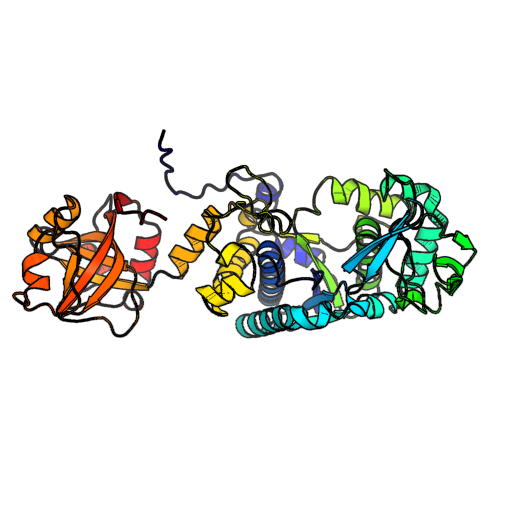A 1
ATOM 3868 C C . PRO A 1 469 ? -21.099 -2.643 35.851 1.00 95.19 469 PRO A C 1
ATOM 3870 O O . PRO A 1 469 ? -21.090 -2.948 37.048 1.00 95.19 469 PRO A O 1
ATOM 3873 N N . PRO A 1 470 ? -20.155 -1.845 35.330 1.00 94.75 470 PRO A N 1
ATOM 3874 C CA . PRO A 1 470 ? -19.031 -1.384 36.125 1.00 94.75 470 PRO A CA 1
ATOM 3875 C C . PRO A 1 470 ? -19.468 -0.299 37.114 1.00 94.75 470 PRO A C 1
ATOM 3877 O O . PRO A 1 470 ? -20.218 0.615 36.758 1.00 94.75 470 PRO A O 1
ATOM 3880 N N . GLN A 1 471 ? -18.945 -0.367 38.343 1.00 90.50 471 GLN A N 1
ATOM 3881 C CA . GLN A 1 471 ? -19.108 0.688 39.353 1.00 90.50 471 GLN A CA 1
ATOM 3882 C C . GLN A 1 471 ? -18.308 1.947 38.986 1.00 90.50 471 GLN A C 1
ATOM 3884 O O . GLN A 1 471 ? -18.812 3.064 39.084 1.00 90.50 471 GLN A O 1
ATOM 3889 N N . ALA A 1 472 ? -17.064 1.757 38.533 1.00 93.50 472 ALA A N 1
ATOM 3890 C CA . ALA A 1 472 ? -16.228 2.806 37.963 1.00 93.50 472 ALA A CA 1
ATOM 3891 C C . ALA A 1 472 ? -16.230 2.693 36.435 1.00 93.50 472 ALA A C 1
ATOM 3893 O O . ALA A 1 472 ? -17.008 3.385 35.780 1.00 93.50 472 ALA A O 1
ATOM 3894 N N . TYR A 1 473 ? -15.383 1.828 35.880 1.00 96.75 473 TYR A N 1
ATOM 3895 C CA . TYR A 1 473 ? -15.300 1.526 34.453 1.00 96.75 473 TYR A CA 1
ATOM 3896 C C . TYR A 1 473 ? -14.754 0.107 34.228 1.00 96.75 473 TYR A C 1
ATOM 3898 O O . TYR A 1 473 ? -14.306 -0.557 35.165 1.00 96.75 473 TYR A O 1
ATOM 3906 N N . SER A 1 474 ? -14.798 -0.382 32.994 1.00 96.62 474 SER A N 1
ATOM 3907 C CA . SER A 1 474 ? -14.069 -1.577 32.549 1.00 96.62 474 SER A CA 1
ATOM 3908 C C . SER A 1 474 ? -13.509 -1.329 31.158 1.00 96.62 474 SER A C 1
ATOM 3910 O O . SER A 1 474 ? -14.215 -0.761 30.335 1.00 96.62 474 SER A O 1
ATOM 3912 N N . TYR A 1 475 ? -12.269 -1.734 30.893 1.00 96.75 475 TYR A N 1
ATOM 3913 C CA . TYR A 1 475 ? -11.710 -1.628 29.544 1.00 96.75 475 TYR A CA 1
ATOM 3914 C C . TYR A 1 475 ? -12.462 -2.520 28.563 1.00 96.75 475 TYR A C 1
ATOM 3916 O O . TYR A 1 475 ? -12.972 -3.582 28.929 1.00 96.75 475 TYR A O 1
ATOM 3924 N N . ASP A 1 476 ? -12.523 -2.069 27.321 1.00 92.75 476 ASP A N 1
ATOM 3925 C CA . ASP A 1 476 ? -13.092 -2.791 26.192 1.00 92.75 476 ASP A CA 1
ATOM 3926 C C . ASP A 1 476 ? -12.470 -4.175 25.972 1.00 92.75 476 ASP A C 1
ATOM 3928 O O . ASP A 1 476 ? -13.191 -5.136 25.693 1.00 92.75 476 ASP A O 1
ATOM 3932 N N . THR A 1 477 ? -11.165 -4.295 26.217 1.00 92.44 477 THR A N 1
ATOM 3933 C CA . THR A 1 477 ? -10.400 -5.552 26.173 1.00 92.44 477 THR A CA 1
ATOM 3934 C C . THR A 1 477 ? -10.914 -6.630 27.126 1.00 92.44 477 THR A C 1
ATOM 3936 O O . THR A 1 477 ? -10.650 -7.808 26.904 1.00 92.44 477 THR A O 1
ATOM 3939 N N . LYS A 1 478 ? -11.677 -6.266 28.167 1.00 95.06 478 LYS A N 1
ATOM 3940 C CA . LYS A 1 478 ? -12.316 -7.234 29.071 1.00 95.06 478 LYS A CA 1
ATOM 3941 C C . LYS A 1 478 ? -13.479 -7.981 28.406 1.00 95.06 478 LYS A C 1
ATOM 3943 O O . LYS A 1 478 ? -13.786 -9.095 28.816 1.00 95.06 478 LYS A O 1
ATOM 3948 N N . TYR A 1 479 ? -14.128 -7.372 27.413 1.00 95.56 479 TYR A N 1
ATOM 3949 C CA . TYR A 1 479 ? -15.313 -7.914 26.743 1.00 95.56 479 TYR A CA 1
ATOM 3950 C C . TYR A 1 479 ? -15.134 -7.859 25.213 1.00 95.56 479 TYR A C 1
ATOM 3952 O O . TYR A 1 479 ? -15.831 -7.092 24.545 1.00 95.56 479 TYR A O 1
ATOM 3960 N N . PRO A 1 480 ? -14.184 -8.623 24.640 1.00 91.06 480 PRO A N 1
ATOM 3961 C CA . PRO A 1 480 ? -13.807 -8.503 23.231 1.00 91.06 480 PRO A CA 1
ATOM 3962 C C . PRO A 1 480 ? -14.975 -8.781 22.275 1.00 91.06 480 PRO A C 1
ATOM 3964 O O . PRO A 1 480 ? -15.194 -8.000 21.351 1.00 91.06 480 PRO A O 1
ATOM 3967 N N . ASP A 1 481 ? -15.777 -9.817 22.532 1.00 92.69 481 ASP A N 1
ATOM 3968 C CA . ASP A 1 481 ? -16.905 -10.187 21.664 1.00 92.69 481 ASP A CA 1
ATOM 3969 C C . ASP A 1 481 ? -18.011 -9.126 21.666 1.00 92.69 481 ASP A C 1
ATOM 3971 O O . ASP A 1 481 ? -18.518 -8.742 20.612 1.00 92.69 481 ASP A O 1
ATOM 3975 N N . LEU A 1 482 ? -18.332 -8.580 22.845 1.00 95.75 482 LEU A N 1
ATOM 3976 C CA . LEU A 1 482 ? -19.280 -7.472 22.968 1.00 95.75 482 LEU A CA 1
ATOM 3977 C C . LEU A 1 482 ? -18.755 -6.224 22.254 1.00 95.75 482 LEU A C 1
ATOM 3979 O O . LEU A 1 482 ? -19.494 -5.563 21.531 1.00 95.75 482 LEU A O 1
ATOM 3983 N N . THR A 1 483 ? -17.471 -5.912 22.424 1.00 93.56 483 THR A N 1
ATOM 3984 C CA . THR A 1 483 ? -16.835 -4.763 21.774 1.00 93.56 483 THR A CA 1
ATOM 3985 C C . THR A 1 483 ? -16.861 -4.905 20.251 1.00 93.56 483 THR A C 1
ATOM 3987 O O . THR A 1 483 ? -17.192 -3.942 19.561 1.00 93.56 483 THR A O 1
ATOM 3990 N N . ASN A 1 484 ? -16.579 -6.095 19.716 1.00 87.31 484 ASN A N 1
ATOM 3991 C CA . ASN A 1 484 ? -16.663 -6.368 18.280 1.00 87.31 484 ASN A CA 1
ATOM 3992 C C . ASN A 1 484 ? -18.093 -6.191 17.754 1.00 87.31 484 ASN A C 1
ATOM 3994 O O . ASN A 1 484 ? -18.281 -5.514 16.744 1.00 87.31 484 ASN A O 1
ATOM 3998 N N . LEU A 1 485 ? -19.104 -6.685 18.478 1.00 92.00 485 LEU A N 1
ATOM 3999 C CA . LEU A 1 485 ? -20.508 -6.445 18.132 1.00 92.00 485 LEU A CA 1
ATOM 4000 C C . LEU A 1 485 ? -20.830 -4.942 18.068 1.00 92.00 485 LEU A C 1
ATOM 4002 O O . LEU A 1 485 ? -21.472 -4.479 17.126 1.00 92.00 485 LEU A O 1
ATOM 4006 N N . LEU A 1 486 ? -20.379 -4.153 19.047 1.00 91.94 486 LEU A N 1
ATOM 4007 C CA . LEU A 1 486 ? -20.690 -2.717 19.126 1.00 91.94 486 LEU A CA 1
ATOM 4008 C C . LEU A 1 486 ? -20.061 -1.881 18.003 1.00 91.94 486 LEU A C 1
ATOM 4010 O O . LEU A 1 486 ? -20.563 -0.795 17.672 1.00 91.94 486 LEU A O 1
ATOM 4014 N N . LYS A 1 487 ? -18.987 -2.384 17.388 1.00 85.25 487 LYS A N 1
ATOM 4015 C CA . LYS A 1 487 ? -18.376 -1.765 16.206 1.00 85.25 487 LYS A CA 1
ATOM 4016 C C . LYS A 1 487 ? -19.256 -1.896 14.961 1.00 85.25 487 LYS A C 1
ATOM 4018 O O . LYS A 1 487 ? -19.181 -1.024 14.094 1.00 85.25 487 LYS A O 1
ATOM 4023 N N . GLU A 1 488 ? -20.106 -2.919 14.898 1.00 82.75 488 GLU A N 1
ATOM 4024 C CA . GLU A 1 488 ? -20.904 -3.264 13.711 1.00 82.75 488 GLU A CA 1
ATOM 4025 C C . GLU A 1 488 ? -22.417 -3.052 13.881 1.00 82.75 488 GLU A C 1
ATOM 4027 O O . GLU A 1 488 ? -23.132 -2.938 12.887 1.00 82.75 488 GLU A O 1
ATOM 4032 N N . VAL A 1 489 ? -22.912 -2.959 15.120 1.00 88.44 489 VAL A N 1
ATOM 4033 C CA . VAL A 1 489 ? -24.345 -2.808 15.417 1.00 88.44 489 VAL A CA 1
ATOM 4034 C C . VAL A 1 489 ? -24.943 -1.516 14.843 1.00 88.44 489 VAL A C 1
ATOM 4036 O O . VAL A 1 489 ? -24.308 -0.455 14.831 1.00 88.44 489 VAL A O 1
ATOM 4039 N N . GLU A 1 490 ? -26.210 -1.587 14.423 1.00 87.88 490 GLU A N 1
ATOM 4040 C CA . GLU A 1 490 ? -26.949 -0.414 13.959 1.00 87.88 490 GLU A CA 1
ATOM 4041 C C . GLU A 1 490 ? -27.184 0.605 15.082 1.00 87.88 490 GLU A C 1
ATOM 4043 O O . GLU A 1 490 ? -27.646 0.280 16.184 1.00 87.88 490 GLU A O 1
ATOM 4048 N N . LYS A 1 491 ? -26.895 1.870 14.776 1.00 92.31 491 LYS A N 1
ATOM 4049 C CA . LYS A 1 491 ? -26.960 2.985 15.719 1.00 92.31 491 LYS A CA 1
ATOM 4050 C C . LYS A 1 491 ? -27.271 4.294 15.006 1.00 92.31 491 LYS A C 1
ATOM 4052 O O . LYS A 1 491 ? -26.816 4.508 13.886 1.00 92.31 491 LYS A O 1
ATOM 4057 N N . ASP A 1 492 ? -28.003 5.164 15.686 1.00 91.81 492 ASP A N 1
ATOM 4058 C CA . ASP A 1 492 ? -28.370 6.488 15.200 1.00 91.81 492 ASP A CA 1
ATOM 4059 C C . ASP A 1 492 ? -27.450 7.538 15.825 1.00 91.81 492 ASP A C 1
ATOM 4061 O O . ASP A 1 492 ? -27.297 7.598 17.048 1.00 91.81 492 ASP A O 1
ATOM 4065 N N . LEU A 1 493 ? -26.830 8.371 14.989 1.00 91.62 493 LEU A N 1
ATOM 4066 C CA . LEU A 1 493 ? -26.093 9.549 15.442 1.00 91.62 493 LEU A CA 1
ATOM 4067 C C . LEU A 1 493 ? -27.100 10.612 15.894 1.00 91.62 493 LEU A C 1
ATOM 4069 O O . LEU A 1 493 ? -27.814 11.178 15.067 1.00 91.62 493 LEU A O 1
ATOM 4073 N N . ILE A 1 494 ? -27.164 10.864 17.202 1.00 94.00 494 ILE A N 1
ATOM 4074 C CA . ILE A 1 494 ? -28.107 11.819 17.805 1.00 94.00 494 ILE A CA 1
ATOM 4075 C C . ILE A 1 494 ? -27.444 13.146 18.187 1.00 94.00 494 ILE A C 1
ATOM 4077 O O . ILE A 1 494 ? -28.121 14.166 18.251 1.00 94.00 494 ILE A O 1
ATOM 4081 N N . ILE A 1 495 ? -26.123 13.155 18.395 1.00 91.12 495 ILE A N 1
ATOM 4082 C CA . ILE A 1 495 ? -25.328 14.373 18.613 1.00 91.12 495 ILE A CA 1
ATOM 4083 C C . ILE A 1 495 ? -24.050 14.281 17.794 1.00 91.12 495 ILE A C 1
ATOM 4085 O O . ILE A 1 495 ? -23.330 13.291 17.919 1.00 91.12 495 ILE A O 1
ATOM 4089 N N . ASP A 1 496 ? -23.743 15.334 17.036 1.00 90.12 496 ASP A N 1
ATOM 4090 C CA . ASP A 1 496 ? -22.474 15.505 16.329 1.00 90.12 496 ASP A CA 1
ATOM 4091 C C . ASP A 1 496 ? -21.930 16.924 16.543 1.00 90.12 496 ASP A C 1
ATOM 4093 O O . ASP A 1 496 ? -22.329 17.868 15.864 1.00 90.12 496 ASP A O 1
ATOM 4097 N N . LYS A 1 497 ? -21.047 17.088 17.530 1.00 79.12 497 LYS A N 1
ATOM 4098 C CA . LYS A 1 497 ? -20.272 18.316 17.720 1.00 79.12 497 LYS A CA 1
ATOM 4099 C C . LYS A 1 497 ? -18.961 18.150 16.966 1.00 79.12 497 LYS A C 1
ATOM 4101 O O . LYS A 1 497 ? -17.972 17.681 17.528 1.00 79.12 497 LYS A O 1
ATOM 4106 N N . ILE A 1 498 ? -18.991 18.459 15.675 1.00 58.53 498 ILE A N 1
ATOM 4107 C CA . ILE A 1 498 ? -17.774 18.594 14.875 1.00 58.53 498 ILE A CA 1
ATOM 4108 C C . ILE A 1 498 ? -17.060 19.841 15.402 1.00 58.53 498 ILE A C 1
ATOM 4110 O O . ILE A 1 498 ? -17.689 20.885 15.554 1.00 58.53 498 ILE A O 1
ATOM 4114 N N . ASP A 1 499 ? -15.782 19.712 15.759 1.00 46.56 499 ASP A N 1
ATOM 4115 C CA . ASP A 1 499 ? -14.941 20.890 15.962 1.00 46.56 499 ASP A CA 1
ATOM 4116 C C . ASP A 1 499 ? -14.918 21.650 14.634 1.00 46.56 499 ASP A C 1
ATOM 4118 O O . ASP A 1 499 ? -14.555 21.058 13.618 1.00 46.56 499 ASP A O 1
ATOM 4122 N N . ASP A 1 500 ? -15.356 22.911 14.622 1.00 30.77 500 ASP A N 1
ATOM 4123 C CA . ASP A 1 500 ? -15.137 23.795 13.476 1.00 30.77 500 ASP A CA 1
ATOM 4124 C C . ASP A 1 500 ? -13.623 23.794 13.194 1.00 30.77 500 ASP A C 1
ATOM 4126 O O . ASP A 1 500 ? -12.838 24.314 13.990 1.00 30.77 500 ASP A O 1
ATOM 4130 N N . PHE A 1 501 ? -13.219 23.089 12.132 1.00 29.75 501 PHE A N 1
ATOM 4131 C CA . PHE A 1 501 ? -11.826 22.931 11.708 1.00 29.75 501 PHE A CA 1
ATOM 4132 C C . PHE A 1 501 ? -11.331 24.160 10.952 1.00 29.75 501 PHE A C 1
ATOM 4134 O O . PHE A 1 501 ? -12.054 24.618 10.034 1.00 29.75 501 PHE A O 1
#

Nearest PDB structures (foldseek):
  1irx-assembly2_B  TM=6.481E-01  e=1.291E-09  Pyrococcus horikoshii
  1qqt-assembly1_A  TM=4.590E-01  e=1.628E-05  Escherichia coli
  6wqt-assembly1_A  TM=4.146E-01  e=3.124E-04  Xanthomonas citri pv. citri str. 306
  6kie-assembly1_A  TM=3.687E-01  e=1.828E-01  Homo sapiens
  6lr6-assembly2_B  TM=3.146E-01  e=3.080E-01  Homo sapiens